Protein AF-0000000066665655 (afdb_homodimer)

InterPro domains:
  IPR000182 GNAT domain [PF13302] (13-150)
  IPR000182 GNAT domain [PS51186] (19-176)
  IPR016181 Acyl-CoA N-acyltransferase [SSF55729] (5-174)
  IPR051908 Ribosomal-protein N-acetyltransferase [PTHR43441] (11-177)

Foldseek 3Di:
DPFDWDDPPQKTWGQDDPVQLVVVLVQQCPVVNLVKDAADPVGDSVSSVCCNVVPQVVLVVDVKHKIFIARDHPHHGFKIKIWADPDLAETEIDMDGRPVPPPPCRVLVVVLRVVVQCCDCVHSVHFKYKYKIFPPPLSVVVSVQQQFKDWDDKDQLNDDHPRGGTIMTMTMDGSPTDGGHDDPDDPVSVPVPPPDPPPD/DPFDWDDPPQKTWGQDDPVQLVVVLVQQCPVVNLVKDAADPVGDSVSSVCCNVPPQVVLVVDVKHKTFIARDHPHHGQKIKIWADPDLAETEIDMDGRPVPPPPCRVLVVVLRVVVQCCDCVHSVHFKYKYKIFPPPLSVVVSVQQQFKDWDDKDQLNDDHPRGGTIMTMTMDGSPTDGGHDDPDDPVSVPVPPPDPPPD

Solvent-accessible surface area (backbone atoms only — not comparable to full-atom values): 21789 Å² total; per-residue (Å²): 98,82,89,68,69,46,69,82,87,63,43,27,32,34,68,68,50,82,89,38,30,65,44,49,22,57,47,47,51,38,65,74,46,49,72,65,42,94,58,66,79,84,42,41,60,65,53,33,49,47,41,43,62,67,43,40,50,54,17,33,68,46,75,24,42,46,29,25,31,17,76,38,91,86,45,65,56,45,29,39,40,34,35,43,59,75,53,89,41,29,27,37,45,52,70,54,66,29,75,91,61,54,96,69,56,52,63,40,53,49,51,46,52,51,49,53,48,36,39,32,76,92,60,58,38,25,50,32,39,34,37,68,42,45,69,84,50,54,72,63,52,51,35,41,28,49,41,20,27,42,69,25,36,48,36,78,53,63,40,75,53,96,88,38,66,34,39,24,38,35,28,35,31,46,62,84,49,65,63,48,64,53,84,83,54,65,67,78,72,63,59,69,69,55,72,75,79,71,83,121,97,82,88,68,69,48,70,83,85,64,43,25,32,34,70,68,50,83,89,39,30,66,45,50,23,58,46,47,52,39,65,76,48,47,71,65,42,94,58,66,79,83,44,39,60,67,53,34,48,46,41,43,61,66,42,39,52,54,17,32,67,47,75,24,42,45,28,26,30,17,76,38,92,86,44,67,55,46,28,38,38,34,35,42,58,75,52,90,41,29,28,36,47,51,70,53,66,29,76,90,61,55,95,69,55,52,64,39,53,48,51,46,52,49,50,53,48,37,37,31,76,91,62,59,39,24,50,32,39,33,38,67,42,45,68,84,51,54,72,62,52,51,34,42,28,50,41,20,27,42,70,25,35,49,37,80,52,64,39,76,54,94,90,38,66,34,40,25,38,36,29,35,30,44,64,84,49,67,62,48,64,53,83,83,54,65,66,79,73,62,57,70,71,56,72,74,80,71,85,123

Organism: Nocardia brasiliensis (strain ATCC 700358 / HUJEG-1) (NCBI:txid1133849)

Secondary structure (DSSP, 8-state):
-----EE-SS-EEE---GGGHHHHHHHHTSHHHHHHS---SS--HHHHHHIIIIIIHHHHHTT--EEEEESSTTPPEEEEEEEEEEETTEEEEEEEE-GGG-SSSHHHHHHHHHHHHHH-TTTT--SEEEEEEETT-HHHHHHHHHTTPEEEEEEEEEEEETTEEEEEEEEEEETTS-SS----S-THHHHTTS------/-----EE-SS-EEE---GGGHHHHHHHHTSHHHHHHS---SS--HHHHHHIIIIIIHHHHHTT--EEEEESSTTPPEEEEEEEEEEETTEEEEEEEE-GGG-SSSHHHHHHHHHHHHHH-TTTT--SEEEEEEETT-HHHHHHHHHTTPEEEEEEEEEEEETTEEEEEEEEEEETTS-SS----S-THHHHTTS------

Sequence (400 aa):
MDAQALTNGTVWLSIPTSEDIDAITECCQHPSIGEWVTIPVPYTRDNAKTFIEDIVGPGWAGKSPTWAVRERADGPVVGMIGLGERDESSAEIGYWLAPRARSRGLMTQSVALVCDYGFRPDRLALQRISWRAFVGNYPSAAVVRRTGFRYEGLSRLGSLQRGRRRDHWLAARLNTDPSGPVADWPAEFHRTLEPSPGTHMDAQALTNGTVWLSIPTSEDIDAITECCQHPSIGEWVTIPVPYTRDNAKTFIEDIVGPGWAGKSPTWAVRERADGPVVGMIGLGERDESSAEIGYWLAPRARSRGLMTQSVALVCDYGFRPDRLALQRISWRAFVGNYPSAAVVRRTGFRYEGLSRLGSLQRGRRRDHWLAARLNTDPSGPVADWPAEFHRTLEPSPGTH

Structure (mmCIF, N/CA/C/O backbone):
data_AF-0000000066665655-model_v1
#
loop_
_entity.id
_entity.type
_entity.pdbx_description
1 polymer 'Putative acetyltransferase'
#
loop_
_atom_site.group_PDB
_atom_site.id
_atom_site.type_symbol
_atom_site.label_atom_id
_atom_site.label_alt_id
_atom_site.label_comp_id
_atom_site.label_asym_id
_atom_site.label_entity_id
_atom_site.label_seq_id
_atom_site.pdbx_PDB_ins_code
_atom_site.Cartn_x
_atom_site.Cartn_y
_atom_site.Cartn_z
_atom_site.occupancy
_atom_site.B_iso_or_equiv
_atom_site.auth_seq_id
_atom_site.auth_comp_id
_atom_site.auth_asym_id
_atom_site.auth_atom_id
_atom_site.pdbx_PDB_model_num
ATOM 1 N N . MET A 1 1 ? 12.477 -5.379 -21.578 1 56.75 1 MET A N 1
ATOM 2 C CA . MET A 1 1 ? 13.172 -6.5 -20.953 1 56.75 1 MET A CA 1
ATOM 3 C C . MET A 1 1 ? 12.875 -7.801 -21.688 1 56.75 1 MET A C 1
ATOM 5 O O . MET A 1 1 ? 11.773 -7.984 -22.219 1 56.75 1 MET A O 1
ATOM 9 N N . ASP A 1 2 ? 13.875 -8.617 -22.031 1 65.69 2 ASP A N 1
ATOM 10 C CA . ASP A 1 2 ? 13.672 -9.844 -22.797 1 65.69 2 ASP A CA 1
ATOM 11 C C . ASP A 1 2 ? 12.852 -10.859 -22 1 65.69 2 ASP A C 1
ATOM 13 O O . ASP A 1 2 ? 13.125 -11.094 -20.812 1 65.69 2 ASP A O 1
ATOM 17 N N . ALA A 1 3 ? 11.711 -11.156 -22.531 1 74.5 3 ALA A N 1
ATOM 18 C CA . ALA A 1 3 ? 10.883 -12.227 -21.984 1 74.5 3 ALA A CA 1
ATOM 19 C C . ALA A 1 3 ? 11.711 -13.469 -21.688 1 74.5 3 ALA A C 1
ATOM 21 O O . ALA A 1 3 ? 12.492 -13.914 -22.531 1 74.5 3 ALA A O 1
ATOM 22 N N . GLN A 1 4 ? 11.836 -13.766 -20.406 1 86.44 4 GLN A N 1
ATOM 23 C CA . GLN A 1 4 ? 12.68 -14.883 -20 1 86.44 4 GLN A CA 1
ATOM 24 C C . GLN A 1 4 ? 11.859 -15.984 -19.328 1 86.44 4 GLN A C 1
ATOM 26 O O . GLN A 1 4 ? 11.039 -15.703 -18.453 1 86.44 4 GLN A O 1
ATOM 31 N N . ALA A 1 5 ? 12.016 -17.188 -19.906 1 94.5 5 ALA A N 1
ATOM 32 C CA . ALA A 1 5 ? 11.484 -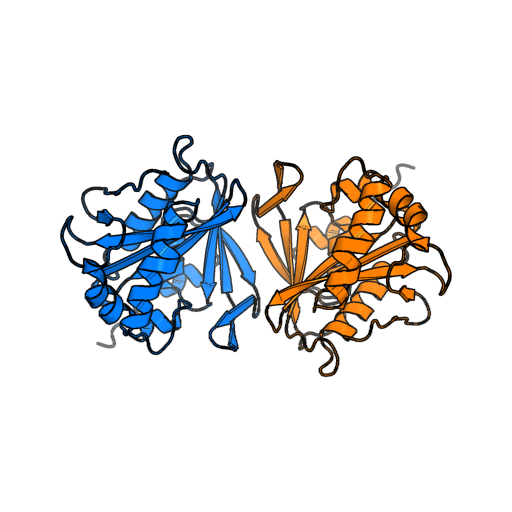18.359 -19.219 1 94.5 5 ALA A CA 1
ATOM 33 C C . ALA A 1 5 ? 12.383 -18.766 -18.062 1 94.5 5 ALA A C 1
ATOM 35 O O . ALA A 1 5 ? 13.594 -18.531 -18.094 1 94.5 5 ALA A O 1
ATOM 36 N N . LEU A 1 6 ? 11.75 -19.266 -17.031 1 97.81 6 LEU A N 1
ATOM 37 C CA . LEU A 1 6 ? 12.477 -19.734 -15.852 1 97.81 6 LEU A CA 1
ATOM 38 C C . LEU A 1 6 ? 12.141 -21.188 -15.555 1 97.81 6 LEU A C 1
ATOM 40 O O . LEU A 1 6 ? 11.008 -21.625 -15.789 1 97.81 6 LEU A O 1
ATOM 44 N N . THR A 1 7 ? 13.156 -21.953 -15.062 1 98.31 7 THR A N 1
ATOM 45 C CA . THR A 1 7 ? 12.883 -23.312 -14.633 1 98.31 7 THR A CA 1
ATOM 46 C C . THR A 1 7 ? 13.945 -23.797 -13.641 1 98.31 7 THR A C 1
ATOM 48 O O . THR A 1 7 ? 15.07 -23.297 -13.648 1 98.31 7 THR A O 1
ATOM 51 N N . ASN A 1 8 ? 13.5 -24.625 -12.75 1 97.94 8 ASN A N 1
ATOM 52 C CA . ASN A 1 8 ? 14.453 -25.328 -11.906 1 97.94 8 ASN A CA 1
ATOM 53 C C . ASN A 1 8 ? 14.422 -26.844 -12.164 1 97.94 8 ASN A C 1
ATOM 55 O O . ASN A 1 8 ? 14.883 -27.625 -11.344 1 97.94 8 ASN A O 1
ATOM 59 N N . GLY A 1 9 ? 13.789 -27.25 -13.234 1 97.12 9 GLY A N 1
ATOM 60 C CA . GLY A 1 9 ? 13.695 -28.656 -13.609 1 97.12 9 GLY A CA 1
ATOM 61 C C . GLY A 1 9 ? 12.43 -29.328 -13.109 1 97.12 9 GLY A C 1
ATOM 62 O O . GLY A 1 9 ? 12.086 -30.422 -13.555 1 97.12 9 GLY A O 1
ATOM 63 N N . THR A 1 10 ? 11.758 -28.719 -12.164 1 96.94 10 THR A N 1
ATOM 64 C CA . THR A 1 10 ? 10.523 -29.266 -11.609 1 96.94 10 THR A CA 1
ATOM 65 C C . THR A 1 10 ? 9.32 -28.422 -12.031 1 96.94 10 THR A C 1
ATOM 67 O O . THR A 1 10 ? 8.25 -28.969 -12.328 1 96.94 10 THR A O 1
ATOM 70 N N . VAL A 1 11 ? 9.508 -27.156 -12.148 1 98.44 11 VAL A N 1
ATOM 71 C CA . VAL A 1 11 ? 8.477 -26.219 -12.578 1 98.44 11 VAL A CA 1
ATOM 72 C C . VAL A 1 11 ? 8.992 -25.359 -13.727 1 98.44 11 VAL A C 1
ATOM 74 O O . VAL A 1 11 ? 10.18 -25.031 -13.781 1 98.44 11 VAL A O 1
ATOM 77 N N . TRP A 1 12 ? 8.125 -25.078 -14.641 1 98.5 12 TRP A N 1
ATOM 78 C CA . TRP A 1 12 ? 8.438 -24.234 -15.797 1 98.5 12 TRP A CA 1
ATOM 79 C C . TRP A 1 12 ? 7.582 -22.969 -15.789 1 98.5 12 TRP A C 1
ATOM 81 O O . TRP A 1 12 ? 6.355 -23.047 -15.695 1 98.5 12 TRP A O 1
ATOM 91 N N . LEU A 1 13 ? 8.258 -21.828 -15.836 1 98.62 13 LEU A N 1
ATOM 92 C CA . LEU A 1 13 ? 7.609 -20.531 -15.93 1 98.62 13 LEU A CA 1
ATOM 93 C C . LEU A 1 13 ? 7.859 -19.906 -17.297 1 98.62 13 LEU A C 1
ATOM 95 O O . LEU A 1 13 ? 9.008 -19.625 -17.656 1 98.62 13 LEU A O 1
ATOM 99 N N . SER A 1 14 ? 6.793 -19.734 -18.047 1 97.75 14 SER A N 1
ATOM 100 C CA . SER A 1 14 ? 6.926 -19.156 -19.375 1 97.75 14 SER A CA 1
ATOM 101 C C . SER A 1 14 ? 5.914 -18.047 -19.609 1 97.75 14 SER A C 1
ATOM 103 O O . SER A 1 14 ? 4.918 -17.938 -18.891 1 97.75 14 SER A O 1
ATOM 105 N N . ILE A 1 15 ? 6.141 -17.203 -20.547 1 96.62 15 ILE A N 1
ATOM 106 C CA . ILE A 1 15 ? 5.211 -16.141 -20.875 1 96.62 15 ILE A CA 1
ATOM 107 C C . ILE A 1 15 ? 3.914 -16.719 -21.422 1 96.62 15 ILE A C 1
ATOM 109 O O . ILE A 1 15 ? 3.932 -17.516 -22.359 1 96.62 15 ILE A O 1
ATOM 113 N N . PRO A 1 16 ? 2.801 -16.312 -20.766 1 97.38 16 PRO A N 1
ATOM 114 C CA . PRO A 1 16 ? 1.533 -16.766 -21.344 1 97.38 16 PRO A CA 1
ATOM 115 C C . PRO A 1 16 ? 1.31 -16.25 -22.766 1 97.38 16 PRO A C 1
ATOM 117 O O . PRO A 1 16 ? 1.66 -15.117 -23.078 1 97.38 16 PRO A O 1
ATOM 120 N N . THR A 1 17 ? 0.72 -17.109 -23.594 1 95.94 17 THR A N 1
ATOM 121 C CA . THR A 1 17 ? 0.432 -16.75 -24.969 1 95.94 17 THR A CA 1
ATOM 122 C C . THR A 1 17 ? -1.028 -17.031 -25.312 1 95.94 17 THR A C 1
ATOM 124 O O . THR A 1 17 ? -1.774 -17.562 -24.484 1 95.94 17 THR A O 1
ATOM 127 N N . SER A 1 18 ? -1.407 -16.656 -26.594 1 97.12 18 SER A N 1
ATOM 128 C CA . SER A 1 18 ? -2.771 -16.891 -27.047 1 97.12 18 SER A CA 1
ATOM 129 C C . SER A 1 18 ? -3.096 -18.391 -27.031 1 97.12 18 SER A C 1
ATOM 131 O O . SER A 1 18 ? -4.258 -18.781 -26.906 1 97.12 18 SER A O 1
ATOM 133 N N . GLU A 1 19 ? -2.098 -19.219 -27.109 1 97.5 19 GLU A N 1
ATOM 134 C CA . GLU A 1 19 ? -2.299 -20.672 -27.078 1 97.5 19 GLU A CA 1
ATOM 135 C C . GLU A 1 19 ? -2.746 -21.141 -25.703 1 97.5 19 GLU A C 1
ATOM 137 O O . GLU A 1 19 ? -3.184 -22.281 -25.531 1 97.5 19 GLU A O 1
ATOM 142 N N . ASP A 1 20 ? -2.629 -20.266 -24.703 1 98.31 20 ASP A N 1
ATOM 143 C CA . ASP A 1 20 ? -2.914 -20.641 -23.328 1 98.31 20 ASP A CA 1
ATOM 144 C C . ASP A 1 20 ? -4.316 -20.188 -22.922 1 98.31 20 ASP A C 1
ATOM 146 O O . ASP A 1 20 ? -4.758 -20.469 -21.797 1 98.31 20 ASP A O 1
ATOM 150 N N . ILE A 1 21 ? -5.043 -19.547 -23.797 1 98.56 21 ILE A N 1
ATOM 151 C CA . ILE A 1 21 ? -6.285 -18.859 -23.453 1 98.56 21 ILE A CA 1
ATOM 152 C C . ILE A 1 21 ? -7.281 -19.844 -22.875 1 98.56 21 ILE A C 1
ATOM 154 O O . ILE A 1 21 ? -7.895 -19.578 -21.828 1 98.56 21 ILE A O 1
ATOM 158 N N . ASP A 1 22 ? -7.414 -21.016 -23.484 1 98.62 22 ASP A N 1
ATOM 159 C CA . ASP A 1 22 ? -8.398 -21.984 -23.016 1 98.62 22 ASP A CA 1
ATOM 160 C C . ASP A 1 22 ? -8.031 -22.531 -21.641 1 98.62 22 ASP A C 1
ATOM 162 O O . ASP A 1 22 ? -8.898 -22.656 -20.766 1 98.62 22 ASP A O 1
ATOM 166 N N . ALA A 1 23 ? -6.797 -22.891 -21.453 1 98.62 23 ALA A N 1
ATOM 167 C CA . ALA A 1 23 ? -6.34 -23.406 -20.156 1 98.62 23 ALA A CA 1
ATOM 168 C C . ALA A 1 23 ? -6.496 -22.359 -19.062 1 98.62 23 ALA A C 1
ATOM 170 O O . ALA A 1 23 ? -6.934 -22.688 -17.953 1 98.62 23 ALA A O 1
ATOM 171 N N . ILE A 1 24 ? -6.16 -21.109 -19.328 1 98.81 24 ILE A N 1
ATOM 172 C CA . ILE A 1 24 ? -6.309 -20.016 -18.375 1 98.81 24 ILE A CA 1
ATOM 173 C C . ILE A 1 24 ? -7.781 -19.859 -18 1 98.81 24 ILE A C 1
ATOM 175 O O . ILE A 1 24 ? -8.125 -19.75 -16.828 1 98.81 24 ILE A O 1
ATOM 179 N N . THR A 1 25 ? -8.648 -19.828 -19.031 1 98.75 25 THR A N 1
ATOM 180 C CA . THR A 1 25 ? -10.078 -19.672 -18.812 1 98.75 25 THR A CA 1
ATOM 181 C C . THR A 1 25 ? -10.609 -20.781 -17.906 1 98.75 25 THR A C 1
ATOM 183 O O . THR A 1 25 ? -11.328 -20.5 -16.938 1 98.75 25 THR A O 1
ATOM 186 N N . GLU A 1 26 ? -10.219 -21.969 -18.203 1 98.44 26 GLU A N 1
ATOM 187 C CA . GLU A 1 26 ? -10.672 -23.125 -17.422 1 98.44 26 GLU A CA 1
ATOM 188 C C . GLU A 1 26 ? -10.227 -23 -15.969 1 98.44 26 GLU A C 1
ATOM 190 O O . GLU A 1 26 ? -11.023 -23.188 -15.055 1 98.44 26 GLU A O 1
ATOM 195 N N . CYS A 1 27 ? -9 -22.734 -15.75 1 98.5 27 CYS A N 1
ATOM 196 C CA . CYS A 1 27 ? -8.469 -22.594 -14.398 1 98.5 27 CYS A CA 1
ATOM 197 C C . CYS A 1 27 ? -9.211 -21.516 -13.625 1 98.5 27 CYS A C 1
ATOM 199 O O . CYS A 1 27 ? -9.664 -21.734 -12.508 1 98.5 27 CYS A O 1
ATOM 201 N N . CYS A 1 28 ? -9.398 -20.312 -14.234 1 98.56 28 CYS A N 1
ATOM 202 C CA . CYS A 1 28 ? -9.898 -19.125 -13.555 1 98.56 28 CYS A CA 1
ATOM 203 C C . CYS A 1 28 ? -11.398 -19.234 -13.32 1 98.56 28 CYS A C 1
ATOM 205 O O . CYS A 1 28 ? -11.969 -18.438 -12.562 1 98.56 28 CYS A O 1
ATOM 207 N N . GLN A 1 29 ? -11.961 -20.188 -13.898 1 98.31 29 GLN A N 1
ATOM 208 C CA . GLN A 1 29 ? -13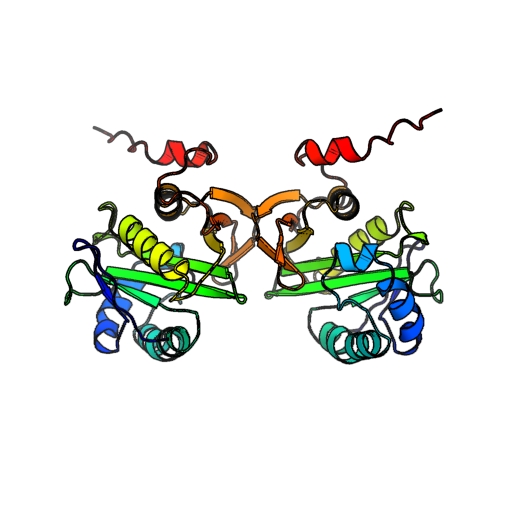.383 -20.406 -13.656 1 98.31 29 GLN A CA 1
ATOM 209 C C . GLN A 1 29 ? -13.602 -21.188 -12.359 1 98.31 29 GLN A C 1
ATOM 211 O O . GLN A 1 29 ? -14.727 -21.266 -11.859 1 98.31 29 GLN A O 1
ATOM 216 N N . HIS A 1 30 ? -12.57 -21.828 -11.898 1 97.56 30 HIS A N 1
ATOM 217 C CA . HIS A 1 30 ? -12.719 -22.516 -10.617 1 97.56 30 HIS A CA 1
ATOM 218 C C . HIS A 1 30 ? -12.984 -21.516 -9.492 1 97.56 30 HIS A C 1
ATOM 220 O O . HIS A 1 30 ? -12.242 -20.547 -9.336 1 97.56 30 HIS A O 1
ATOM 226 N N . PRO A 1 31 ? -13.906 -21.672 -8.617 1 96.62 31 PRO A N 1
ATOM 227 C CA . PRO A 1 31 ? -14.336 -20.688 -7.629 1 96.62 31 PRO A CA 1
ATOM 228 C C . PRO A 1 31 ? -13.242 -20.344 -6.617 1 96.62 31 PRO A C 1
ATOM 230 O O . PRO A 1 31 ? -13.195 -19.219 -6.109 1 96.62 31 PRO A O 1
ATOM 233 N N . SER A 1 32 ? -12.391 -21.266 -6.336 1 95.94 32 SER A N 1
ATOM 234 C CA . SER A 1 32 ? -11.359 -21.016 -5.332 1 95.94 32 SER A CA 1
ATOM 235 C C . SER A 1 32 ? -10.359 -19.969 -5.812 1 95.94 32 SER A C 1
ATOM 237 O O . SER A 1 32 ? -9.664 -19.344 -5.008 1 95.94 32 SER A O 1
ATOM 239 N N . ILE A 1 33 ? -10.234 -19.797 -7.098 1 97.38 33 ILE A N 1
ATOM 240 C CA . ILE A 1 33 ? -9.32 -18.781 -7.609 1 97.38 33 ILE A CA 1
ATOM 241 C C . ILE A 1 33 ? -9.945 -17.391 -7.461 1 97.38 33 ILE A C 1
ATOM 243 O O . ILE A 1 33 ? -9.336 -16.484 -6.891 1 97.38 33 ILE A O 1
ATOM 247 N N . GLY A 1 34 ? -11.18 -17.25 -7.895 1 96.62 34 GLY A N 1
ATOM 248 C CA . GLY A 1 34 ? -11.883 -15.977 -7.781 1 96.62 34 GLY A CA 1
ATOM 249 C C . GLY A 1 34 ? -12.102 -15.539 -6.344 1 96.62 34 GLY A C 1
ATOM 250 O O . GLY A 1 34 ? -12.312 -14.359 -6.074 1 96.62 34 GLY A O 1
ATOM 251 N N . GLU A 1 35 ? -12.039 -16.484 -5.43 1 96.25 35 GLU A N 1
ATOM 252 C CA . GLU A 1 35 ? -12.203 -16.172 -4.012 1 96.25 35 GLU A CA 1
ATOM 253 C C . GLU A 1 35 ? -11.016 -15.375 -3.477 1 96.25 35 GLU A C 1
ATOM 255 O O . GLU A 1 35 ? -11.195 -14.453 -2.682 1 96.25 35 GLU A O 1
ATOM 260 N N . TRP A 1 36 ? -9.852 -15.641 -3.975 1 96.44 36 TRP A N 1
ATOM 261 C CA . TRP A 1 36 ? -8.664 -15.148 -3.273 1 96.44 36 TRP A CA 1
ATOM 262 C C . TRP A 1 36 ? -7.891 -14.164 -4.141 1 96.44 36 TRP A C 1
ATOM 264 O O . TRP A 1 36 ? -7.031 -13.43 -3.641 1 96.44 36 TRP A O 1
ATOM 274 N N . VAL A 1 37 ? -8.125 -14.141 -5.402 1 95.5 37 VAL A N 1
ATOM 275 C CA . VAL A 1 37 ? -7.422 -13.203 -6.266 1 95.5 37 VAL A CA 1
ATOM 276 C C . VAL A 1 37 ? -8.422 -12.312 -6.992 1 95.5 37 VAL A C 1
ATOM 278 O O . VAL A 1 37 ? -9.594 -12.672 -7.137 1 95.5 37 VAL A O 1
ATOM 281 N N . THR A 1 38 ? -7.984 -11.164 -7.426 1 93.81 38 THR A N 1
ATOM 282 C CA . THR A 1 38 ? -8.867 -10.164 -8.016 1 93.81 38 THR A CA 1
ATOM 283 C C . THR A 1 38 ? -8.969 -10.352 -9.523 1 93.81 38 THR A C 1
ATOM 285 O O . THR A 1 38 ? -8.344 -9.617 -10.289 1 93.81 38 THR A O 1
ATOM 288 N N . ILE A 1 39 ? -9.695 -11.273 -9.969 1 96.88 39 ILE A N 1
ATOM 289 C CA . ILE A 1 39 ? -10.031 -11.523 -11.367 1 96.88 39 ILE A CA 1
ATOM 290 C C . ILE A 1 39 ? -11.523 -11.32 -11.578 1 96.88 39 ILE A C 1
ATOM 292 O O . ILE A 1 39 ? -12.305 -11.352 -10.625 1 96.88 39 ILE A O 1
ATOM 296 N N . PRO A 1 40 ? -11.875 -11.125 -12.883 1 96.81 40 PRO A N 1
ATOM 297 C CA . PRO A 1 40 ? -13.32 -11.07 -13.133 1 96.81 40 PRO A CA 1
ATOM 298 C C . PRO A 1 40 ? -14.031 -12.359 -12.766 1 96.81 40 PRO A C 1
ATOM 300 O O . PRO A 1 40 ? -13.477 -13.453 -12.938 1 96.81 40 PRO A O 1
ATOM 303 N N . VAL A 1 41 ? -15.156 -12.273 -12.211 1 97.06 41 VAL A N 1
ATOM 304 C CA . VAL A 1 41 ? -16.031 -13.398 -11.891 1 97.06 41 VAL A CA 1
ATOM 305 C C . VAL A 1 41 ? -17.453 -13.102 -12.367 1 97.06 41 VAL A C 1
ATOM 307 O O . VAL A 1 41 ? -18.078 -12.125 -11.93 1 97.06 41 VAL A O 1
ATOM 310 N N . PRO A 1 42 ? -18.031 -13.914 -13.258 1 97.12 42 PRO A N 1
ATOM 311 C CA . PRO A 1 42 ? -17.422 -15.102 -13.867 1 97.12 42 PRO A CA 1
ATOM 312 C C . PRO A 1 42 ? -16.297 -14.758 -14.828 1 97.12 42 PRO A C 1
ATOM 314 O O . PRO A 1 42 ? -16.281 -13.664 -15.406 1 97.12 42 PRO A O 1
ATOM 317 N N . TYR A 1 43 ? -15.398 -15.672 -14.945 1 98.5 43 TYR A N 1
ATOM 318 C CA . TYR A 1 43 ? -14.266 -15.477 -15.844 1 98.5 43 TYR A CA 1
ATOM 319 C C . TYR A 1 43 ? -14.555 -16.078 -17.219 1 98.5 43 TYR A C 1
ATOM 321 O O . TYR A 1 43 ? -14.891 -17.25 -17.328 1 98.5 43 TYR A O 1
ATOM 329 N N . THR A 1 44 ? -14.344 -15.258 -18.234 1 98.62 44 THR A N 1
ATOM 330 C CA . THR A 1 44 ? -14.688 -15.68 -19.594 1 98.62 44 THR A CA 1
ATOM 331 C C . THR A 1 44 ? -13.43 -15.812 -20.453 1 98.62 44 THR A C 1
ATOM 333 O O . THR A 1 44 ? -12.352 -15.375 -20.047 1 98.62 44 THR A O 1
ATOM 336 N N . ARG A 1 45 ? -13.625 -16.422 -21.547 1 98.5 45 ARG A N 1
ATOM 337 C CA . ARG A 1 45 ? -12.539 -16.531 -22.516 1 98.5 45 ARG A CA 1
ATOM 338 C C . ARG A 1 45 ? -12.055 -15.148 -22.953 1 98.5 45 ARG A C 1
ATOM 340 O O . ARG A 1 45 ? -10.859 -14.938 -23.172 1 98.5 45 ARG A O 1
ATOM 347 N N . ASP A 1 46 ? -12.961 -14.188 -23.109 1 98.56 46 ASP A N 1
ATOM 348 C CA . ASP A 1 46 ? -12.602 -12.82 -23.469 1 98.56 46 ASP A CA 1
ATOM 349 C C . ASP A 1 46 ? -11.734 -12.172 -22.391 1 98.56 46 ASP A C 1
ATOM 351 O O . ASP A 1 46 ? -10.852 -11.375 -22.703 1 98.56 46 ASP A O 1
ATOM 355 N N . ASN A 1 47 ? -12.016 -12.492 -21.156 1 98.69 47 ASN A N 1
ATOM 356 C CA . ASN A 1 47 ? -11.164 -12.016 -20.078 1 98.69 47 ASN A CA 1
ATOM 357 C C . ASN A 1 47 ? -9.727 -12.508 -20.234 1 98.69 47 ASN A C 1
ATOM 359 O O . ASN A 1 47 ? -8.781 -11.734 -20.062 1 98.69 47 ASN A O 1
ATOM 363 N N . ALA A 1 48 ? -9.594 -13.75 -20.578 1 98.75 48 ALA A N 1
ATOM 364 C CA . ALA A 1 48 ? -8.273 -14.336 -20.766 1 98.75 48 ALA A CA 1
ATOM 365 C C . ALA A 1 48 ? -7.547 -13.664 -21.938 1 98.75 48 ALA A C 1
ATOM 367 O O . ALA A 1 48 ? -6.352 -13.375 -21.844 1 98.75 48 ALA A O 1
ATOM 368 N N . LYS A 1 49 ? -8.273 -13.461 -22.984 1 98.5 49 LYS A N 1
ATOM 369 C CA . LYS A 1 49 ? -7.695 -12.781 -24.141 1 98.5 49 LYS A CA 1
ATOM 370 C C . LYS A 1 49 ? -7.203 -11.383 -23.766 1 98.5 49 LYS A C 1
ATOM 372 O O . LYS A 1 49 ? -6.074 -11.008 -24.094 1 98.5 49 LYS A O 1
ATOM 377 N N . THR A 1 50 ? -8.047 -10.648 -23.125 1 98.31 50 THR A N 1
ATOM 378 C CA . THR A 1 50 ? -7.707 -9.305 -22.703 1 98.31 50 THR A CA 1
ATOM 379 C C . THR A 1 50 ? -6.516 -9.32 -21.75 1 98.31 50 THR A C 1
ATOM 381 O O . THR A 1 50 ? -5.645 -8.453 -21.812 1 98.31 50 THR A O 1
ATOM 384 N N . PHE A 1 51 ? -6.578 -10.289 -20.875 1 98.31 51 PHE A N 1
ATOM 385 C CA . PHE A 1 51 ? -5.48 -10.461 -19.938 1 98.31 51 PHE A CA 1
ATOM 386 C C . PHE A 1 51 ? -4.152 -10.617 -20.672 1 98.31 51 PHE A C 1
ATOM 388 O O . PHE A 1 51 ? -3.186 -9.914 -20.359 1 98.31 51 PHE A O 1
ATOM 395 N N . ILE A 1 52 ? -4.059 -11.43 -21.641 1 97.62 52 ILE A N 1
ATOM 396 C CA . ILE A 1 52 ? -2.838 -11.703 -22.391 1 97.62 52 ILE A CA 1
ATOM 397 C C . ILE A 1 52 ? -2.422 -10.461 -23.172 1 97.62 52 ILE A C 1
ATOM 399 O O . ILE A 1 52 ? -1.262 -10.047 -23.125 1 97.62 52 ILE A O 1
ATOM 403 N N . GLU A 1 53 ? -3.334 -9.828 -23.75 1 96.44 53 GLU A N 1
ATOM 404 C CA . GLU A 1 53 ? -3.041 -8.727 -24.656 1 96.44 53 GLU A CA 1
ATOM 405 C C . GLU A 1 53 ? -2.76 -7.438 -23.891 1 96.44 53 GLU A C 1
ATOM 407 O O . GLU A 1 53 ? -1.843 -6.691 -24.234 1 96.44 53 GLU A O 1
ATOM 412 N N . ASP A 1 54 ? -3.523 -7.258 -22.906 1 96.88 54 ASP A N 1
ATOM 413 C CA . ASP A 1 54 ? -3.51 -5.938 -22.281 1 96.88 54 ASP A CA 1
ATOM 414 C C . ASP A 1 54 ?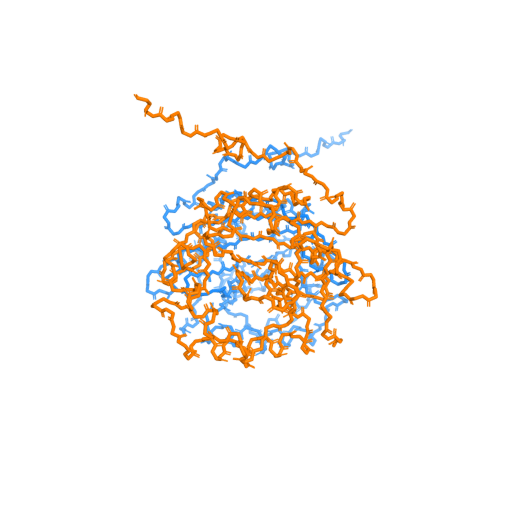 -2.684 -5.949 -21 1 96.88 54 ASP A C 1
ATOM 416 O O . ASP A 1 54 ? -2.297 -4.891 -20.5 1 96.88 54 ASP A O 1
ATOM 420 N N . ILE A 1 55 ? -2.477 -7.105 -20.438 1 96.5 55 ILE A N 1
ATOM 421 C CA . ILE A 1 55 ? -1.767 -7.148 -19.156 1 96.5 55 ILE A CA 1
ATOM 422 C C . ILE A 1 55 ? -0.403 -7.809 -19.359 1 96.5 55 ILE A C 1
ATOM 424 O O . ILE A 1 55 ? 0.631 -7.211 -19.047 1 96.5 55 ILE A O 1
ATOM 428 N N . VAL A 1 56 ? -0.358 -8.984 -19.891 1 97.06 56 VAL A N 1
ATOM 429 C CA . VAL A 1 56 ? 0.879 -9.75 -20 1 97.06 56 VAL A CA 1
ATOM 430 C C . VAL A 1 56 ? 1.846 -9.031 -20.953 1 97.06 56 VAL A C 1
ATOM 432 O O . VAL A 1 56 ? 2.99 -8.758 -20.578 1 97.06 56 VAL A O 1
ATOM 435 N N . GLY A 1 57 ? 1.433 -8.727 -22.156 1 93.25 57 GLY A N 1
ATOM 436 C CA . GLY A 1 57 ? 2.277 -8.07 -23.141 1 93.25 57 GLY A CA 1
ATOM 437 C C . GLY A 1 57 ? 2.912 -6.789 -22.625 1 93.25 57 GLY A C 1
ATOM 438 O O . GLY A 1 57 ? 4.133 -6.715 -22.469 1 93.25 57 GLY A O 1
ATOM 439 N N . PRO A 1 58 ? 2.053 -5.84 -22.312 1 94.19 58 PRO A N 1
ATOM 440 C CA . PRO A 1 58 ? 2.582 -4.57 -21.797 1 94.19 58 PRO A CA 1
ATOM 441 C C . PRO A 1 58 ? 3.381 -4.742 -20.516 1 94.19 58 PRO A C 1
ATOM 443 O O . PRO A 1 58 ? 4.32 -3.984 -20.266 1 94.19 58 PRO A O 1
ATOM 446 N N . GLY A 1 59 ? 2.99 -5.668 -19.688 1 95.44 59 GLY A N 1
ATOM 447 C CA . GLY A 1 59 ? 3.719 -5.91 -18.453 1 95.44 59 GLY A CA 1
ATOM 448 C C . GLY A 1 59 ? 5.172 -6.277 -18.688 1 95.44 59 GLY A C 1
ATOM 449 O O . GLY A 1 59 ? 6.062 -5.746 -18.016 1 95.44 59 GLY A O 1
ATOM 450 N N . TRP A 1 60 ? 5.418 -7.137 -19.562 1 93.5 60 TRP A N 1
ATOM 451 C CA . TRP A 1 60 ? 6.773 -7.566 -19.875 1 93.5 60 TRP A CA 1
ATOM 452 C C . TRP A 1 60 ? 7.562 -6.441 -20.547 1 93.5 60 TRP A C 1
ATOM 454 O O . TRP A 1 60 ? 8.773 -6.328 -20.344 1 93.5 60 TRP A O 1
ATOM 464 N N . ALA A 1 61 ? 6.902 -5.672 -21.344 1 89.75 61 ALA A N 1
ATOM 465 C CA . ALA A 1 61 ? 7.555 -4.512 -21.938 1 89.75 61 ALA A CA 1
ATOM 466 C C . ALA A 1 61 ? 7.934 -3.48 -20.875 1 89.75 61 ALA A C 1
ATOM 468 O O . ALA A 1 61 ? 8.859 -2.693 -21.078 1 89.75 61 ALA A O 1
ATOM 469 N N . GLY A 1 62 ? 7.215 -3.584 -19.891 1 90.75 62 GLY A N 1
ATOM 470 C CA . GLY A 1 62 ? 7.508 -2.746 -18.734 1 90.75 62 GLY A CA 1
ATOM 471 C C . GLY A 1 62 ? 8.188 -3.496 -17.609 1 90.75 62 GLY A C 1
ATOM 472 O O . GLY A 1 62 ? 8.992 -4.402 -17.844 1 90.75 62 GLY A O 1
ATOM 473 N N . LYS A 1 63 ? 8.125 -3.301 -16.422 1 92.06 63 LYS A N 1
ATOM 474 C CA . LYS A 1 63 ? 8.75 -3.934 -15.273 1 92.06 63 LYS A CA 1
ATOM 475 C C . LYS A 1 63 ? 7.723 -4.688 -14.438 1 92.06 63 LYS A C 1
ATOM 477 O O . LYS A 1 63 ? 7.781 -4.676 -13.203 1 92.06 63 LYS A O 1
ATOM 482 N N . SER A 1 64 ? 6.77 -5.207 -15.164 1 97.62 64 SER A N 1
ATOM 483 C CA . SER A 1 64 ? 5.734 -5.984 -14.492 1 97.62 64 SER A CA 1
ATOM 484 C C . SER A 1 64 ? 5.5 -7.316 -15.195 1 97.62 64 SER A C 1
ATOM 486 O O . SER A 1 64 ? 4.422 -7.555 -15.742 1 97.62 64 SER A O 1
ATOM 488 N N . PRO A 1 65 ? 6.426 -8.258 -15.109 1 97.69 65 PRO A N 1
ATOM 489 C CA . PRO A 1 65 ? 6.32 -9.531 -15.82 1 97.69 65 PRO A CA 1
ATOM 490 C C . PRO A 1 65 ? 5.293 -10.477 -15.195 1 97.69 65 PRO A C 1
ATOM 492 O O . PRO A 1 65 ? 5.102 -10.461 -13.977 1 97.69 65 PRO A O 1
ATOM 495 N N . THR A 1 66 ? 4.699 -11.266 -16.047 1 98.31 66 THR A N 1
ATOM 496 C CA . THR A 1 66 ? 3.795 -12.344 -15.656 1 98.31 66 THR A CA 1
ATOM 497 C C . THR A 1 66 ? 4.203 -13.656 -16.328 1 98.31 66 THR A C 1
ATOM 499 O O . THR A 1 66 ? 4.504 -13.68 -17.516 1 98.31 66 THR A O 1
ATOM 502 N N . TRP A 1 67 ? 4.227 -14.734 -15.555 1 98.5 67 TRP A N 1
ATOM 503 C CA . TRP A 1 67 ? 4.551 -16.062 -16.078 1 98.5 67 TRP A CA 1
ATOM 504 C C . TRP A 1 67 ? 3.387 -17.016 -15.891 1 98.5 67 TRP A C 1
ATOM 506 O O . TRP A 1 67 ? 2.705 -16.984 -14.867 1 98.5 67 TRP A O 1
ATOM 516 N N . ALA A 1 68 ? 3.217 -17.891 -16.844 1 98.62 68 ALA A N 1
ATOM 517 C CA . ALA A 1 68 ? 2.43 -19.109 -16.641 1 98.62 68 ALA A CA 1
ATOM 518 C C . ALA A 1 68 ? 3.23 -20.172 -15.891 1 98.62 68 ALA A C 1
ATOM 520 O O . ALA A 1 68 ? 4.422 -20.344 -16.141 1 98.62 68 ALA A O 1
ATOM 521 N N . VAL A 1 69 ? 2.572 -20.844 -15.008 1 98.81 69 VAL A N 1
ATOM 522 C CA . VAL A 1 69 ? 3.164 -21.969 -14.281 1 98.81 69 VAL A CA 1
ATOM 523 C C . VAL A 1 69 ? 2.799 -23.281 -14.969 1 98.81 69 VAL A C 1
ATOM 525 O O . VAL A 1 69 ? 1.626 -23.531 -15.258 1 98.81 69 VAL A O 1
ATOM 528 N N . ARG A 1 70 ? 3.816 -24.078 -15.242 1 98.62 70 ARG A N 1
ATOM 529 C CA . ARG A 1 70 ? 3.625 -25.344 -15.93 1 98.62 70 ARG A CA 1
ATOM 530 C C . ARG A 1 70 ? 4.398 -26.469 -15.234 1 98.62 70 ARG A C 1
ATOM 532 O O . ARG A 1 70 ? 5.488 -26.234 -14.711 1 98.62 70 ARG A O 1
ATOM 539 N N . GLU A 1 71 ? 3.863 -27.688 -15.336 1 98 71 GLU A N 1
ATOM 540 C CA . GLU A 1 71 ? 4.496 -28.844 -14.727 1 98 71 GLU A CA 1
ATOM 541 C C . GLU A 1 71 ? 5.527 -29.469 -15.664 1 98 71 GLU A C 1
ATOM 543 O O . GLU A 1 71 ? 6.309 -30.328 -15.258 1 98 71 GLU A O 1
ATOM 548 N N . ARG A 1 72 ? 5.461 -29.109 -16.953 1 96.5 72 ARG A N 1
ATOM 549 C CA . ARG A 1 72 ? 6.43 -29.469 -17.969 1 96.5 72 ARG A CA 1
ATOM 550 C C . ARG A 1 72 ? 6.594 -28.359 -19 1 96.5 72 ARG A C 1
ATOM 552 O O . ARG A 1 72 ? 5.715 -27.5 -19.141 1 96.5 72 ARG A O 1
ATOM 559 N N . ALA A 1 73 ? 7.672 -28.266 -19.734 1 94.25 73 ALA A N 1
ATOM 560 C CA . ALA A 1 73 ? 8.055 -27.172 -20.625 1 94.25 73 ALA A CA 1
ATOM 561 C C . ALA A 1 73 ? 6.918 -26.828 -21.594 1 94.25 73 ALA A C 1
ATOM 563 O O . ALA A 1 73 ? 6.609 -25.656 -21.812 1 94.25 73 ALA A O 1
ATOM 564 N N . ASP A 1 74 ? 6.242 -27.844 -22.109 1 91.5 74 ASP A N 1
ATOM 565 C CA . ASP A 1 74 ? 5.176 -27.594 -23.078 1 91.5 74 ASP A CA 1
ATOM 566 C C . ASP A 1 74 ? 3.826 -28.047 -22.531 1 91.5 74 ASP A C 1
ATOM 568 O O . ASP A 1 74 ? 2.918 -28.375 -23.312 1 91.5 74 ASP A O 1
ATOM 572 N N . GLY A 1 75 ? 3.822 -28.047 -21.25 1 96.62 75 GLY A N 1
ATOM 573 C CA . GLY A 1 75 ? 2.574 -28.484 -20.641 1 96.62 75 GLY A CA 1
ATOM 574 C C . GLY A 1 75 ? 1.554 -27.359 -20.516 1 96.62 75 GLY A C 1
ATOM 575 O O . GLY A 1 75 ? 1.871 -26.203 -20.75 1 96.62 75 GLY A O 1
ATOM 576 N N . PRO A 1 76 ? 0.361 -27.75 -20.219 1 97.62 76 PRO A N 1
ATOM 577 C CA . PRO A 1 76 ? -0.681 -26.734 -20.031 1 97.62 76 PRO A CA 1
ATOM 578 C C . PRO A 1 76 ? -0.419 -25.844 -18.828 1 97.62 76 PRO A C 1
ATOM 580 O O . PRO A 1 76 ? 0.27 -26.25 -17.891 1 97.62 76 PRO A O 1
ATOM 583 N N . VAL A 1 77 ? -1 -24.625 -18.906 1 98.5 77 VAL A N 1
ATOM 584 C CA . VAL A 1 77 ? -0.97 -23.719 -17.766 1 98.5 77 VAL A CA 1
ATOM 585 C C . VAL A 1 77 ? -1.726 -24.328 -16.594 1 98.5 77 VAL A C 1
ATOM 587 O O . VAL A 1 77 ? -2.848 -24.812 -16.75 1 98.5 77 VAL A O 1
ATOM 590 N N . VAL A 1 78 ? -1.12 -24.312 -15.43 1 98.69 78 VAL A N 1
ATOM 591 C CA . VAL A 1 78 ? -1.805 -24.781 -14.227 1 98.69 78 VAL A CA 1
ATOM 592 C C . VAL A 1 78 ? -1.828 -23.672 -13.18 1 98.69 78 VAL A C 1
ATOM 594 O O . VAL A 1 78 ? -2.383 -23.844 -12.094 1 98.69 78 VAL A O 1
ATOM 597 N N . GLY A 1 79 ? -1.253 -22.516 -13.469 1 98.69 79 GLY A N 1
ATOM 598 C CA . GLY A 1 79 ? -1.193 -21.375 -12.57 1 98.69 79 GLY A CA 1
ATOM 599 C C . GLY A 1 79 ? -0.595 -20.141 -13.211 1 98.69 79 GLY A C 1
ATOM 600 O O . GLY A 1 79 ? -0.237 -20.156 -14.391 1 98.69 79 GLY A O 1
ATOM 601 N N . MET A 1 80 ? -0.538 -19.109 -12.484 1 98.81 80 MET A N 1
ATOM 602 C CA . MET A 1 80 ? 0.001 -17.812 -12.898 1 98.81 80 MET A CA 1
ATOM 603 C C . MET A 1 80 ? 0.768 -17.156 -11.758 1 98.81 80 MET A C 1
ATOM 605 O O . MET A 1 80 ? 0.394 -17.297 -10.586 1 98.81 80 MET A O 1
ATOM 609 N N . ILE A 1 81 ? 1.847 -16.484 -12.133 1 98.81 81 ILE A N 1
ATOM 610 C CA . ILE A 1 81 ? 2.604 -15.719 -11.156 1 98.81 81 ILE A CA 1
ATOM 611 C C . ILE A 1 81 ? 3.174 -14.461 -11.82 1 98.81 81 ILE A C 1
ATOM 613 O O . ILE A 1 81 ? 3.602 -14.508 -12.977 1 98.81 81 ILE A O 1
ATOM 617 N N . GLY A 1 82 ? 3.178 -13.367 -11.094 1 98.31 82 GLY A N 1
ATOM 618 C CA . GLY A 1 82 ? 3.709 -12.141 -11.672 1 98.31 82 GLY A CA 1
ATOM 619 C C . GLY A 1 82 ? 4.203 -11.156 -10.633 1 98.31 82 GLY A C 1
ATOM 620 O O . GLY A 1 82 ? 3.998 -11.352 -9.438 1 98.31 82 GLY A O 1
ATOM 621 N N . LEU A 1 83 ? 4.961 -10.211 -11.07 1 98.62 83 LEU A N 1
ATOM 622 C CA . LEU A 1 83 ? 5.414 -9.047 -10.32 1 98.62 83 LEU A CA 1
ATOM 623 C C . LEU A 1 83 ? 4.789 -7.77 -10.867 1 98.62 83 LEU A C 1
ATOM 625 O O . LEU A 1 83 ? 4.914 -7.477 -12.062 1 98.62 83 LEU A O 1
ATOM 629 N N . GLY A 1 84 ? 4.07 -7.059 -10.039 1 98.38 84 GLY A N 1
ATOM 630 C CA . GLY A 1 84 ? 3.57 -5.742 -10.391 1 98.38 84 GLY A CA 1
ATOM 631 C C . GLY A 1 84 ? 4.441 -4.613 -9.883 1 98.38 84 GLY A C 1
ATOM 632 O O . GLY A 1 84 ? 4.605 -4.449 -8.672 1 98.38 84 GLY A O 1
ATOM 633 N N . GLU A 1 85 ? 4.902 -3.85 -10.75 1 98.12 85 GLU A N 1
ATOM 634 C CA . GLU A 1 85 ? 5.793 -2.756 -10.375 1 98.12 85 GLU A CA 1
ATOM 635 C C . GLU A 1 85 ? 5.105 -1.782 -9.422 1 98.12 85 GLU A C 1
ATOM 637 O O . GLU A 1 85 ? 3.973 -1.364 -9.664 1 98.12 85 GLU A O 1
ATOM 642 N N . ARG A 1 86 ? 5.781 -1.453 -8.273 1 97.06 86 ARG A N 1
ATOM 643 C CA . ARG A 1 86 ? 5.32 -0.423 -7.352 1 97.06 86 ARG A CA 1
ATOM 644 C C . ARG A 1 86 ? 6.125 0.863 -7.52 1 97.06 86 ARG A C 1
ATOM 646 O O . ARG A 1 86 ? 5.586 1.961 -7.363 1 97.06 86 ARG A O 1
ATOM 653 N N . ASP A 1 87 ? 7.395 0.718 -7.742 1 96.38 87 ASP A N 1
ATOM 654 C CA . ASP A 1 87 ? 8.312 1.802 -8.086 1 96.38 87 ASP A CA 1
ATOM 655 C C . ASP A 1 87 ? 9.609 1.257 -8.68 1 96.38 87 ASP A C 1
ATOM 657 O O . ASP A 1 87 ? 9.688 0.079 -9.031 1 96.38 87 ASP A O 1
ATOM 661 N N . GLU A 1 88 ? 10.602 2.076 -8.75 1 94.81 88 GLU A N 1
ATOM 662 C CA . GLU A 1 88 ? 11.812 1.726 -9.492 1 94.81 88 GLU A CA 1
ATOM 663 C C . GLU A 1 88 ? 12.547 0.561 -8.836 1 94.81 88 GLU A C 1
ATOM 665 O O . GLU A 1 88 ? 13.359 -0.105 -9.469 1 94.81 88 GLU A O 1
ATOM 670 N N . SER A 1 89 ? 12.242 0.307 -7.531 1 97.69 89 SER A N 1
ATOM 671 C CA . SER A 1 89 ? 13.039 -0.695 -6.832 1 97.69 89 SER A CA 1
ATOM 672 C C . SER A 1 89 ? 12.156 -1.672 -6.066 1 97.69 89 SER A C 1
ATOM 674 O O . SER A 1 89 ? 12.625 -2.361 -5.156 1 97.69 89 SER A O 1
ATOM 676 N N . SER A 1 90 ? 10.867 -1.673 -6.387 1 98.62 90 SER A N 1
ATOM 677 C CA . SER A 1 90 ? 10 -2.58 -5.645 1 98.62 90 SER A CA 1
ATOM 678 C C . SER A 1 90 ? 8.852 -3.078 -6.52 1 98.62 90 SER A C 1
ATOM 680 O O . SER A 1 90 ? 8.453 -2.41 -7.477 1 98.62 90 SER A O 1
ATOM 682 N N . ALA A 1 91 ? 8.328 -4.246 -6.203 1 98.75 91 ALA A N 1
ATOM 683 C CA . ALA A 1 91 ? 7.176 -4.855 -6.859 1 98.75 91 ALA A CA 1
ATOM 684 C C . ALA A 1 91 ? 6.336 -5.652 -5.863 1 98.75 91 ALA A C 1
ATOM 686 O O . ALA A 1 91 ? 6.773 -5.902 -4.738 1 98.75 91 ALA A O 1
ATOM 687 N N . GLU A 1 92 ? 5.172 -5.918 -6.234 1 98.81 92 GLU A N 1
ATOM 688 C CA . GLU A 1 92 ? 4.277 -6.812 -5.508 1 98.81 92 GLU A CA 1
ATOM 689 C C . GLU A 1 92 ? 4.066 -8.117 -6.27 1 98.81 92 GLU A C 1
ATOM 691 O O . GLU A 1 92 ? 3.83 -8.109 -7.477 1 98.81 92 GLU A O 1
ATOM 696 N N . ILE A 1 93 ? 4.215 -9.203 -5.535 1 98.88 93 ILE A N 1
ATOM 697 C CA . ILE A 1 93 ? 4.066 -10.508 -6.168 1 98.88 93 ILE A CA 1
ATOM 698 C C . ILE A 1 93 ? 2.637 -11.008 -5.98 1 98.88 93 ILE A C 1
ATOM 700 O O . ILE A 1 93 ? 2.029 -10.797 -4.93 1 98.88 93 ILE A O 1
ATOM 704 N N . GLY A 1 94 ? 2.072 -11.617 -6.922 1 98.62 94 GLY A N 1
ATOM 705 C CA . GLY A 1 94 ? 0.781 -12.281 -6.887 1 98.62 94 GLY A CA 1
ATOM 706 C C . GLY A 1 94 ? 0.749 -13.562 -7.695 1 98.62 94 GLY A C 1
ATOM 707 O O . GLY A 1 94 ? 1.521 -13.727 -8.641 1 98.62 94 GLY A O 1
ATOM 708 N N . TYR A 1 95 ? -0.16 -14.469 -7.305 1 98.81 95 TYR A N 1
ATOM 709 C CA . TYR A 1 95 ? -0.176 -15.75 -7.996 1 98.81 95 TYR A CA 1
ATOM 710 C C . TYR A 1 95 ? -1.442 -16.531 -7.672 1 98.81 95 TYR A C 1
ATOM 712 O O . TYR A 1 95 ? -2.117 -16.25 -6.68 1 98.81 95 TYR A O 1
ATOM 720 N N . TRP A 1 96 ? -1.735 -17.453 -8.477 1 98.56 96 TRP A N 1
ATOM 721 C CA . TRP A 1 96 ? -2.754 -18.469 -8.234 1 98.56 96 TRP A CA 1
ATOM 722 C C . TRP A 1 96 ? -2.361 -19.797 -8.867 1 98.56 96 TRP A C 1
ATOM 724 O O . TRP A 1 96 ? -1.554 -19.844 -9.797 1 98.56 96 TRP A O 1
ATOM 734 N N . LEU A 1 97 ? -2.818 -20.828 -8.344 1 98.5 97 LEU A N 1
ATOM 735 C CA . LEU A 1 97 ? -2.607 -22.188 -8.812 1 98.5 97 LEU A CA 1
ATOM 736 C C . LEU A 1 97 ? -3.926 -22.953 -8.875 1 98.5 97 LEU A C 1
ATOM 738 O O . LEU A 1 97 ? -4.746 -22.859 -7.957 1 98.5 97 LEU A O 1
ATOM 742 N N . ALA A 1 98 ? -4.078 -23.672 -9.969 1 98 98 ALA A N 1
ATOM 743 C CA . ALA A 1 98 ? -5.25 -24.531 -10.078 1 98 98 ALA A CA 1
ATOM 744 C C . ALA A 1 98 ? -5.262 -25.578 -8.969 1 98 98 ALA A C 1
ATOM 746 O O . ALA A 1 98 ? -4.219 -26.125 -8.609 1 98 98 ALA A O 1
ATOM 747 N N . PRO A 1 99 ? -6.461 -25.922 -8.492 1 96.69 99 PRO A N 1
ATOM 748 C CA . PRO A 1 99 ? -6.562 -26.844 -7.359 1 96.69 99 PRO A CA 1
ATOM 749 C C . PRO A 1 99 ? -5.844 -28.156 -7.613 1 96.69 99 PRO A C 1
ATOM 751 O O . PRO A 1 99 ? -5.16 -28.672 -6.727 1 96.69 99 PRO A O 1
ATOM 754 N N . ARG A 1 100 ? -5.938 -28.672 -8.789 1 95.12 100 ARG A N 1
ATOM 755 C CA . ARG A 1 100 ? -5.371 -29.984 -9.102 1 95.12 100 ARG A CA 1
ATOM 756 C C . ARG A 1 100 ? -3.855 -29.969 -8.953 1 95.12 100 ARG A C 1
ATOM 758 O O . ARG A 1 100 ? -3.2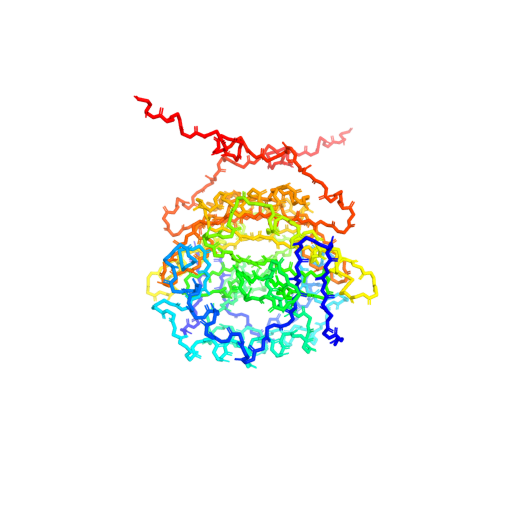3 -31.031 -8.844 1 95.12 100 ARG A O 1
ATOM 765 N N . ALA A 1 101 ? -3.26 -28.812 -9.023 1 97.19 101 ALA A N 1
ATOM 766 C CA . ALA A 1 101 ? -1.805 -28.703 -9.023 1 97.19 101 ALA A CA 1
ATOM 767 C C . ALA A 1 101 ? -1.292 -28.281 -7.648 1 97.19 101 ALA A C 1
ATOM 769 O O . ALA A 1 101 ? -0.091 -28.062 -7.465 1 97.19 101 ALA A O 1
ATOM 770 N N . ARG A 1 102 ? -2.148 -28.156 -6.641 1 95.94 102 ARG A N 1
ATOM 771 C CA . ARG A 1 102 ? -1.787 -27.625 -5.336 1 95.94 102 ARG A CA 1
ATOM 772 C C . ARG A 1 102 ? -1.183 -28.703 -4.445 1 95.94 102 ARG A C 1
ATOM 774 O O . ARG A 1 102 ? -1.262 -29.891 -4.762 1 95.94 102 ARG A O 1
ATOM 781 N N . SER A 1 103 ? -0.498 -28.234 -3.404 1 93.69 103 SER A N 1
ATOM 782 C CA . SER A 1 103 ? 0.056 -29.062 -2.336 1 93.69 103 SER A CA 1
ATOM 783 C C . SER A 1 103 ? 1.171 -29.953 -2.857 1 93.69 103 SER A C 1
ATOM 785 O O . SER A 1 103 ? 1.33 -31.094 -2.393 1 93.69 103 SER A O 1
ATOM 787 N N . ARG A 1 104 ? 1.877 -29.516 -3.887 1 94.31 104 ARG A N 1
ATOM 788 C CA . ARG A 1 104 ? 3.004 -30.25 -4.457 1 94.31 104 ARG A CA 1
ATOM 789 C C . ARG A 1 104 ? 4.266 -29.391 -4.465 1 94.31 104 ARG A C 1
ATOM 791 O O . ARG A 1 104 ? 5.27 -29.766 -5.074 1 94.31 104 ARG A O 1
ATOM 798 N N . GLY A 1 105 ? 4.145 -28.234 -3.938 1 96.75 105 GLY A N 1
ATOM 799 C CA . GLY A 1 105 ? 5.301 -27.359 -3.812 1 96.75 105 GLY A CA 1
ATOM 800 C C . GLY A 1 105 ? 5.566 -26.547 -5.059 1 96.75 105 GLY A C 1
ATOM 801 O O . GLY A 1 105 ? 6.559 -25.812 -5.129 1 96.75 105 GLY A O 1
ATOM 802 N N . LEU A 1 106 ? 4.711 -26.625 -6.062 1 98.25 106 LEU A N 1
ATOM 803 C CA . LEU A 1 106 ? 4.922 -25.969 -7.348 1 98.25 106 LEU A CA 1
ATOM 804 C C . LEU A 1 106 ? 4.992 -24.453 -7.184 1 98.25 106 LEU A C 1
ATOM 806 O O . LEU A 1 106 ? 5.895 -23.812 -7.723 1 98.25 106 LEU A O 1
ATOM 810 N N . MET A 1 107 ? 4.109 -23.906 -6.449 1 98.69 107 MET A N 1
ATOM 811 C CA . MET A 1 107 ? 4.082 -22.453 -6.332 1 98.69 107 MET A CA 1
ATOM 812 C C . MET A 1 107 ? 5.23 -21.953 -5.457 1 98.69 107 MET A C 1
ATOM 814 O O . MET A 1 107 ? 5.793 -20.891 -5.711 1 98.69 107 MET A O 1
ATOM 818 N N . THR A 1 108 ? 5.57 -22.703 -4.406 1 98.56 108 THR A N 1
ATOM 819 C CA . THR A 1 108 ? 6.746 -22.359 -3.617 1 98.56 108 THR A CA 1
ATOM 820 C C . THR A 1 108 ? 7.98 -22.234 -4.508 1 98.56 108 THR A C 1
ATOM 822 O O . THR A 1 108 ? 8.727 -21.266 -4.422 1 98.56 108 THR A O 1
ATOM 825 N N . GLN A 1 109 ? 8.164 -23.219 -5.363 1 98.69 109 GLN A N 1
ATOM 826 C CA . GLN A 1 109 ? 9.289 -23.219 -6.289 1 98.69 109 GLN A CA 1
ATOM 827 C C . GLN A 1 109 ? 9.18 -22.078 -7.285 1 98.69 109 GLN A C 1
ATOM 829 O O . GLN A 1 109 ? 10.18 -21.438 -7.629 1 98.69 109 GLN A O 1
ATOM 834 N N . SER A 1 110 ? 7.973 -21.766 -7.758 1 98.81 110 SER A N 1
ATOM 835 C CA . SER A 1 110 ? 7.738 -20.656 -8.695 1 98.81 110 SER A CA 1
ATOM 836 C C . SER A 1 110 ? 8.086 -19.312 -8.062 1 98.81 110 SER A C 1
ATOM 838 O O . SER A 1 110 ? 8.773 -18.5 -8.68 1 98.81 110 SER A O 1
ATOM 840 N N . VAL A 1 111 ? 7.637 -19.094 -6.832 1 98.88 111 VAL A N 1
ATOM 841 C CA . VAL A 1 111 ? 7.914 -17.859 -6.117 1 98.88 111 VAL A CA 1
ATOM 842 C C . VAL A 1 111 ? 9.414 -17.703 -5.918 1 98.88 111 VAL A C 1
ATOM 844 O O . VAL A 1 111 ? 9.961 -16.609 -6.078 1 98.88 111 VAL A O 1
ATOM 847 N N . ALA A 1 112 ? 10.102 -18.766 -5.57 1 98.69 112 ALA A N 1
ATOM 848 C CA . ALA A 1 112 ? 11.547 -18.703 -5.402 1 98.69 112 ALA A CA 1
ATOM 849 C C . ALA A 1 112 ? 12.234 -18.266 -6.691 1 98.69 112 ALA A C 1
ATOM 851 O O . ALA A 1 112 ? 13.102 -17.391 -6.668 1 98.69 112 ALA A O 1
ATOM 852 N N . LEU A 1 113 ? 11.836 -18.859 -7.809 1 98.44 113 LEU A N 1
ATOM 853 C CA . LEU A 1 113 ? 12.406 -18.5 -9.109 1 98.44 113 LEU A CA 1
ATOM 854 C C . LEU A 1 113 ? 12.141 -17.047 -9.438 1 98.44 113 LEU A C 1
ATOM 856 O O . LEU A 1 113 ? 13.039 -16.328 -9.906 1 98.44 113 LEU A O 1
ATOM 860 N N . VAL A 1 114 ? 10.961 -16.578 -9.203 1 98.56 114 VAL A N 1
ATOM 861 C CA . VAL A 1 114 ? 10.555 -15.219 -9.562 1 98.56 114 VAL A CA 1
ATOM 862 C C . VAL A 1 114 ? 11.258 -14.211 -8.664 1 98.56 114 VAL A C 1
ATOM 864 O O . VAL A 1 114 ? 11.68 -13.148 -9.125 1 98.56 114 VAL A O 1
ATOM 867 N N . CYS A 1 115 ? 11.367 -14.539 -7.375 1 98.62 115 CYS A N 1
ATOM 868 C CA . CYS A 1 115 ? 12.109 -13.664 -6.477 1 98.62 115 CYS A CA 1
ATOM 869 C C . CYS A 1 115 ? 13.57 -13.547 -6.906 1 98.62 115 CYS A C 1
ATOM 871 O O . CYS A 1 115 ? 14.133 -12.453 -6.918 1 98.62 115 CYS A O 1
ATOM 873 N N . ASP A 1 116 ? 14.141 -14.695 -7.219 1 97.69 116 ASP A N 1
ATOM 874 C CA . ASP A 1 116 ? 15.516 -14.68 -7.703 1 97.69 116 ASP A CA 1
ATOM 875 C C . ASP A 1 116 ? 15.656 -13.789 -8.938 1 97.69 116 ASP A C 1
ATOM 877 O O . ASP A 1 116 ? 16.562 -12.953 -9.008 1 97.69 116 ASP A O 1
ATOM 881 N N . TYR A 1 117 ? 14.789 -13.938 -9.875 1 97.38 117 TYR A N 1
ATOM 882 C CA . TYR A 1 117 ? 14.766 -13.102 -11.07 1 97.38 117 TYR A CA 1
ATOM 883 C C . TYR A 1 117 ? 14.602 -11.633 -10.703 1 97.38 117 TYR A C 1
ATOM 885 O O . TYR A 1 117 ? 15.32 -10.781 -11.227 1 97.38 117 TYR A O 1
ATOM 893 N N . GLY A 1 118 ? 13.68 -11.305 -9.844 1 97.81 118 GLY A N 1
ATOM 894 C CA . GLY A 1 118 ? 13.352 -9.938 -9.461 1 97.81 118 GLY A CA 1
ATOM 895 C C . GLY A 1 118 ? 14.508 -9.227 -8.781 1 97.81 118 GLY A C 1
ATOM 896 O O . GLY A 1 118 ? 14.734 -8.039 -9.023 1 97.81 118 GLY A O 1
ATOM 897 N N . PHE A 1 119 ? 15.258 -9.93 -7.949 1 98.31 119 PHE A N 1
ATOM 898 C CA . PHE A 1 119 ? 16.297 -9.312 -7.133 1 98.31 119 PHE A CA 1
ATOM 899 C C . PHE A 1 119 ? 17.609 -9.242 -7.898 1 98.31 119 PHE A C 1
ATOM 901 O O . PHE A 1 119 ? 18.516 -8.492 -7.52 1 98.31 119 PHE A O 1
ATOM 908 N N . ARG A 1 120 ? 17.781 -9.961 -8.914 1 96.56 120 ARG A N 1
ATOM 909 C CA . ARG A 1 120 ? 19.047 -9.992 -9.648 1 96.56 120 ARG A CA 1
ATOM 910 C C . ARG A 1 120 ? 19.375 -8.625 -10.242 1 96.56 120 ARG A C 1
ATOM 912 O O . ARG A 1 120 ? 18.531 -8.016 -10.906 1 96.56 120 ARG A O 1
ATOM 919 N N . PRO A 1 121 ? 20.641 -8.211 -10.117 1 95.75 121 PRO A N 1
ATOM 920 C CA . PRO A 1 121 ? 21.031 -6.887 -10.586 1 95.75 121 PRO A CA 1
ATOM 921 C C . PRO A 1 121 ? 20.922 -6.742 -12.102 1 95.75 121 PRO A C 1
ATOM 923 O O . PRO A 1 121 ? 20.703 -5.637 -12.602 1 95.75 121 PRO A O 1
ATOM 926 N N . ASP A 1 122 ? 21.062 -7.781 -12.836 1 94.38 122 ASP A N 1
ATOM 927 C CA . ASP A 1 122 ? 21.047 -7.715 -14.297 1 94.38 122 ASP A CA 1
ATOM 928 C C . ASP A 1 122 ? 19.656 -8 -14.852 1 94.38 122 ASP A C 1
ATOM 930 O O . ASP A 1 122 ? 19.5 -8.18 -16.062 1 94.38 122 ASP A O 1
ATOM 934 N N . ARG A 1 123 ? 18.719 -8.109 -13.961 1 93.94 123 ARG A N 1
ATOM 935 C CA . ARG A 1 123 ? 17.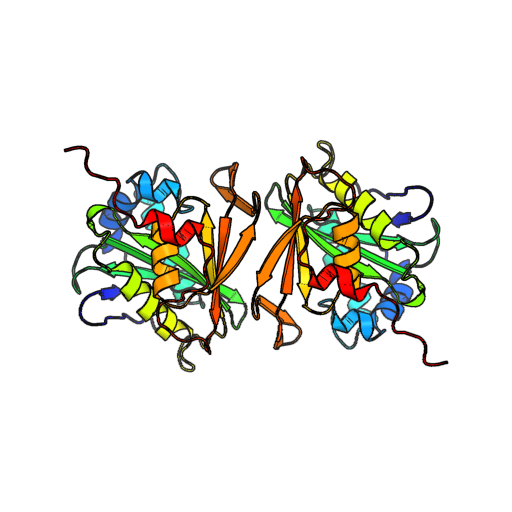312 -8.273 -14.352 1 93.94 123 ARG A CA 1
ATOM 936 C C . ARG A 1 123 ? 16.469 -7.098 -13.875 1 93.94 123 ARG A C 1
ATOM 938 O O . ARG A 1 123 ? 16.656 -5.969 -14.328 1 93.94 123 ARG A O 1
ATOM 945 N N . LEU A 1 124 ? 15.609 -7.316 -12.828 1 96.19 124 LEU A N 1
ATOM 946 C CA . LEU A 1 124 ? 14.789 -6.199 -12.383 1 96.19 124 LEU A CA 1
ATOM 947 C C . LEU A 1 124 ? 15.508 -5.383 -11.312 1 96.19 124 LEU A C 1
ATOM 949 O O . LEU A 1 124 ? 15.117 -4.25 -11.023 1 96.19 124 LEU A O 1
ATOM 953 N N . ALA A 1 125 ? 16.453 -5.98 -10.648 1 97.19 125 ALA A N 1
ATOM 954 C CA . ALA A 1 125 ? 17.281 -5.305 -9.648 1 97.19 125 ALA A CA 1
ATOM 955 C C . ALA A 1 125 ? 16.406 -4.707 -8.539 1 97.19 125 ALA A C 1
ATOM 957 O O . ALA A 1 125 ? 16.641 -3.576 -8.109 1 97.19 125 ALA A O 1
ATOM 958 N N . LEU A 1 126 ? 15.398 -5.387 -8.156 1 98.25 126 LEU A N 1
ATOM 959 C CA . LEU A 1 126 ? 14.516 -4.938 -7.082 1 98.25 126 LEU A CA 1
ATOM 960 C C . LEU A 1 126 ? 15.219 -5.023 -5.73 1 98.25 126 LEU A C 1
ATOM 962 O O . LEU A 1 126 ? 16.094 -5.879 -5.527 1 98.25 126 LEU A O 1
ATOM 966 N N . GLN A 1 127 ? 14.805 -4.141 -4.793 1 98.75 127 GLN A N 1
ATOM 967 C CA . GLN A 1 127 ? 15.258 -4.188 -3.406 1 98.75 127 GLN A CA 1
ATOM 968 C C . GLN A 1 127 ? 14.195 -4.812 -2.506 1 98.75 127 GLN A C 1
ATOM 970 O O . GLN A 1 127 ? 14.5 -5.258 -1.397 1 98.75 127 GLN A O 1
ATOM 975 N N . ARG A 1 128 ? 13.023 -4.801 -2.986 1 98.81 128 ARG A N 1
ATOM 976 C CA . ARG A 1 128 ? 11.898 -5.238 -2.168 1 98.81 128 ARG A CA 1
ATOM 977 C C . ARG A 1 128 ? 10.797 -5.855 -3.031 1 98.81 128 ARG A C 1
ATOM 979 O O . ARG A 1 128 ? 10.445 -5.309 -4.078 1 98.81 128 ARG A O 1
ATOM 986 N N . ILE A 1 129 ? 10.32 -7.008 -2.672 1 98.94 129 ILE A N 1
ATOM 987 C CA . ILE A 1 129 ? 9.117 -7.621 -3.221 1 98.94 129 ILE A CA 1
ATOM 988 C C . ILE A 1 129 ? 8.086 -7.816 -2.109 1 98.94 129 ILE A C 1
ATOM 990 O O . ILE A 1 129 ? 8.352 -8.492 -1.114 1 98.94 129 ILE A O 1
ATOM 994 N N . SER A 1 130 ? 6.969 -7.156 -2.279 1 98.94 130 SER A N 1
ATOM 995 C CA . SER A 1 130 ? 5.902 -7.262 -1.289 1 98.94 130 SER A CA 1
ATOM 996 C C . SER A 1 130 ? 4.848 -8.273 -1.716 1 98.94 130 SER A C 1
ATOM 998 O O . SER A 1 130 ? 4.824 -8.703 -2.871 1 98.94 130 SER A O 1
ATOM 1000 N N . TRP A 1 131 ? 4.086 -8.672 -0.754 1 98.81 131 TRP A N 1
ATOM 1001 C CA . TRP A 1 131 ? 2.979 -9.609 -0.908 1 98.81 131 TRP A CA 1
ATOM 1002 C C . TRP A 1 131 ? 1.787 -9.188 -0.053 1 98.81 131 TRP A C 1
ATOM 1004 O O . TRP A 1 131 ? 1.959 -8.703 1.067 1 98.81 131 TRP A O 1
ATOM 1014 N N . ARG A 1 132 ? 0.607 -9.406 -0.613 1 98.62 132 ARG A N 1
ATOM 1015 C CA . ARG A 1 132 ? -0.627 -9.273 0.153 1 98.62 132 ARG A CA 1
ATOM 1016 C C . ARG A 1 132 ? -1.606 -10.391 -0.185 1 98.62 132 ARG A C 1
ATOM 1018 O O . ARG A 1 132 ? -1.608 -10.898 -1.306 1 98.62 132 ARG A O 1
ATOM 1025 N N . ALA A 1 133 ? -2.379 -10.734 0.751 1 98.5 133 ALA A N 1
ATOM 1026 C CA . ALA A 1 133 ? -3.447 -11.711 0.542 1 98.5 133 ALA A CA 1
ATOM 1027 C C . ALA A 1 133 ? -4.633 -11.43 1.46 1 98.5 133 ALA A C 1
ATOM 1029 O O . ALA A 1 133 ? -4.453 -10.984 2.598 1 98.5 133 ALA A O 1
ATOM 1030 N N . PHE A 1 134 ? -5.793 -11.711 0.938 1 98.38 134 PHE A N 1
ATOM 1031 C CA . PHE A 1 134 ? -6.969 -11.625 1.793 1 98.38 134 PHE A CA 1
ATOM 1032 C C . PHE A 1 134 ? -6.844 -12.578 2.979 1 98.38 134 PHE A C 1
ATOM 1034 O O . PHE A 1 134 ? -6.375 -13.703 2.83 1 98.38 134 PHE A O 1
ATOM 1041 N N . VAL A 1 135 ? -7.25 -12.086 4.102 1 98.44 135 VAL A N 1
ATOM 1042 C CA . VAL A 1 135 ? -7.219 -12.906 5.309 1 98.44 135 VAL A CA 1
ATOM 1043 C C . VAL A 1 135 ? -8.008 -14.195 5.078 1 98.44 135 VAL A C 1
ATOM 1045 O O . VAL A 1 135 ? -9.125 -14.164 4.562 1 98.44 135 VAL A O 1
ATOM 1048 N N . GLY A 1 136 ? -7.441 -15.297 5.469 1 97.38 136 GLY A N 1
ATOM 1049 C CA . GLY A 1 136 ? -8.031 -16.609 5.23 1 97.38 136 GLY A CA 1
ATOM 1050 C C . GLY A 1 136 ? -7.32 -17.391 4.148 1 97.38 136 GLY A C 1
ATOM 1051 O O . GLY A 1 136 ? -7.477 -18.609 4.059 1 97.38 136 GLY A O 1
ATOM 1052 N N . ASN A 1 137 ? -6.613 -16.734 3.236 1 97.31 137 ASN A N 1
ATOM 1053 C CA . ASN A 1 137 ? -5.859 -17.422 2.189 1 97.31 137 ASN A CA 1
ATOM 1054 C C . ASN A 1 137 ? -4.57 -18.016 2.73 1 97.31 137 ASN A C 1
ATOM 1056 O O . ASN A 1 137 ? -3.475 -17.641 2.316 1 97.31 137 ASN A O 1
ATOM 1060 N N . TYR A 1 138 ? -4.676 -18.953 3.586 1 96.75 138 TYR A N 1
ATOM 1061 C CA . TYR A 1 138 ? -3.562 -19.547 4.309 1 96.75 138 TYR A CA 1
ATOM 1062 C C . TYR A 1 138 ? -2.615 -20.266 3.354 1 96.75 138 TYR A C 1
ATOM 1064 O O . TYR A 1 138 ? -1.397 -20.25 3.543 1 96.75 138 TYR A O 1
ATOM 1072 N N . PRO A 1 139 ? -3.164 -20.906 2.256 1 96.38 139 PRO A N 1
ATOM 1073 C CA . PRO A 1 139 ? -2.236 -21.531 1.307 1 96.38 139 PRO A CA 1
ATOM 1074 C C . PRO A 1 139 ? -1.276 -20.531 0.677 1 96.38 139 PRO A C 1
ATOM 1076 O O . PRO A 1 139 ? -0.087 -20.812 0.521 1 96.38 139 PRO A O 1
ATOM 1079 N N . SER A 1 140 ? -1.77 -19.359 0.34 1 97.81 140 SER A N 1
ATOM 1080 C CA . SER A 1 140 ? -0.894 -18.328 -0.206 1 97.81 140 SER A CA 1
ATOM 1081 C C . SER A 1 140 ? 0.142 -17.891 0.821 1 97.81 140 SER A C 1
ATOM 1083 O O . SER A 1 140 ? 1.318 -17.719 0.491 1 97.81 140 SER A O 1
ATOM 1085 N N . ALA A 1 141 ? -0.281 -17.688 2.033 1 98 141 ALA A N 1
ATOM 1086 C CA . ALA A 1 141 ? 0.616 -17.297 3.117 1 98 141 ALA A CA 1
ATOM 1087 C C . ALA A 1 141 ? 1.708 -18.344 3.33 1 98 141 ALA A C 1
ATOM 1089 O O . ALA A 1 141 ? 2.867 -18 3.574 1 98 141 ALA A O 1
ATOM 1090 N N . ALA A 1 142 ? 1.328 -19.578 3.234 1 97.12 142 ALA A N 1
ATOM 1091 C CA . ALA A 1 142 ? 2.297 -20.656 3.42 1 97.12 142 ALA A CA 1
ATOM 1092 C C . ALA A 1 142 ? 3.4 -20.594 2.367 1 97.12 142 ALA A C 1
ATOM 1094 O O . ALA A 1 142 ? 4.574 -20.812 2.674 1 97.12 142 ALA A O 1
ATOM 1095 N N . VAL A 1 143 ? 3.057 -20.281 1.196 1 98.06 143 VAL A N 1
ATOM 1096 C CA . VAL A 1 143 ? 4.004 -20.219 0.089 1 98.06 143 VAL A CA 1
ATOM 1097 C C . VAL A 1 143 ? 5.051 -19.141 0.373 1 98.06 143 VAL A C 1
ATOM 1099 O O . VAL A 1 143 ? 6.254 -19.406 0.298 1 98.06 143 VAL A O 1
ATOM 1102 N N . VAL A 1 144 ? 4.625 -17.922 0.721 1 98.25 144 VAL A N 1
ATOM 1103 C CA . VAL A 1 144 ? 5.586 -16.844 0.859 1 98.25 144 VAL A CA 1
ATOM 1104 C C . VAL A 1 144 ? 6.391 -17.016 2.145 1 98.25 144 VAL A C 1
ATOM 1106 O O . VAL A 1 144 ? 7.566 -16.656 2.205 1 98.25 144 VAL A O 1
ATOM 1109 N N . ARG A 1 145 ? 5.727 -17.562 3.156 1 97.69 145 ARG A N 1
ATOM 1110 C CA . ARG A 1 145 ? 6.477 -17.891 4.367 1 97.69 145 ARG A CA 1
ATOM 1111 C C . ARG A 1 145 ? 7.629 -18.844 4.059 1 97.69 145 ARG A C 1
ATOM 1113 O O . ARG A 1 145 ? 8.727 -18.672 4.586 1 97.69 145 ARG A O 1
ATOM 1120 N N . ARG A 1 146 ? 7.449 -19.797 3.205 1 97.44 146 ARG A N 1
ATOM 1121 C CA . ARG A 1 146 ? 8.445 -20.797 2.848 1 97.44 146 ARG A CA 1
ATOM 1122 C C . ARG A 1 146 ? 9.523 -20.203 1.955 1 97.44 146 ARG A C 1
ATOM 1124 O O . ARG A 1 146 ? 10.578 -20.812 1.752 1 97.44 146 ARG A O 1
ATOM 1131 N N . THR A 1 147 ? 9.281 -19.062 1.413 1 98.12 147 THR A N 1
ATOM 1132 C CA . THR A 1 147 ? 10.211 -18.5 0.438 1 98.12 147 THR A CA 1
ATOM 1133 C C . THR A 1 147 ? 10.828 -17.203 0.963 1 98.12 147 THR A C 1
ATOM 1135 O O . THR A 1 147 ? 11.281 -16.375 0.182 1 98.12 147 THR A O 1
ATOM 1138 N N . GLY A 1 148 ? 10.75 -16.938 2.221 1 98.19 148 GLY A N 1
ATOM 1139 C CA . GLY A 1 148 ? 11.602 -15.93 2.846 1 98.19 148 GLY A CA 1
ATOM 1140 C C . GLY A 1 148 ? 10.875 -14.617 3.1 1 98.19 148 GLY A C 1
ATOM 1141 O O . GLY A 1 148 ? 11.484 -13.648 3.549 1 98.19 148 GLY A O 1
ATOM 1142 N N . PHE A 1 149 ? 9.578 -14.555 2.85 1 98.81 149 PHE A N 1
ATOM 1143 C CA . PHE A 1 149 ? 8.836 -13.336 3.135 1 98.81 149 PHE A CA 1
ATOM 1144 C C . PHE A 1 149 ? 8.57 -13.195 4.629 1 98.81 149 PHE A C 1
ATOM 1146 O O . PHE A 1 149 ? 8.148 -14.156 5.277 1 98.81 149 PHE A O 1
ATOM 1153 N N . ARG A 1 150 ? 8.805 -12.031 5.125 1 98.69 150 ARG A N 1
ATOM 1154 C CA . ARG A 1 150 ? 8.531 -11.742 6.527 1 98.69 150 ARG A CA 1
ATOM 1155 C C . ARG A 1 150 ? 7.195 -11.016 6.688 1 98.69 150 ARG A C 1
ATOM 1157 O O . ARG A 1 150 ? 6.859 -10.141 5.891 1 98.69 150 ARG A O 1
ATOM 1164 N N . TYR A 1 151 ? 6.453 -11.406 7.672 1 98.62 151 TYR A N 1
ATOM 1165 C CA . TYR A 1 151 ? 5.152 -10.82 7.957 1 98.62 151 TYR A CA 1
ATOM 1166 C C . TYR A 1 151 ? 5.289 -9.352 8.328 1 98.62 151 TYR A C 1
ATOM 1168 O O . TYR A 1 151 ? 6.152 -8.984 9.133 1 98.62 151 TYR A O 1
ATOM 1176 N N . GLU A 1 152 ? 4.418 -8.508 7.758 1 98.75 152 GLU A N 1
ATOM 1177 C CA . GLU A 1 152 ? 4.559 -7.078 8.016 1 98.75 152 GLU A CA 1
ATOM 1178 C C . GLU A 1 152 ? 3.295 -6.508 8.656 1 98.75 152 GLU A C 1
ATOM 1180 O O . GLU A 1 152 ? 3.277 -5.348 9.078 1 98.75 152 GLU A O 1
ATOM 1185 N N . GLY A 1 153 ? 2.219 -7.309 8.648 1 98.56 153 GLY A N 1
ATOM 1186 C CA . GLY A 1 153 ? 1.075 -6.832 9.406 1 98.56 153 GLY A CA 1
ATOM 1187 C C . GLY A 1 153 ? -0.254 -7.145 8.75 1 98.56 153 GLY A C 1
ATOM 1188 O O . GLY A 1 153 ? -0.309 -7.906 7.781 1 98.56 153 GLY A O 1
ATOM 1189 N N . LEU A 1 154 ? -1.314 -6.664 9.328 1 98.62 154 LEU A N 1
ATOM 1190 C CA . LEU A 1 154 ? -2.707 -6.832 8.93 1 98.62 154 LEU A CA 1
ATOM 1191 C C . LEU A 1 154 ? -3.346 -5.484 8.609 1 98.62 154 LEU A C 1
ATOM 1193 O O . LEU A 1 154 ? -3.332 -4.574 9.438 1 98.62 154 LEU A O 1
ATOM 1197 N N . SER A 1 155 ? -3.793 -5.336 7.457 1 98.81 155 SER A N 1
ATOM 1198 C CA . SER A 1 155 ? -4.578 -4.168 7.074 1 98.81 155 SER A CA 1
ATOM 1199 C C . SER A 1 155 ? -6.074 -4.438 7.207 1 98.81 155 SER A C 1
ATOM 1201 O O . SER A 1 155 ? -6.633 -5.242 6.461 1 98.81 155 SER A O 1
ATOM 1203 N N . ARG A 1 156 ? -6.684 -3.752 8.109 1 98.69 156 ARG A N 1
ATOM 1204 C CA . ARG A 1 156 ? -8.125 -3.912 8.289 1 98.69 156 ARG A CA 1
ATOM 1205 C C . ARG A 1 156 ? -8.898 -3.295 7.129 1 98.69 156 ARG A C 1
ATOM 1207 O O . ARG A 1 156 ? -8.703 -2.121 6.805 1 98.69 156 ARG A O 1
ATOM 1214 N N . LEU A 1 157 ? -9.719 -4.145 6.449 1 98.75 157 LEU A N 1
ATOM 1215 C CA . LEU A 1 157 ? -10.508 -3.734 5.293 1 98.75 157 LEU A CA 1
ATOM 1216 C C . LEU A 1 157 ? -9.633 -3.023 4.266 1 98.75 157 LEU A C 1
ATOM 1218 O O . LEU A 1 157 ? -10.062 -2.055 3.639 1 98.75 157 LEU A O 1
ATOM 1222 N N . GLY A 1 158 ? -8.484 -3.502 4.047 1 98.25 158 GLY A N 1
ATOM 1223 C CA . GLY A 1 158 ? -7.453 -2.795 3.305 1 98.25 158 GLY A CA 1
ATOM 1224 C C . GLY A 1 158 ? -7.574 -2.967 1.802 1 98.25 158 GLY A C 1
ATOM 1225 O O . GLY A 1 158 ? -6.91 -2.264 1.036 1 98.25 158 GLY A O 1
ATOM 1226 N N . SER A 1 159 ? -8.398 -3.826 1.344 1 96.62 159 SER A N 1
ATOM 1227 C CA . SER A 1 159 ? -8.516 -4.09 -0.087 1 96.62 159 SER A CA 1
ATOM 1228 C C . SER A 1 159 ? -9.977 -4.23 -0.507 1 96.62 159 SER A C 1
ATOM 1230 O O . SER A 1 159 ? -10.828 -4.602 0.304 1 96.62 159 SER A O 1
ATOM 1232 N N . LEU A 1 160 ? -10.133 -3.918 -1.762 1 94.75 160 LEU A N 1
ATOM 1233 C CA . LEU A 1 160 ? -11.461 -4.051 -2.354 1 94.75 160 LEU A CA 1
ATOM 1234 C C . LEU A 1 160 ? -11.523 -5.262 -3.273 1 94.75 160 LEU A C 1
ATOM 1236 O O . LEU A 1 160 ? -10.656 -5.453 -4.121 1 94.75 160 LEU A O 1
ATOM 1240 N N . GLN A 1 161 ? -12.445 -6.18 -3.064 1 95.12 161 GLN A N 1
ATOM 1241 C CA . GLN A 1 161 ? -12.773 -7.254 -3.998 1 95.12 161 GLN A CA 1
ATOM 1242 C C . GLN A 1 161 ? -14.242 -7.199 -4.406 1 95.12 161 GLN A C 1
ATOM 1244 O O . GLN A 1 161 ? -15.125 -7.5 -3.598 1 95.12 161 GLN A O 1
ATOM 1249 N N . ARG A 1 162 ? -14.438 -6.844 -5.645 1 93.31 162 ARG A N 1
ATOM 1250 C CA . ARG A 1 162 ? -15.789 -6.789 -6.211 1 93.31 162 ARG A CA 1
ATOM 1251 C C . ARG A 1 162 ? -16.719 -5.984 -5.312 1 93.31 162 ARG A C 1
ATOM 1253 O O . ARG A 1 162 ? -17.812 -6.445 -4.977 1 93.31 162 ARG A O 1
ATOM 1260 N N . GLY A 1 163 ? -16.328 -4.891 -4.875 1 92.88 163 GLY A N 1
ATOM 1261 C CA . GLY A 1 163 ? -17.141 -3.912 -4.168 1 92.88 163 GLY A CA 1
ATOM 1262 C C . GLY A 1 163 ? -17.125 -4.102 -2.664 1 92.88 163 GLY A C 1
ATOM 1263 O O . GLY A 1 163 ? -17.703 -3.299 -1.927 1 92.88 163 GLY A O 1
ATOM 1264 N N . ARG A 1 164 ? -16.484 -5.09 -2.244 1 94.62 164 ARG A N 1
ATOM 1265 C CA . ARG A 1 164 ? -16.422 -5.375 -0.812 1 94.62 164 ARG A CA 1
ATOM 1266 C C . ARG A 1 164 ? -14.992 -5.281 -0.293 1 94.62 164 ARG A C 1
ATOM 1268 O O . ARG A 1 164 ? -14.078 -5.867 -0.874 1 94.62 164 ARG A O 1
ATOM 1275 N N . ARG A 1 165 ? -14.914 -4.547 0.814 1 97.5 165 ARG A N 1
ATOM 1276 C CA . ARG A 1 165 ? -13.594 -4.461 1.422 1 97.5 165 ARG A CA 1
ATOM 1277 C C . ARG A 1 165 ? -13.312 -5.672 2.305 1 97.5 165 ARG A C 1
ATOM 1279 O O . ARG A 1 165 ? -14.211 -6.172 2.982 1 97.5 165 ARG A O 1
ATOM 1286 N N . ARG A 1 166 ? -12.078 -6.094 2.26 1 98.06 166 ARG A N 1
ATOM 1287 C CA . ARG A 1 166 ? -11.617 -7.238 3.043 1 98.06 166 ARG A CA 1
ATOM 1288 C C . ARG A 1 166 ? -10.289 -6.934 3.723 1 98.06 166 ARG A C 1
ATOM 1290 O O . ARG A 1 166 ? -9.492 -6.137 3.217 1 98.06 166 ARG A O 1
ATOM 1297 N N . ASP A 1 167 ? -10.18 -7.594 4.875 1 98.69 167 ASP A N 1
ATOM 1298 C CA . ASP A 1 167 ? -8.867 -7.559 5.504 1 98.69 167 ASP A CA 1
ATOM 1299 C C . ASP A 1 167 ? -7.82 -8.242 4.625 1 98.69 167 ASP A C 1
ATOM 1301 O O . ASP A 1 167 ? -8.133 -9.203 3.91 1 98.69 167 ASP A O 1
ATOM 1305 N N . HIS A 1 168 ? -6.602 -7.723 4.691 1 98.56 168 HIS A N 1
ATOM 1306 C CA . HIS A 1 168 ? -5.539 -8.477 4.031 1 98.56 168 HIS A CA 1
ATOM 1307 C C . HIS A 1 168 ? -4.273 -8.492 4.875 1 98.56 168 HIS A C 1
ATOM 1309 O O . HIS A 1 168 ? -4.07 -7.617 5.723 1 98.56 168 HIS A O 1
ATOM 1315 N N . TRP A 1 169 ? -3.465 -9.516 4.734 1 98.75 169 TRP A N 1
ATOM 1316 C CA . TRP A 1 169 ? -2.129 -9.633 5.305 1 98.75 169 TRP A CA 1
ATOM 1317 C C . TRP A 1 169 ? -1.087 -8.992 4.391 1 98.75 169 TRP A C 1
ATOM 1319 O O . TRP A 1 169 ? -1.27 -8.938 3.174 1 98.75 169 TRP A O 1
ATOM 1329 N N . LEU A 1 170 ? -0.056 -8.539 5.02 1 98.81 170 LEU A N 1
ATOM 1330 C CA . LEU A 1 170 ? 1.099 -8 4.309 1 98.81 170 LEU A CA 1
ATOM 1331 C C . LEU A 1 170 ? 2.367 -8.758 4.676 1 98.81 170 LEU A C 1
ATOM 1333 O O . LEU A 1 170 ? 2.576 -9.102 5.844 1 98.81 170 LEU A O 1
ATOM 1337 N N . ALA A 1 171 ? 3.201 -8.961 3.73 1 98.81 171 ALA A N 1
ATOM 1338 C CA . ALA A 1 171 ? 4.551 -9.484 3.908 1 98.81 171 ALA A CA 1
ATOM 1339 C C . ALA A 1 171 ? 5.484 -8.984 2.811 1 98.81 171 ALA A C 1
ATOM 1341 O O . ALA A 1 171 ? 5.031 -8.453 1.795 1 98.81 171 ALA A O 1
ATOM 1342 N N . ALA A 1 172 ? 6.77 -9.125 3.049 1 98.88 172 ALA A N 1
ATOM 1343 C CA . ALA A 1 172 ? 7.727 -8.727 2.021 1 98.88 172 ALA A CA 1
ATOM 1344 C C . ALA A 1 172 ? 9.047 -9.469 2.184 1 98.88 172 ALA A C 1
ATOM 1346 O O . ALA A 1 172 ? 9.344 -9.992 3.26 1 98.88 172 ALA A O 1
ATOM 1347 N N . ARG A 1 173 ? 9.719 -9.555 1.175 1 98.88 173 ARG A N 1
ATOM 1348 C CA . ARG A 1 173 ? 11.086 -10.055 1.117 1 98.88 173 ARG A CA 1
ATOM 1349 C C . ARG A 1 173 ? 12.023 -9.016 0.505 1 98.88 173 ARG A C 1
ATOM 1351 O O . ARG A 1 173 ? 11.703 -8.422 -0.524 1 98.88 173 ARG A O 1
ATOM 1358 N N . LEU A 1 174 ? 13.117 -8.742 1.203 1 98.75 174 LEU A N 1
ATOM 1359 C CA . LEU A 1 174 ? 14.148 -7.844 0.699 1 98.75 174 LEU A CA 1
ATOM 1360 C C . LEU A 1 174 ? 15.234 -8.625 -0.031 1 98.75 174 LEU A C 1
ATOM 1362 O O . LEU A 1 174 ? 15.414 -9.82 0.21 1 98.75 174 LEU A O 1
ATOM 1366 N N . ASN A 1 175 ? 15.938 -7.938 -0.899 1 98.25 175 ASN A N 1
ATOM 1367 C CA . ASN A 1 175 ? 17.016 -8.594 -1.648 1 98.25 175 ASN A CA 1
ATOM 1368 C C . ASN A 1 175 ? 18.141 -9.039 -0.732 1 98.25 175 ASN A C 1
ATOM 1370 O O . ASN A 1 175 ? 18.984 -9.859 -1.122 1 98.25 175 ASN A O 1
ATOM 1374 N N . THR A 1 176 ? 18.156 -8.602 0.525 1 97.88 176 THR A N 1
ATOM 1375 C CA . THR A 1 176 ? 19.188 -8.961 1.491 1 97.88 176 THR A CA 1
ATOM 1376 C C . THR A 1 176 ? 18.703 -10.07 2.416 1 97.88 176 THR A C 1
ATOM 1378 O O . THR A 1 176 ? 19.469 -10.602 3.221 1 97.88 176 THR A O 1
ATOM 1381 N N . ASP A 1 177 ? 17.438 -10.406 2.324 1 97.44 177 ASP A N 1
ATOM 1382 C CA . ASP A 1 177 ? 16.859 -11.445 3.18 1 97.44 177 ASP A CA 1
ATOM 1383 C C . ASP A 1 177 ? 17.312 -12.836 2.734 1 97.44 177 ASP A C 1
ATOM 1385 O O . ASP A 1 177 ? 17.531 -13.07 1.544 1 97.44 177 ASP A O 1
ATOM 1389 N N . PRO A 1 178 ? 17.344 -13.758 3.678 1 94 178 PRO A N 1
ATOM 1390 C CA . PRO A 1 178 ? 17.531 -15.148 3.256 1 94 178 PRO A CA 1
ATOM 1391 C C . PRO A 1 178 ? 16.344 -15.695 2.467 1 94 178 PRO A C 1
ATOM 1393 O O . PRO A 1 178 ? 15.203 -15.258 2.678 1 94 178 PRO A O 1
ATOM 1396 N N . SER A 1 179 ? 16.484 -16.656 1.479 1 91.44 179 SER A N 1
ATOM 1397 C CA . SER A 1 179 ? 15.445 -17.156 0.583 1 91.44 179 SER A CA 1
ATOM 1398 C C . SER A 1 179 ? 14.648 -18.281 1.234 1 91.44 179 SER A C 1
ATOM 1400 O O . SER A 1 179 ? 13.547 -18.609 0.784 1 91.44 179 SER A O 1
ATOM 1402 N N . GLY A 1 180 ? 15 -18.781 2.4 1 92.44 180 GLY A N 1
ATOM 1403 C CA . GLY A 1 180 ? 14.367 -19.938 3 1 92.44 180 GLY A CA 1
ATOM 1404 C C . GLY A 1 180 ? 13.258 -19.578 3.973 1 92.44 180 GLY A C 1
ATOM 1405 O O . GLY A 1 180 ? 12.906 -18.406 4.109 1 92.44 180 GLY A O 1
ATOM 1406 N N . PRO A 1 181 ? 12.594 -20.562 4.473 1 94.69 181 PRO A N 1
ATOM 1407 C CA . PRO A 1 181 ? 11.438 -20.375 5.355 1 94.69 181 PRO A CA 1
ATOM 1408 C C . PRO A 1 181 ? 11.742 -19.453 6.535 1 94.69 181 PRO A C 1
ATOM 1410 O O . PRO A 1 181 ? 12.852 -19.484 7.074 1 94.69 181 PRO A O 1
ATOM 1413 N N . VAL A 1 182 ? 10.805 -18.688 6.801 1 95.88 182 VAL A N 1
ATOM 1414 C CA . VAL A 1 182 ? 10.914 -17.797 7.953 1 95.88 182 VAL A CA 1
ATOM 1415 C C . VAL A 1 182 ? 10.086 -18.344 9.109 1 95.88 182 VAL A C 1
ATOM 1417 O O . VAL A 1 182 ? 9.023 -18.938 8.898 1 95.88 182 VAL A O 1
ATOM 1420 N N . ALA A 1 183 ? 10.453 -18.094 10.352 1 91.25 183 ALA A N 1
ATOM 1421 C CA . ALA A 1 183 ? 9.82 -18.703 11.523 1 91.25 183 ALA A CA 1
ATOM 1422 C C . ALA A 1 183 ? 9.133 -17.656 12.383 1 91.25 183 ALA A C 1
ATOM 1424 O O . ALA A 1 183 ? 8.484 -17.984 13.375 1 91.25 183 ALA A O 1
ATOM 1425 N N . ASP A 1 184 ? 9.148 -16.422 12.008 1 91.69 184 ASP A N 1
ATOM 1426 C CA . ASP A 1 184 ? 8.719 -15.383 12.93 1 91.69 184 ASP A CA 1
ATOM 1427 C C . ASP A 1 184 ? 7.344 -14.836 12.539 1 91.69 184 ASP A C 1
ATOM 1429 O O . ASP A 1 184 ? 6.992 -13.711 12.898 1 91.69 184 ASP A O 1
ATOM 1433 N N . TRP A 1 185 ? 6.602 -15.664 11.859 1 96.69 185 TRP A N 1
ATOM 1434 C CA . TRP A 1 185 ? 5.223 -15.273 11.578 1 96.69 185 TRP A CA 1
ATOM 1435 C C . TRP A 1 185 ? 4.34 -15.469 12.805 1 96.69 185 TRP A C 1
ATOM 1437 O O . TRP A 1 185 ? 4.648 -16.281 13.68 1 96.69 185 TRP A O 1
ATOM 1447 N N . PRO A 1 186 ? 3.258 -14.742 12.922 1 95.56 186 PRO A N 1
ATOM 1448 C CA . PRO A 1 186 ? 2.326 -14.961 14.023 1 95.56 186 PRO A CA 1
ATOM 1449 C C . PRO A 1 186 ? 1.841 -16.406 14.117 1 95.56 186 PRO A C 1
ATOM 1451 O O . PRO A 1 186 ? 1.787 -17.109 13.102 1 95.56 186 PRO A O 1
ATOM 1454 N N . ALA A 1 187 ? 1.409 -16.875 15.219 1 93.25 187 ALA A N 1
ATOM 1455 C CA . ALA A 1 187 ? 1.079 -18.25 15.539 1 93.25 187 ALA A CA 1
ATOM 1456 C C . ALA A 1 187 ? -0.078 -18.75 14.68 1 93.25 187 ALA A C 1
ATOM 1458 O O . ALA A 1 187 ? -0.146 -19.938 14.344 1 93.25 187 ALA A O 1
ATOM 1459 N N . GLU A 1 188 ? -0.901 -17.875 14.305 1 91.38 188 GLU A N 1
ATOM 1460 C CA . GLU A 1 188 ? -2.086 -18.266 13.547 1 91.38 188 GLU A CA 1
ATOM 1461 C C . GLU A 1 188 ? -1.703 -18.891 12.211 1 91.38 188 GLU A C 1
ATOM 1463 O O . GLU A 1 188 ? -2.502 -19.609 11.602 1 91.38 188 GLU A O 1
ATOM 1468 N N . PHE A 1 189 ? -0.486 -18.672 11.797 1 93.06 189 PHE A N 1
ATOM 1469 C CA . PHE A 1 189 ? -0.054 -19.203 10.508 1 93.06 189 PHE A CA 1
ATOM 1470 C C . PHE A 1 189 ? 0.581 -20.578 10.68 1 93.06 189 PHE A C 1
ATOM 1472 O O . PHE A 1 189 ? 0.888 -21.25 9.688 1 93.06 189 PHE A O 1
ATOM 1479 N N . HIS A 1 190 ? 0.879 -20.938 11.898 1 84.31 190 HIS A N 1
ATOM 1480 C CA . HIS A 1 190 ? 1.451 -22.25 12.156 1 84.31 190 HIS A CA 1
ATOM 1481 C C . HIS A 1 190 ? 0.369 -23.328 12.195 1 84.31 190 HIS A C 1
ATOM 1483 O O . HIS A 1 190 ? 0.641 -24.5 11.922 1 84.31 190 HIS A O 1
ATOM 1489 N N . ARG A 1 191 ? -0.845 -23.031 12.875 1 63.56 191 ARG A N 1
ATOM 1490 C CA . ARG A 1 191 ? -1.906 -23.969 13.188 1 63.56 191 ARG A CA 1
ATOM 1491 C C . ARG A 1 191 ? -2.523 -24.547 11.922 1 63.56 191 ARG A C 1
ATOM 1493 O O . ARG A 1 191 ? -3.049 -25.672 11.93 1 63.56 191 ARG A O 1
ATOM 1500 N N . THR A 1 192 ? -2.594 -23.797 10.977 1 55.5 192 THR A N 1
ATOM 1501 C CA . THR A 1 192 ? -3.48 -24.219 9.898 1 55.5 192 THR A CA 1
ATOM 1502 C C . THR A 1 192 ? -2.896 -25.422 9.156 1 55.5 192 THR A C 1
ATOM 1504 O O . THR A 1 192 ? -3.613 -26.125 8.445 1 55.5 192 THR A O 1
ATOM 1507 N N . LEU A 1 193 ? -1.594 -25.656 9.359 1 50.94 193 LEU A N 1
ATOM 1508 C CA . LEU A 1 193 ? -1.062 -26.797 8.633 1 50.94 193 LEU A CA 1
ATOM 1509 C C . LEU A 1 193 ? -1.427 -28.109 9.336 1 50.94 193 LEU A C 1
ATOM 1511 O O . LEU A 1 193 ? -1.049 -29.188 8.883 1 50.94 193 LEU A O 1
ATOM 1515 N N . GLU A 1 194 ? -1.876 -27.953 10.539 1 48.41 194 GLU A N 1
ATOM 1516 C CA . GLU A 1 194 ? -2.209 -29.266 11.078 1 48.41 194 GLU A CA 1
ATOM 1517 C C . GLU A 1 194 ? -3.387 -29.891 10.336 1 48.41 194 GLU A C 1
ATOM 1519 O O . GLU A 1 194 ? -4.414 -29.234 10.133 1 48.41 194 GLU A O 1
ATOM 1524 N N . PRO A 1 195 ? -3.193 -30.984 9.688 1 46.59 195 PRO A N 1
ATOM 1525 C CA . PRO A 1 195 ? -4.246 -31.75 9.016 1 46.59 195 PRO A CA 1
ATOM 1526 C C . PRO A 1 195 ? -5.52 -31.875 9.852 1 46.59 195 PRO A C 1
ATOM 1528 O O . PRO A 1 195 ? -5.453 -31.875 11.078 1 46.59 195 PRO A O 1
ATOM 1531 N N . SER A 1 196 ? -6.664 -31.344 9.508 1 40.97 196 SER A N 1
ATOM 1532 C CA . SER A 1 196 ? -7.898 -31.734 10.172 1 40.97 196 SER A CA 1
ATOM 1533 C C . SER A 1 196 ? -7.871 -33.219 10.562 1 40.97 196 SER A C 1
ATOM 1535 O O . SER A 1 196 ? -7.492 -34.062 9.758 1 40.97 196 SER A O 1
ATOM 1537 N N . PRO A 1 197 ? -7.918 -33.562 11.906 1 41.91 197 PRO A N 1
ATOM 1538 C CA . PRO A 1 197 ? -8.008 -35 12.195 1 41.91 197 PRO A CA 1
ATOM 1539 C C . PRO A 1 197 ? -9.055 -35.719 11.344 1 41.91 197 PRO A C 1
ATOM 1541 O O . PRO A 1 197 ? -10.156 -35.188 11.148 1 41.91 197 PRO A O 1
ATOM 1544 N N . GLY A 1 198 ? -8.75 -36.406 10.328 1 33.31 198 GLY A N 1
ATOM 1545 C CA . GLY A 1 198 ? -9.633 -37.344 9.633 1 33.31 198 GLY A CA 1
ATOM 1546 C C . GLY A 1 198 ? -10.586 -38.062 10.562 1 33.31 198 GLY A C 1
ATOM 1547 O O . GLY A 1 198 ? -10.172 -38.562 11.617 1 33.31 198 GLY A O 1
ATOM 1548 N N . THR A 1 199 ? -11.852 -37.531 10.711 1 33.66 199 THR A N 1
ATOM 1549 C CA . THR A 1 199 ? -12.844 -38.469 11.258 1 33.66 199 THR A CA 1
ATOM 1550 C C . THR A 1 199 ? -12.617 -39.875 10.734 1 33.66 199 THR A C 1
ATOM 1552 O O . THR A 1 199 ? -12.727 -40.125 9.539 1 33.66 199 THR A O 1
ATOM 1555 N N . HIS A 1 200 ? -11.773 -40.625 11.336 1 28.33 200 HIS A N 1
ATOM 1556 C CA . HIS A 1 200 ? -11.969 -42.062 11.211 1 28.33 200 HIS A CA 1
ATOM 1557 C C . HIS A 1 200 ? -13.391 -42.438 11.602 1 28.33 200 HIS A C 1
ATOM 1559 O O . HIS A 1 200 ? -13.945 -41.906 12.562 1 28.33 200 HIS A O 1
ATOM 1565 N N . MET B 1 1 ? -16.531 18.094 -6.082 1 56.44 1 MET B N 1
ATOM 1566 C CA . MET B 1 1 ? -16.891 18.266 -4.68 1 56.44 1 MET B CA 1
ATOM 1567 C C . MET B 1 1 ? -16.656 19.703 -4.223 1 56.44 1 MET B C 1
ATOM 1569 O O . MET B 1 1 ? -15.719 20.359 -4.684 1 56.44 1 MET B O 1
ATOM 1573 N N . ASP B 1 2 ? -17.609 20.344 -3.557 1 65.38 2 ASP B N 1
ATOM 1574 C CA . ASP B 1 2 ? -17.469 21.75 -3.146 1 65.38 2 ASP B CA 1
ATOM 1575 C C . ASP B 1 2 ? -16.344 21.906 -2.115 1 65.38 2 ASP B C 1
ATOM 1577 O O . ASP B 1 2 ? -16.281 21.156 -1.142 1 65.38 2 ASP B O 1
ATOM 1581 N N . ALA B 1 3 ? -15.352 22.609 -2.512 1 74.31 3 ALA B N 1
ATOM 1582 C CA . ALA B 1 3 ? -14.281 23 -1.592 1 74.31 3 ALA B CA 1
ATOM 1583 C C . ALA B 1 3 ? -14.852 23.516 -0.272 1 74.31 3 ALA B C 1
ATOM 1585 O O . ALA B 1 3 ? -15.758 24.359 -0.263 1 74.31 3 ALA B O 1
ATOM 1586 N N . G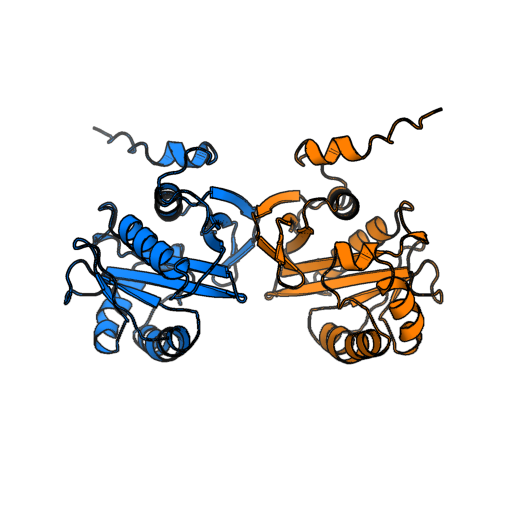LN B 1 4 ? -14.633 22.75 0.756 1 86.69 4 GLN B N 1
ATOM 1587 C CA . GLN B 1 4 ? -15.211 23.078 2.053 1 86.69 4 GLN B CA 1
ATOM 1588 C C . GLN B 1 4 ? -14.125 23.375 3.084 1 86.69 4 GLN B C 1
ATOM 1590 O O . GLN B 1 4 ? -13.156 22.625 3.207 1 86.69 4 GLN B O 1
ATOM 1595 N N . ALA B 1 5 ? -14.25 24.562 3.666 1 94.38 5 ALA B N 1
ATOM 1596 C CA . ALA B 1 5 ? -13.438 24.859 4.84 1 94.38 5 ALA B CA 1
ATOM 1597 C C . ALA B 1 5 ? -13.961 24.141 6.074 1 94.38 5 ALA B C 1
ATOM 1599 O O . ALA B 1 5 ? -15.164 23.875 6.18 1 94.38 5 ALA B O 1
ATOM 1600 N N . LEU B 1 6 ? -13.047 23.766 6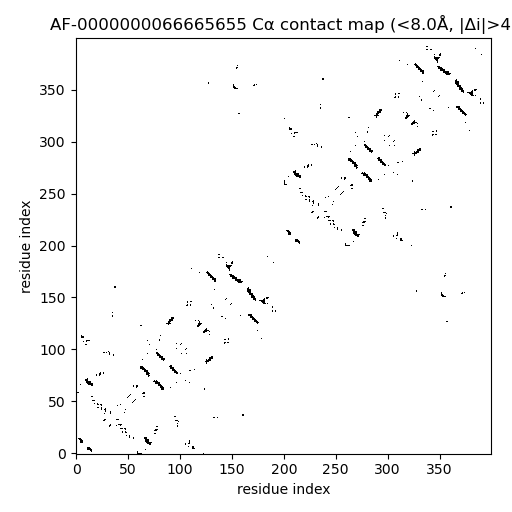.922 1 97.81 6 LEU B N 1
ATOM 1601 C CA . LEU B 1 6 ? -13.398 23.109 8.172 1 97.81 6 LEU B CA 1
ATOM 1602 C C . LEU B 1 6 ? -12.828 23.859 9.367 1 97.81 6 LEU B C 1
ATOM 1604 O O . LEU B 1 6 ? -11.75 24.453 9.281 1 97.81 6 LEU B O 1
ATOM 1608 N N . THR B 1 7 ? -13.602 23.875 10.5 1 98.31 7 THR B N 1
ATOM 1609 C CA . THR B 1 7 ? -13.078 24.469 11.727 1 98.31 7 THR B CA 1
ATOM 1610 C C . THR B 1 7 ? -13.797 23.906 12.945 1 98.31 7 THR B C 1
ATOM 1612 O O . THR B 1 7 ? -14.945 23.453 12.852 1 98.31 7 THR B O 1
ATOM 1615 N N . ASN B 1 8 ? -13.055 23.812 14 1 97.94 8 ASN B N 1
ATOM 1616 C CA . ASN B 1 8 ? -13.68 23.516 15.289 1 97.94 8 ASN B CA 1
ATOM 1617 C C . ASN B 1 8 ? -13.539 24.688 16.25 1 97.94 8 ASN B C 1
ATOM 1619 O O . ASN B 1 8 ? -13.688 24.531 17.469 1 97.94 8 ASN B O 1
ATOM 1623 N N . GLY B 1 9 ? -13.141 25.844 15.75 1 97.06 9 GLY B N 1
ATOM 1624 C CA . GLY B 1 9 ? -12.984 27.047 16.547 1 97.06 9 GLY B CA 1
ATOM 1625 C C . GLY B 1 9 ? -11.57 27.234 17.062 1 97.06 9 GLY B C 1
ATOM 1626 O O . GLY B 1 9 ? -11.219 28.328 17.531 1 97.06 9 GLY B O 1
ATOM 1627 N N . THR B 1 10 ? -10.75 26.234 17.016 1 96.94 10 THR B N 1
ATOM 1628 C CA . THR B 1 10 ? -9.367 26.312 17.453 1 96.94 10 THR B CA 1
ATOM 1629 C C . THR B 1 10 ? -8.414 26.234 16.266 1 96.94 10 THR B C 1
ATOM 1631 O O . THR B 1 10 ? -7.395 26.922 16.234 1 96.94 10 THR B O 1
ATOM 1634 N N . VAL B 1 11 ? -8.766 25.453 15.289 1 98.44 11 VAL B N 1
ATOM 1635 C CA . VAL B 1 11 ? -7.984 25.297 14.062 1 98.44 11 VAL B CA 1
ATOM 1636 C C . VAL B 1 11 ? -8.875 25.547 12.852 1 98.44 11 VAL B C 1
ATOM 1638 O O . VAL B 1 11 ? -10.062 25.234 12.867 1 98.44 11 VAL B O 1
ATOM 1641 N N . TRP B 1 12 ? -8.297 26.156 11.852 1 98.44 12 TRP B N 1
ATOM 1642 C CA . TRP B 1 12 ? -8.984 26.438 10.594 1 98.44 12 TRP B CA 1
ATOM 1643 C C . TRP B 1 12 ? -8.312 25.719 9.43 1 98.44 12 TRP B C 1
ATOM 1645 O O . TRP B 1 12 ? -7.098 25.828 9.234 1 98.44 12 TRP B O 1
ATOM 1655 N N . LEU B 1 13 ? -9.102 24.938 8.727 1 98.62 13 LEU B N 1
ATOM 1656 C CA . LEU B 1 13 ? -8.656 24.234 7.52 1 98.62 13 LEU B CA 1
ATOM 1657 C C . LEU B 1 13 ? -9.312 24.828 6.277 1 98.62 13 LEU B C 1
ATOM 1659 O O . LEU B 1 13 ? -10.531 24.781 6.133 1 98.62 13 LEU B O 1
ATOM 1663 N N . SER B 1 14 ? -8.492 25.422 5.438 1 97.75 14 SER B N 1
ATOM 1664 C CA . SER B 1 14 ? -9.016 26.031 4.227 1 97.75 14 SER B CA 1
ATOM 1665 C C . SER B 1 14 ? -8.234 25.594 2.992 1 97.75 14 SER B C 1
ATOM 1667 O O . SER B 1 14 ? -7.113 25.094 3.107 1 97.75 14 SER B O 1
ATOM 1669 N N . ILE B 1 15 ? -8.781 25.75 1.852 1 96.69 15 ILE B N 1
ATOM 1670 C CA . ILE B 1 15 ? -8.102 25.391 0.608 1 96.69 15 ILE B CA 1
ATOM 1671 C C . ILE B 1 15 ? -6.918 26.344 0.39 1 96.69 15 ILE B C 1
ATOM 1673 O O . ILE B 1 15 ? -7.078 27.562 0.405 1 96.69 15 ILE B O 1
ATOM 1677 N N . PRO B 1 16 ? -5.73 25.719 0.21 1 97.38 16 PRO B N 1
ATOM 1678 C CA . PRO B 1 16 ? -4.598 26.594 -0.111 1 97.38 16 PRO B CA 1
ATOM 1679 C C . PRO B 1 16 ? -4.793 27.344 -1.42 1 97.38 16 PRO B C 1
ATOM 1681 O O . PRO B 1 16 ? -5.34 26.797 -2.381 1 97.38 16 PRO B O 1
ATOM 1684 N N . THR B 1 17 ? -4.336 28.594 -1.427 1 95.88 17 THR B N 1
ATOM 1685 C CA . THR B 1 17 ? -4.441 29.422 -2.621 1 95.88 17 THR B CA 1
ATOM 1686 C C . THR B 1 17 ? -3.09 30.031 -2.979 1 95.88 17 THR B C 1
ATOM 1688 O O . THR B 1 17 ? -2.105 29.844 -2.262 1 95.88 17 THR B O 1
ATOM 1691 N N . SER B 1 18 ? -3.086 30.781 -4.145 1 97.12 18 SER B N 1
ATOM 1692 C CA . SER B 1 18 ? -1.858 31.438 -4.574 1 97.12 18 SER B CA 1
ATOM 1693 C C . SER B 1 18 ? -1.369 32.438 -3.527 1 97.12 18 SER B C 1
ATOM 1695 O O . SER B 1 18 ? -0.175 32.719 -3.453 1 97.12 18 SER B O 1
ATOM 1697 N N . GLU B 1 19 ? -2.242 32.906 -2.697 1 97.5 19 GLU B N 1
ATOM 1698 C CA . GLU B 1 19 ? -1.872 33.875 -1.645 1 97.5 19 GLU B CA 1
ATOM 1699 C C . GLU B 1 19 ? -1.048 33.188 -0.558 1 97.5 19 GLU B C 1
ATOM 1701 O O . GLU B 1 19 ? -0.449 33.844 0.288 1 97.5 19 GLU B O 1
ATOM 1706 N N . ASP B 1 20 ? -1.02 31.859 -0.579 1 98.31 20 ASP B N 1
ATOM 1707 C CA . ASP B 1 20 ? -0.359 31.094 0.475 1 98.31 20 ASP B CA 1
ATOM 1708 C C . ASP B 1 20 ? 1.041 30.656 0.045 1 98.31 20 ASP B C 1
ATOM 1710 O O . ASP B 1 20 ? 1.774 30.047 0.824 1 98.31 20 ASP B O 1
ATOM 1714 N N . ILE B 1 21 ? 1.44 30.984 -1.171 1 98.56 21 ILE B N 1
ATOM 1715 C CA . ILE B 1 21 ? 2.637 30.422 -1.794 1 98.56 21 ILE B CA 1
ATOM 1716 C C . ILE B 1 21 ? 3.859 30.734 -0.933 1 98.56 21 ILE B C 1
ATOM 1718 O O . ILE B 1 21 ? 4.676 29.859 -0.657 1 98.56 21 ILE B O 1
ATOM 1722 N N . ASP B 1 22 ? 3.973 31.984 -0.464 1 98.56 22 ASP B N 1
ATOM 1723 C CA . ASP B 1 22 ? 5.152 32.375 0.301 1 98.56 22 ASP B CA 1
ATOM 1724 C C . ASP B 1 22 ? 5.203 31.641 1.643 1 98.56 22 ASP B C 1
ATOM 1726 O O . ASP B 1 22 ? 6.266 31.172 2.061 1 98.56 22 ASP B O 1
ATOM 1730 N N . ALA B 1 23 ? 4.098 31.578 2.336 1 98.62 23 ALA B N 1
ATOM 1731 C CA . ALA B 1 23 ? 4.039 30.906 3.625 1 98.62 23 ALA B CA 1
ATOM 1732 C C . ALA B 1 23 ? 4.344 29.422 3.475 1 98.62 23 ALA B C 1
ATOM 1734 O O . ALA B 1 23 ? 5.078 28.844 4.285 1 98.62 23 ALA B O 1
ATOM 1735 N N . ILE B 1 24 ? 3.805 28.766 2.449 1 98.81 24 ILE B N 1
ATOM 1736 C CA . ILE B 1 24 ? 4.062 27.344 2.188 1 98.81 24 ILE B CA 1
ATOM 1737 C C . ILE B 1 24 ? 5.551 27.141 1.921 1 98.81 24 ILE B C 1
ATOM 1739 O O . ILE B 1 24 ? 6.16 26.219 2.471 1 98.81 24 ILE B O 1
ATOM 1743 N N . THR B 1 25 ? 6.129 28 1.061 1 98.75 25 THR B N 1
ATOM 1744 C CA . THR B 1 25 ? 7.543 27.906 0.718 1 98.75 25 THR B CA 1
ATOM 1745 C C . THR B 1 25 ? 8.414 28 1.971 1 98.75 25 THR B C 1
ATOM 1747 O O . THR B 1 25 ? 9.305 27.172 2.172 1 98.75 25 THR B O 1
ATOM 1750 N N . GLU B 1 26 ? 8.086 28.953 2.783 1 98.44 26 GLU B N 1
ATOM 1751 C CA . GLU B 1 26 ? 8.852 29.156 4.012 1 98.44 26 GLU B CA 1
ATOM 1752 C C . GLU B 1 26 ? 8.766 27.938 4.922 1 98.44 26 GLU B C 1
ATOM 1754 O O . GLU B 1 26 ? 9.789 27.453 5.422 1 98.44 26 GLU B O 1
ATOM 1759 N N . CYS B 1 27 ? 7.613 27.453 5.148 1 98.44 27 CYS B N 1
ATOM 1760 C CA . CYS B 1 27 ? 7.426 26.281 6.008 1 98.44 27 CYS B CA 1
ATOM 1761 C C . CYS B 1 27 ? 8.203 25.078 5.473 1 98.44 27 CYS B C 1
ATOM 1763 O O . CYS B 1 27 ? 8.945 24.438 6.215 1 98.44 27 CYS B O 1
ATOM 1765 N N . CYS B 1 28 ? 8.094 24.781 4.16 1 98.56 28 CYS B N 1
ATOM 1766 C CA . CYS B 1 28 ? 8.609 23.562 3.561 1 98.56 28 CYS B CA 1
ATOM 1767 C C . CYS B 1 28 ? 10.125 23.625 3.41 1 98.56 28 CYS B C 1
ATOM 1769 O O . CYS B 1 28 ? 10.766 22.609 3.143 1 98.56 28 CYS B O 1
ATOM 1771 N N . GLN B 1 29 ? 10.633 24.75 3.635 1 98.25 29 GLN B N 1
ATOM 1772 C CA . GLN B 1 29 ? 12.086 24.875 3.594 1 98.25 29 GLN B CA 1
ATOM 1773 C C . GLN B 1 29 ? 12.711 24.422 4.91 1 98.25 29 GLN B C 1
ATOM 1775 O O . GLN B 1 29 ? 13.93 24.219 4.988 1 98.25 29 GLN B O 1
ATOM 1780 N N . HIS B 1 30 ? 11.906 24.375 5.926 1 97.44 30 HIS B N 1
ATOM 1781 C CA . HIS B 1 30 ? 12.453 23.875 7.184 1 97.44 30 HIS B CA 1
ATOM 1782 C C . HIS B 1 30 ? 12.859 22.406 7.062 1 97.44 30 HIS B C 1
ATOM 1784 O O . HIS B 1 30 ? 12.078 21.578 6.605 1 97.44 30 HIS B O 1
ATOM 1790 N N . PRO B 1 31 ? 13.984 21.969 7.484 1 96.56 31 PRO B N 1
ATOM 1791 C CA . PRO B 1 31 ? 14.523 20.625 7.238 1 96.56 31 PRO B CA 1
ATOM 1792 C C . PRO B 1 31 ? 13.688 19.531 7.879 1 96.56 31 PRO B C 1
ATOM 1794 O O . PRO B 1 31 ? 13.641 18.406 7.363 1 96.56 31 PRO B O 1
ATOM 1797 N N . SER B 1 32 ? 13.055 19.812 8.945 1 95.81 32 SER B N 1
ATOM 1798 C CA . SER B 1 32 ? 12.281 18.781 9.633 1 95.81 32 SER B CA 1
ATOM 1799 C C . SER B 1 32 ? 11.078 18.344 8.805 1 95.81 32 SER B C 1
ATOM 1801 O O . SER B 1 32 ? 10.531 17.266 9.016 1 95.81 32 SER B O 1
ATOM 1803 N N . ILE B 1 33 ? 10.609 19.172 7.918 1 97.25 33 ILE B N 1
ATOM 1804 C CA . ILE B 1 33 ? 9.484 18.797 7.07 1 97.25 33 ILE B CA 1
ATOM 1805 C C . ILE B 1 33 ? 9.961 17.859 5.961 1 97.25 33 ILE B C 1
ATOM 1807 O O . ILE B 1 33 ? 9.414 16.766 5.785 1 97.25 33 ILE B O 1
ATOM 1811 N N . GLY B 1 34 ? 11.023 18.234 5.281 1 96.44 34 GLY B N 1
ATOM 1812 C CA . GLY B 1 34 ? 11.578 17.406 4.219 1 96.44 34 GLY B CA 1
ATOM 1813 C C . GLY B 1 34 ? 12.094 16.062 4.711 1 96.44 34 GLY B C 1
ATOM 1814 O O . GLY B 1 34 ? 12.219 15.117 3.93 1 96.44 34 GLY B O 1
ATOM 1815 N N . GLU B 1 35 ? 12.375 15.984 5.984 1 96.19 35 GLU B N 1
ATOM 1816 C CA . GLU B 1 35 ? 12.852 14.742 6.578 1 96.19 35 GLU B CA 1
ATOM 1817 C C . GLU B 1 35 ? 11.758 13.68 6.598 1 96.19 35 GLU B C 1
ATOM 1819 O O . GLU B 1 35 ? 12.016 12.5 6.34 1 96.19 35 GLU B O 1
ATOM 1824 N N . TRP B 1 36 ? 10.539 14.086 6.777 1 96.31 36 TRP B N 1
ATOM 1825 C CA . TRP B 1 36 ? 9.523 13.094 7.129 1 96.31 36 TRP B CA 1
ATOM 1826 C C . TRP B 1 36 ? 8.445 13.016 6.055 1 96.31 36 TRP B C 1
ATOM 1828 O O . TRP B 1 36 ? 7.66 12.07 6.02 1 96.31 36 TRP B O 1
ATOM 1838 N N . VAL B 1 37 ? 8.359 13.984 5.215 1 95.31 37 VAL B N 1
ATOM 1839 C CA . VAL B 1 37 ? 7.352 13.945 4.16 1 95.31 37 VAL B CA 1
ATOM 1840 C C . VAL B 1 37 ? 8.031 14.031 2.795 1 95.31 37 VAL B C 1
ATOM 1842 O O . VAL B 1 37 ? 9.172 14.492 2.691 1 95.31 37 VAL B O 1
ATOM 1845 N N . THR B 1 38 ? 7.355 13.578 1.776 1 93.62 38 THR B N 1
ATOM 1846 C CA . THR B 1 38 ? 7.941 13.461 0.445 1 93.62 38 THR B CA 1
ATOM 1847 C C . THR B 1 38 ? 7.695 14.734 -0.364 1 93.62 38 THR B C 1
ATOM 1849 O O . THR B 1 38 ? 6.852 14.75 -1.261 1 93.62 38 THR B O 1
ATOM 1852 N N . ILE B 1 39 ? 8.359 15.766 -0.089 1 96.81 39 ILE B N 1
ATOM 1853 C CA . ILE B 1 39 ? 8.367 17.016 -0.836 1 96.81 39 ILE B CA 1
ATOM 1854 C C . ILE B 1 39 ? 9.734 17.219 -1.494 1 96.81 39 ILE B C 1
ATOM 1856 O O . ILE B 1 39 ? 10.727 16.609 -1.08 1 96.81 39 ILE B O 1
ATOM 1860 N N . PRO B 1 40 ? 9.734 18.109 -2.523 1 96.75 40 PRO B N 1
ATOM 1861 C CA . PRO B 1 40 ? 11.055 18.422 -3.082 1 96.75 40 PRO B CA 1
ATOM 1862 C C . PRO B 1 40 ? 11.984 19.062 -2.061 1 96.75 40 PRO B C 1
ATOM 1864 O O . PRO B 1 40 ? 11.539 19.844 -1.21 1 96.75 40 PRO B O 1
ATOM 1867 N N . VAL B 1 41 ? 13.188 18.719 -2.078 1 97 41 VAL B N 1
ATOM 1868 C CA . VAL B 1 41 ? 14.242 19.312 -1.261 1 97 41 VAL B CA 1
ATOM 1869 C C . VAL B 1 41 ? 15.453 19.641 -2.135 1 97 41 VAL B C 1
ATOM 1871 O O . VAL B 1 41 ? 16.031 18.75 -2.756 1 97 41 VAL B O 1
ATOM 1874 N N . PRO B 1 42 ? 15.891 20.891 -2.201 1 97.06 42 PRO B N 1
ATOM 1875 C CA . PRO B 1 42 ? 15.297 22.062 -1.529 1 97.06 42 PRO B CA 1
ATOM 1876 C C . PRO B 1 42 ? 13.922 22.422 -2.09 1 97.06 42 PRO B C 1
ATOM 1878 O O . PRO B 1 42 ? 13.633 22.156 -3.258 1 97.06 42 PRO B O 1
ATOM 1881 N N . TYR B 1 43 ? 13.156 23.016 -1.261 1 98.5 43 TYR B N 1
ATOM 1882 C CA . TYR B 1 43 ? 11.812 23.438 -1.665 1 98.5 43 TYR B CA 1
ATOM 1883 C C . TYR B 1 43 ? 11.82 24.891 -2.129 1 98.5 43 TYR B C 1
ATOM 1885 O O . TYR B 1 43 ? 12.25 25.781 -1.394 1 98.5 43 TYR B O 1
ATOM 1893 N N . THR B 1 44 ? 11.273 25.094 -3.322 1 98.56 44 THR B N 1
ATOM 1894 C CA . THR B 1 44 ? 11.312 26.422 -3.918 1 98.56 44 THR B CA 1
ATOM 1895 C C . THR B 1 44 ? 9.906 27.016 -4.023 1 98.56 44 THR B C 1
ATOM 1897 O O . THR B 1 44 ? 8.914 26.297 -3.84 1 98.56 44 THR B O 1
ATOM 1900 N N . ARG B 1 45 ? 9.891 28.266 -4.293 1 98.5 45 ARG B N 1
ATOM 1901 C CA . ARG B 1 45 ? 8.609 28.922 -4.535 1 98.5 45 ARG B CA 1
ATOM 1902 C C . ARG B 1 45 ? 7.883 28.297 -5.719 1 98.5 45 ARG B C 1
ATOM 1904 O O . ARG B 1 45 ? 6.656 28.188 -5.711 1 98.5 45 ARG B O 1
ATOM 1911 N N . ASP B 1 46 ? 8.594 27.906 -6.758 1 98.56 46 ASP B N 1
ATOM 1912 C CA . ASP B 1 46 ? 8.008 27.234 -7.918 1 98.56 46 ASP B CA 1
ATOM 1913 C C . ASP B 1 46 ? 7.367 25.906 -7.527 1 98.56 46 ASP B C 1
ATOM 1915 O O . ASP B 1 46 ? 6.348 25.516 -8.094 1 98.56 46 ASP B O 1
ATOM 1919 N N . ASN B 1 47 ? 7.984 25.219 -6.609 1 98.69 47 ASN B N 1
ATOM 1920 C CA . ASN B 1 47 ? 7.375 24 -6.094 1 98.69 47 ASN B CA 1
ATOM 1921 C C . ASN B 1 47 ? 6.008 24.281 -5.469 1 98.69 47 ASN B C 1
ATOM 1923 O O . ASN B 1 47 ? 5.051 23.547 -5.703 1 98.69 47 ASN B O 1
ATOM 1927 N N . ALA B 1 48 ? 5.949 25.328 -4.688 1 98.75 48 ALA B N 1
ATOM 1928 C CA . ALA B 1 48 ? 4.691 25.703 -4.043 1 98.75 48 ALA B CA 1
ATOM 1929 C C . ALA B 1 48 ? 3.629 26.062 -5.074 1 98.75 48 ALA B C 1
ATOM 1931 O O . ALA B 1 48 ? 2.469 25.656 -4.941 1 98.75 48 ALA B O 1
ATOM 1932 N N . LYS B 1 49 ? 4.035 26.812 -6.055 1 98.5 49 LYS B N 1
ATOM 1933 C CA . LYS B 1 49 ? 3.113 27.172 -7.129 1 98.5 49 LYS B CA 1
ATOM 1934 C C . LYS B 1 49 ? 2.57 25.922 -7.824 1 98.5 49 LYS B C 1
ATOM 1936 O O . LYS B 1 49 ? 1.361 25.797 -8.031 1 98.5 49 LYS B O 1
ATOM 1941 N N . THR B 1 50 ? 3.453 25.062 -8.203 1 98.31 50 THR B N 1
ATOM 1942 C CA . THR B 1 50 ? 3.078 23.828 -8.867 1 98.31 50 THR B CA 1
ATOM 1943 C C . THR B 1 50 ? 2.174 22.984 -7.977 1 98.31 50 THR B C 1
ATOM 1945 O O . THR B 1 50 ? 1.219 22.359 -8.453 1 98.31 50 THR B O 1
ATOM 1948 N N . PHE B 1 51 ? 2.564 22.969 -6.734 1 98.31 51 PHE B N 1
ATOM 1949 C CA . PHE B 1 51 ? 1.764 22.234 -5.758 1 98.31 51 PHE B CA 1
ATOM 1950 C C . PHE B 1 51 ? 0.324 22.734 -5.762 1 98.31 51 PHE B C 1
ATOM 1952 O O . PHE B 1 51 ? -0.614 21.938 -5.859 1 98.31 51 PHE B O 1
ATOM 1959 N N . ILE B 1 52 ? 0.092 23.984 -5.715 1 97.69 52 ILE B N 1
ATOM 1960 C CA . ILE B 1 52 ? -1.238 24.578 -5.66 1 97.69 52 ILE B CA 1
ATOM 1961 C C . ILE B 1 52 ? -1.977 24.312 -6.969 1 97.69 52 ILE B C 1
ATOM 1963 O O . ILE B 1 52 ? -3.129 23.875 -6.961 1 97.69 52 ILE B O 1
ATOM 1967 N N . GLU B 1 53 ? -1.316 24.453 -8.023 1 96.5 53 GLU B N 1
ATOM 1968 C CA . GLU B 1 53 ? -1.952 24.391 -9.336 1 96.5 53 GLU B CA 1
ATOM 1969 C C . GLU B 1 53 ? -2.184 22.938 -9.766 1 96.5 53 GLU B C 1
ATOM 1971 O O . GLU B 1 53 ? -3.234 22.609 -10.312 1 96.5 53 GLU B O 1
ATOM 1976 N N . ASP B 1 54 ? -1.234 22.172 -9.492 1 96.94 54 ASP B N 1
ATOM 1977 C CA . ASP B 1 54 ? -1.248 20.844 -10.094 1 96.94 54 ASP B CA 1
ATOM 1978 C C . ASP B 1 54 ? -1.727 19.781 -9.094 1 96.94 54 ASP B C 1
ATOM 1980 O O . ASP B 1 54 ? -2.096 18.672 -9.484 1 96.94 54 ASP B O 1
ATOM 1984 N N . ILE B 1 55 ? -1.648 20.094 -7.836 1 96.56 55 ILE B N 1
ATOM 1985 C CA . ILE B 1 55 ? -2.01 19.078 -6.848 1 96.56 55 ILE B CA 1
ATOM 1986 C C . ILE B 1 55 ? -3.289 19.5 -6.125 1 96.56 55 ILE B C 1
ATOM 1988 O O . ILE B 1 55 ? -4.281 18.766 -6.129 1 96.56 55 ILE B O 1
ATOM 1992 N N . VAL B 1 56 ? -3.32 20.656 -5.555 1 97.12 56 VAL B N 1
ATOM 1993 C CA . VAL B 1 56 ? -4.449 21.109 -4.742 1 97.12 56 VAL B CA 1
ATOM 1994 C C . VAL B 1 56 ? -5.695 21.234 -5.613 1 97.12 56 VAL B C 1
ATOM 1996 O O . VAL B 1 56 ? -6.738 20.641 -5.309 1 97.12 56 VAL B O 1
ATOM 1999 N N . GLY B 1 57 ? -5.641 22 -6.68 1 93.5 57 GLY B N 1
ATOM 2000 C CA . GLY B 1 57 ? -6.773 22.219 -7.562 1 93.5 57 GLY B CA 1
ATOM 2001 C C . GLY B 1 57 ? -7.406 20.922 -8.055 1 93.5 57 GLY B C 1
ATOM 2002 O O . GLY B 1 57 ? -8.547 20.625 -7.711 1 93.5 57 GLY B O 1
ATOM 2003 N N . PRO B 1 58 ? -6.609 20.172 -8.797 1 94.44 58 PRO B N 1
ATOM 2004 C CA . PRO B 1 58 ? -7.141 18.906 -9.312 1 94.44 58 PRO B CA 1
ATOM 2005 C C . PRO B 1 58 ? -7.57 17.953 -8.195 1 94.44 58 PRO B C 1
ATOM 2007 O O . PRO B 1 58 ? -8.5 17.172 -8.383 1 94.44 58 PRO B O 1
ATOM 2010 N N . GLY B 1 59 ? -6.887 17.984 -7.09 1 95.62 59 GLY B N 1
ATOM 2011 C CA . GLY B 1 59 ? -7.258 17.125 -5.977 1 95.62 59 GLY B CA 1
ATOM 2012 C C . GLY B 1 59 ? -8.672 17.375 -5.48 1 95.62 59 GLY B C 1
ATOM 2013 O O . GLY B 1 59 ? -9.422 16.422 -5.246 1 95.62 59 GLY B O 1
ATOM 2014 N N . TRP B 1 60 ? -9.016 18.562 -5.312 1 93.75 60 TRP B N 1
ATOM 2015 C CA . TRP B 1 60 ? -10.352 18.938 -4.848 1 93.75 60 TRP B CA 1
ATOM 2016 C C . TRP B 1 60 ? -11.406 18.625 -5.902 1 93.75 60 TRP B C 1
ATOM 2018 O O . TRP B 1 60 ? -12.539 18.281 -5.574 1 93.75 60 TRP B O 1
ATOM 2028 N N . ALA B 1 61 ? -11.055 18.781 -7.133 1 90.06 61 ALA B N 1
ATOM 2029 C CA . ALA B 1 61 ? -11.969 18.406 -8.211 1 90.06 61 ALA B CA 1
ATOM 2030 C C . ALA B 1 61 ? -12.195 16.906 -8.242 1 90.06 61 ALA B C 1
ATOM 2032 O O . ALA B 1 61 ? -13.227 16.438 -8.727 1 90.06 61 ALA B O 1
ATOM 2033 N N . GLY B 1 62 ? -11.258 16.297 -7.734 1 91.19 62 GLY B N 1
ATOM 2034 C CA . GLY B 1 62 ? -11.352 14.852 -7.582 1 91.19 62 GLY B CA 1
ATOM 2035 C C . GLY B 1 62 ? -11.648 14.414 -6.16 1 91.19 62 GLY B C 1
ATOM 2036 O O . GLY B 1 62 ? -12.391 15.094 -5.441 1 91.19 62 GLY B O 1
ATOM 2037 N N . LYS B 1 63 ? -11.281 13.398 -5.629 1 92.38 63 LYS B N 1
ATOM 2038 C CA . LYS B 1 63 ? -11.523 12.867 -4.289 1 92.38 63 LYS B CA 1
ATOM 2039 C C . LYS B 1 63 ? -10.242 12.852 -3.461 1 92.38 63 LYS B C 1
ATOM 2041 O O . LYS B 1 63 ? -10 11.922 -2.695 1 92.38 63 LYS B O 1
ATOM 2046 N N . SER B 1 64 ? -9.445 13.828 -3.758 1 97.69 64 SER B N 1
ATOM 2047 C CA . SER B 1 64 ? -8.188 13.953 -3.021 1 97.69 64 SER B CA 1
ATOM 2048 C C . SER B 1 64 ? -7.984 15.367 -2.506 1 97.69 64 SER B C 1
ATOM 2050 O O . SER B 1 64 ? -7.051 16.062 -2.926 1 97.69 64 SER B O 1
ATOM 2052 N N . PRO B 1 65 ? -8.734 15.82 -1.509 1 97.75 65 PRO B N 1
ATOM 2053 C CA . PRO B 1 65 ? -8.664 17.188 -1.011 1 97.75 65 PRO B CA 1
ATOM 2054 C C . PRO B 1 65 ? -7.41 17.453 -0.172 1 97.75 65 PRO B C 1
ATOM 2056 O O . PRO B 1 65 ? -6.926 16.547 0.512 1 97.75 65 PRO B O 1
ATOM 2059 N N . THR B 1 66 ? -6.961 18.656 -0.239 1 98.38 66 THR B N 1
ATOM 2060 C CA . THR B 1 66 ? -5.871 19.172 0.586 1 98.38 66 THR B CA 1
ATOM 2061 C C . THR B 1 66 ? -6.277 20.469 1.266 1 98.38 66 THR B C 1
ATOM 2063 O O . THR B 1 66 ? -6.855 21.359 0.629 1 98.38 66 THR B O 1
ATOM 2066 N N . TRP B 1 67 ? -5.996 20.594 2.549 1 98.5 67 TRP B N 1
ATOM 2067 C CA . TRP B 1 67 ? -6.281 21.812 3.305 1 98.5 67 TRP B CA 1
ATOM 2068 C C . TRP B 1 67 ? -5 22.438 3.857 1 98.5 67 TRP B C 1
ATOM 2070 O O . TRP B 1 67 ? -4.094 21.719 4.285 1 98.5 67 TRP B O 1
ATOM 2080 N N . ALA B 1 68 ? -4.977 23.719 3.895 1 98.62 68 ALA B N 1
ATOM 2081 C CA . ALA B 1 68 ? -4.027 24.453 4.727 1 98.62 68 ALA B CA 1
ATOM 2082 C C . ALA B 1 68 ? -4.484 24.469 6.184 1 98.62 68 ALA B C 1
ATOM 2084 O O . ALA B 1 68 ? -5.672 24.641 6.469 1 98.62 68 ALA B O 1
ATOM 2085 N N . VAL B 1 69 ? -3.547 24.328 7.07 1 98.81 69 VAL B N 1
ATOM 2086 C CA . VAL B 1 69 ? -3.805 24.438 8.5 1 98.81 69 VAL B CA 1
ATOM 2087 C C . VAL B 1 69 ? -3.469 25.859 8.977 1 98.81 69 VAL B C 1
ATOM 2089 O O . VAL B 1 69 ? -2.383 26.375 8.695 1 98.81 69 VAL B O 1
ATOM 2092 N N . ARG B 1 70 ? -4.422 26.453 9.664 1 98.62 70 ARG B N 1
ATOM 2093 C CA . ARG B 1 70 ? -4.262 27.812 10.148 1 98.62 70 ARG B CA 1
ATOM 2094 C C . ARG B 1 70 ? -4.699 27.938 11.609 1 98.62 70 ARG B C 1
ATOM 2096 O O . ARG B 1 70 ? -5.641 27.266 12.031 1 98.62 70 ARG B O 1
ATOM 2103 N N . GLU B 1 71 ? -4.07 28.859 12.328 1 98 71 GLU B N 1
ATOM 2104 C CA . GLU B 1 71 ? -4.391 29.078 13.742 1 98 71 GLU B CA 1
ATOM 2105 C C . GLU B 1 71 ? -5.535 30.078 13.898 1 98 71 GLU B C 1
ATOM 2107 O O . GLU B 1 71 ? -6.078 30.234 14.992 1 98 71 GLU B O 1
ATOM 2112 N N . ARG B 1 72 ? -5.848 30.812 12.828 1 96.44 72 ARG B N 1
ATOM 2113 C CA . ARG B 1 72 ? -7 31.703 12.727 1 96.44 72 ARG B CA 1
ATOM 2114 C C . ARG B 1 72 ? -7.543 31.734 11.297 1 96.44 72 ARG B C 1
ATOM 2116 O O . ARG B 1 72 ? -6.836 31.391 10.352 1 96.44 72 ARG B O 1
ATOM 2123 N N . ALA B 1 73 ? -8.773 32.094 11.039 1 94.06 73 ALA B N 1
ATOM 2124 C CA . ALA B 1 73 ? -9.492 32.031 9.773 1 94.06 73 ALA B CA 1
ATOM 2125 C C . ALA B 1 73 ? -8.688 32.656 8.641 1 94.06 73 ALA B C 1
ATOM 2127 O O . ALA B 1 73 ? -8.594 32.094 7.551 1 94.06 73 ALA B O 1
ATOM 2128 N N . ASP B 1 74 ? -8.039 33.781 8.898 1 91.19 74 ASP B N 1
ATOM 2129 C CA . ASP B 1 74 ? -7.281 34.469 7.855 1 91.19 74 ASP B CA 1
ATOM 2130 C C . ASP B 1 74 ? -5.793 34.5 8.195 1 91.19 74 ASP B C 1
ATOM 2132 O O . ASP B 1 74 ? -5.078 35.406 7.746 1 91.19 74 ASP B O 1
ATOM 2136 N N . GLY B 1 75 ? -5.465 33.531 8.977 1 96.56 75 GLY B N 1
ATOM 2137 C CA . GLY B 1 75 ? -4.066 33.5 9.367 1 96.56 75 GLY B CA 1
ATOM 2138 C C . GLY B 1 75 ? -3.176 32.812 8.359 1 96.56 75 GLY B C 1
ATOM 2139 O O . GLY B 1 75 ? -3.67 32.188 7.41 1 96.56 75 GLY B O 1
ATOM 2140 N N . PRO B 1 76 ? -1.922 32.969 8.531 1 97.62 76 PRO B N 1
ATOM 2141 C CA . PRO B 1 76 ? -0.985 32.281 7.625 1 97.62 76 PRO B CA 1
ATOM 2142 C C . PRO B 1 76 ? -1.041 30.781 7.75 1 97.62 76 PRO B C 1
ATOM 2144 O O . PRO B 1 76 ? -1.428 30.25 8.797 1 97.62 76 PRO B O 1
ATOM 2147 N N . VAL B 1 77 ? -0.629 30.125 6.645 1 98.56 77 VAL B N 1
ATOM 2148 C CA . VAL B 1 77 ? -0.485 28.672 6.648 1 98.56 77 VAL B CA 1
ATOM 2149 C C . VAL B 1 77 ? 0.604 28.266 7.637 1 98.56 77 VAL B C 1
ATOM 2151 O O . VAL B 1 77 ? 1.702 28.828 7.629 1 98.56 77 VAL B O 1
ATOM 2154 N N . VAL B 1 78 ? 0.305 27.312 8.5 1 98.69 78 VAL B N 1
ATOM 2155 C CA . VAL B 1 78 ? 1.314 26.797 9.414 1 98.69 78 VAL B CA 1
ATOM 2156 C C . VAL B 1 78 ? 1.47 25.297 9.211 1 98.69 78 VAL B C 1
ATOM 2158 O O . VAL B 1 78 ? 2.291 24.656 9.875 1 98.69 78 VAL B O 1
ATOM 2161 N N . GLY B 1 79 ? 0.712 24.703 8.312 1 98.69 79 GLY B N 1
ATOM 2162 C CA . GLY B 1 79 ? 0.747 23.281 8.008 1 98.69 79 GLY B CA 1
ATOM 2163 C C . GLY B 1 79 ? -0.135 22.891 6.836 1 98.69 79 GLY B C 1
ATOM 2164 O O . GLY B 1 79 ? -0.771 23.75 6.223 1 98.69 79 GLY B O 1
ATOM 2165 N N . MET B 1 80 ? -0.127 21.672 6.512 1 98.81 80 MET B N 1
ATOM 2166 C CA . MET B 1 80 ? -0.901 21.078 5.422 1 98.81 80 MET B CA 1
ATOM 2167 C C . MET B 1 80 ? -1.43 19.703 5.812 1 98.81 80 MET B C 1
ATOM 2169 O O . MET B 1 80 ? -0.763 18.953 6.535 1 98.81 80 MET B O 1
ATOM 2173 N N . ILE B 1 81 ? -2.643 19.438 5.352 1 98.81 81 ILE B N 1
ATOM 2174 C CA . ILE B 1 81 ? -3.217 18.109 5.551 1 98.81 81 ILE B CA 1
ATOM 2175 C C . ILE B 1 81 ? -4.074 17.734 4.348 1 98.81 81 ILE B C 1
ATOM 2177 O O . ILE B 1 81 ? -4.77 18.578 3.781 1 98.81 81 ILE B O 1
ATOM 2181 N N . GLY B 1 82 ? -4.016 16.469 3.961 1 98.31 82 GLY B N 1
ATOM 2182 C CA . GLY B 1 82 ? -4.805 16.062 2.816 1 98.31 82 GLY B CA 1
ATOM 2183 C C . GLY B 1 82 ? -5.141 14.578 2.834 1 98.31 82 GLY B C 1
ATOM 2184 O O . GLY B 1 82 ? -4.625 13.828 3.666 1 98.31 82 GLY B O 1
ATOM 2185 N N . LEU B 1 83 ? -6.098 14.203 2.047 1 98.62 83 LEU B N 1
ATOM 2186 C CA . LEU B 1 83 ? -6.484 12.828 1.743 1 98.62 83 LEU B CA 1
ATOM 2187 C C . LEU B 1 83 ? -6.168 12.484 0.292 1 98.62 83 LEU B C 1
ATOM 2189 O O . LEU B 1 83 ? -6.605 13.188 -0.626 1 98.62 83 LEU B O 1
ATOM 2193 N N . GLY B 1 84 ? -5.359 11.469 0.09 1 98.38 84 GLY B N 1
ATOM 2194 C CA . GLY B 1 84 ? -5.125 10.938 -1.244 1 98.38 84 GLY B CA 1
ATOM 2195 C C . GLY B 1 84 ? -5.969 9.719 -1.561 1 98.38 84 GLY B C 1
ATOM 2196 O O . GLY B 1 84 ? -5.848 8.68 -0.902 1 98.38 84 GLY B O 1
ATOM 2197 N N . GLU B 1 85 ? -6.719 9.836 -2.549 1 98.19 85 GLU B N 1
ATOM 2198 C CA . GLU B 1 85 ? -7.613 8.75 -2.924 1 98.19 85 GLU B CA 1
ATOM 2199 C C . GLU B 1 85 ? -6.832 7.477 -3.248 1 98.19 85 GLU B C 1
ATOM 2201 O O . GLU B 1 85 ? -5.855 7.516 -4.004 1 98.19 85 GLU B O 1
ATOM 2206 N N . ARG B 1 86 ? -7.242 6.32 -2.623 1 97.19 86 ARG B N 1
ATOM 2207 C CA . ARG B 1 86 ? -6.688 5.012 -2.947 1 97.19 86 ARG B CA 1
ATOM 2208 C C . ARG B 1 86 ? -7.652 4.211 -3.816 1 97.19 86 ARG B C 1
ATOM 2210 O O . ARG B 1 86 ? -7.223 3.441 -4.68 1 97.19 86 ARG B O 1
ATOM 2217 N N . ASP B 1 87 ? -8.906 4.328 -3.537 1 96.44 87 ASP B N 1
ATOM 2218 C CA . ASP B 1 87 ? -10 3.775 -4.328 1 96.44 87 ASP B CA 1
ATOM 2219 C C . ASP B 1 87 ? -11.328 4.426 -3.955 1 96.44 87 ASP B C 1
ATOM 2221 O O . ASP B 1 87 ? -11.352 5.445 -3.26 1 96.44 87 ASP B O 1
ATOM 2225 N N . GLU B 1 88 ? -12.406 3.842 -4.375 1 94.88 88 GLU B N 1
ATOM 2226 C CA . GLU B 1 88 ? -13.703 4.492 -4.262 1 94.88 88 GLU B CA 1
ATOM 2227 C C . GLU B 1 88 ? -14.109 4.668 -2.799 1 94.88 88 GLU B C 1
ATOM 2229 O O . GLU B 1 88 ? -14.969 5.496 -2.482 1 94.88 88 GLU B O 1
ATOM 2234 N N . SER B 1 89 ? -13.477 3.883 -1.894 1 97.69 89 SER B N 1
ATOM 2235 C CA . SER B 1 89 ? -13.953 3.914 -0.514 1 97.69 89 SER B CA 1
ATOM 2236 C C . SER B 1 89 ? -12.797 4.07 0.467 1 97.69 89 SER B C 1
ATOM 2238 O O . SER B 1 89 ? -12.938 3.775 1.655 1 97.69 89 SER B O 1
ATOM 2240 N N . SER B 1 90 ? -11.633 4.457 -0.043 1 98.62 90 SER B N 1
ATOM 2241 C CA . SER B 1 90 ? -10.5 4.586 0.874 1 98.62 90 SER B CA 1
ATOM 2242 C C . SER B 1 90 ? -9.555 5.695 0.434 1 98.62 90 SER B C 1
ATOM 2244 O O . SER B 1 90 ? -9.492 6.031 -0.75 1 98.62 90 SER B O 1
ATOM 2246 N N . ALA B 1 91 ? -8.836 6.281 1.376 1 98.75 91 ALA B N 1
ATOM 2247 C CA . ALA B 1 91 ? -7.82 7.301 1.146 1 98.75 91 ALA B CA 1
ATOM 2248 C C . ALA B 1 91 ? -6.672 7.164 2.141 1 98.75 91 ALA B C 1
ATOM 2250 O O . ALA B 1 91 ? -6.777 6.422 3.121 1 98.75 91 ALA B O 1
ATOM 2251 N N . GLU B 1 92 ? -5.613 7.75 1.825 1 98.88 92 GLU B N 1
ATOM 2252 C CA . GLU B 1 92 ? -4.465 7.883 2.717 1 98.88 92 GLU B CA 1
ATOM 2253 C C . GLU B 1 92 ? -4.293 9.328 3.186 1 98.88 92 GLU B C 1
ATOM 2255 O O . GLU B 1 92 ? -4.375 10.258 2.381 1 98.88 92 GLU B O 1
ATOM 2260 N N . ILE B 1 93 ? -4.133 9.461 4.477 1 98.88 93 ILE B N 1
ATOM 2261 C CA . ILE B 1 93 ? -3.994 10.797 5.039 1 98.88 93 ILE B CA 1
ATOM 2262 C C . ILE B 1 93 ? -2.516 11.148 5.18 1 98.88 93 ILE B C 1
ATOM 2264 O O . ILE B 1 93 ? -1.694 10.289 5.508 1 98.88 93 ILE B O 1
ATOM 2268 N N . GLY B 1 94 ? -2.141 12.32 4.926 1 98.62 94 GLY B N 1
ATOM 2269 C CA . GLY B 1 94 ? -0.811 12.875 5.129 1 98.62 94 GLY B CA 1
ATOM 2270 C C . GLY B 1 94 ? -0.832 14.32 5.59 1 98.62 94 GLY B C 1
ATOM 2271 O O . GLY B 1 94 ? -1.791 15.047 5.324 1 98.62 94 GLY B O 1
ATOM 2272 N N . TYR B 1 95 ? 0.246 14.719 6.281 1 98.81 95 TYR B N 1
ATOM 2273 C CA . TYR B 1 95 ? 0.239 16.078 6.82 1 98.81 95 TYR B CA 1
ATOM 2274 C C . TYR B 1 95 ? 1.63 16.484 7.293 1 98.81 95 TYR B C 1
ATOM 2276 O O . TYR B 1 95 ? 2.49 15.625 7.516 1 98.81 95 TYR B O 1
ATOM 2284 N N . TRP B 1 96 ? 1.815 17.719 7.414 1 98.5 96 TRP B N 1
ATOM 2285 C CA . TRP B 1 96 ? 2.975 18.297 8.078 1 98.5 96 TRP B CA 1
ATOM 2286 C C . TRP B 1 96 ? 2.594 19.594 8.797 1 98.5 96 TRP B C 1
ATOM 2288 O O . TRP B 1 96 ? 1.589 20.234 8.453 1 98.5 96 TRP B O 1
ATOM 2298 N N . LEU B 1 97 ? 3.285 19.922 9.773 1 98.5 97 LEU B N 1
ATOM 2299 C CA . LEU B 1 97 ? 3.125 21.141 10.57 1 98.5 97 LEU B CA 1
ATOM 2300 C C . LEU B 1 97 ? 4.465 21.828 10.773 1 98.5 97 LEU B C 1
ATOM 2302 O O . LEU B 1 97 ? 5.473 21.172 11.055 1 98.5 97 LEU B O 1
ATOM 2306 N N . ALA B 1 98 ? 4.43 23.141 10.617 1 98 98 ALA B N 1
ATOM 2307 C CA . ALA B 1 98 ? 5.637 23.906 10.906 1 98 98 ALA B CA 1
ATOM 2308 C C . ALA B 1 98 ? 6.047 23.766 12.367 1 98 98 ALA B C 1
ATOM 2310 O O . ALA B 1 98 ? 5.195 23.719 13.258 1 98 98 ALA B O 1
ATOM 2311 N N . PRO B 1 99 ? 7.355 23.75 12.609 1 96.56 99 PRO B N 1
ATOM 2312 C CA . PRO B 1 99 ? 7.844 23.516 13.969 1 96.56 99 PRO B CA 1
ATOM 2313 C C . PRO B 1 99 ? 7.246 24.484 14.992 1 96.56 99 PRO B C 1
ATOM 2315 O O . PRO B 1 99 ? 6.867 24.062 16.094 1 96.56 99 PRO B O 1
ATOM 2318 N N . ARG B 1 100 ? 7.098 25.703 14.633 1 95.06 100 ARG B N 1
ATOM 2319 C CA . ARG B 1 100 ? 6.633 26.719 15.57 1 95.06 100 ARG B CA 1
ATOM 2320 C C . ARG B 1 100 ? 5.211 26.422 16.031 1 95.06 100 ARG B C 1
ATOM 2322 O O . ARG B 1 100 ? 4.762 26.953 17.047 1 95.06 100 ARG B O 1
ATOM 2329 N N . ALA B 1 101 ? 4.484 25.672 15.266 1 97.19 101 ALA B N 1
ATOM 2330 C CA . ALA B 1 101 ? 3.07 25.422 15.547 1 97.19 101 ALA B CA 1
ATOM 2331 C C . ALA B 1 101 ? 2.869 24.047 16.188 1 97.19 101 ALA B C 1
ATOM 2333 O O . ALA B 1 101 ? 1.733 23.641 16.438 1 97.19 101 ALA B O 1
ATOM 2334 N N . ARG B 1 102 ? 3.922 23.312 16.5 1 95.88 102 ARG B N 1
ATOM 2335 C CA . ARG B 1 102 ? 3.836 21.938 16.984 1 95.88 102 ARG B CA 1
ATOM 2336 C C . ARG B 1 102 ? 3.602 21.906 18.484 1 95.88 102 ARG B C 1
ATOM 2338 O O . ARG B 1 102 ? 3.734 22.922 19.172 1 95.88 102 ARG B O 1
ATOM 2345 N N . SER B 1 103 ? 3.156 20.734 18.953 1 93.75 103 SER B N 1
ATOM 2346 C CA . SER B 1 103 ? 2.982 20.406 20.359 1 93.75 103 SER B CA 1
ATOM 2347 C C . SER B 1 103 ? 1.883 21.25 21 1 93.75 103 SER B C 1
ATOM 2349 O O . SER B 1 103 ? 1.977 21.625 22.172 1 93.75 103 SER B O 1
ATOM 2351 N N . ARG B 1 104 ? 0.888 21.656 20.203 1 94.31 104 ARG B N 1
ATOM 2352 C CA . ARG B 1 104 ? -0.252 22.422 20.688 1 94.31 104 ARG B CA 1
ATOM 2353 C C . ARG B 1 104 ? -1.567 21.734 20.344 1 94.31 104 ARG B C 1
ATOM 2355 O O . ARG B 1 104 ? -2.641 22.312 20.516 1 94.31 104 ARG B O 1
ATOM 2362 N N . GLY B 1 105 ? -1.449 20.594 19.781 1 96.75 105 GLY B N 1
ATOM 2363 C CA . GLY B 1 105 ? -2.633 19.797 19.484 1 96.75 105 GLY B CA 1
ATOM 2364 C C . GLY B 1 105 ? -3.293 20.172 18.172 1 96.75 105 GLY B C 1
ATOM 2365 O O . GLY B 1 105 ? -4.348 19.641 17.828 1 96.75 105 GLY B O 1
ATOM 2366 N N . LEU B 1 106 ? -2.709 21.094 17.406 1 98.31 106 LEU B N 1
ATOM 2367 C CA . LEU B 1 106 ? -3.309 21.609 16.188 1 98.31 106 LEU B CA 1
ATOM 2368 C C . LEU B 1 106 ? -3.512 20.5 15.156 1 98.31 106 LEU B C 1
ATOM 2370 O O . LEU B 1 106 ? -4.586 20.375 14.562 1 98.31 106 LEU B O 1
ATOM 2374 N N . MET B 1 107 ? -2.539 19.688 14.969 1 98.69 107 MET B N 1
ATOM 2375 C CA . MET B 1 107 ? -2.654 18.656 13.938 1 98.69 107 MET B CA 1
ATOM 2376 C C . MET B 1 107 ? -3.596 17.547 14.383 1 98.69 107 MET B C 1
ATOM 2378 O O . MET B 1 107 ? -4.324 16.984 13.57 1 98.69 107 MET B O 1
ATOM 2382 N N . THR B 1 108 ? -3.568 17.203 15.672 1 98.56 108 THR B N 1
ATOM 2383 C CA . THR B 1 108 ? -4.543 16.25 16.172 1 98.56 108 THR B CA 1
ATOM 2384 C C . THR B 1 108 ? -5.965 16.703 15.859 1 98.56 108 THR B C 1
ATOM 2386 O O . THR B 1 108 ? -6.773 15.914 15.359 1 98.56 108 THR B O 1
ATOM 2389 N N . GLN B 1 109 ? -6.246 17.953 16.125 1 98.69 109 GLN B N 1
ATOM 2390 C CA . GLN B 1 109 ? -7.562 18.516 15.852 1 98.69 109 GLN B CA 1
ATOM 2391 C C . GLN B 1 109 ? -7.84 18.547 14.344 1 98.69 109 GLN B C 1
ATOM 2393 O O . GLN B 1 109 ? -8.961 18.281 13.914 1 98.69 109 GLN B O 1
ATOM 2398 N N . SER B 1 110 ? -6.824 18.844 13.523 1 98.81 110 SER B N 1
ATOM 2399 C CA . SER B 1 110 ? -6.965 18.859 12.07 1 98.81 110 SER B CA 1
ATOM 2400 C C . SER B 1 110 ? -7.301 17.469 11.531 1 98.81 110 SER B C 1
ATOM 2402 O O . SER B 1 110 ? -8.203 17.328 10.703 1 98.81 110 SER B O 1
ATOM 2404 N N . VAL B 1 111 ? -6.578 16.453 11.992 1 98.88 111 VAL B N 1
ATOM 2405 C CA . VAL B 1 111 ? -6.812 15.086 11.562 1 98.88 111 VAL B CA 1
ATOM 2406 C C . VAL B 1 111 ? -8.227 14.656 11.945 1 98.88 111 VAL B C 1
ATOM 2408 O O . VAL B 1 111 ? -8.922 14.008 11.156 1 98.88 111 VAL B O 1
ATOM 2411 N N . ALA B 1 112 ? -8.672 15 13.117 1 98.69 112 ALA B N 1
ATOM 2412 C CA . ALA B 1 112 ? -10.031 14.672 13.547 1 98.69 112 ALA B CA 1
ATOM 2413 C C . ALA B 1 112 ? -11.062 15.273 12.594 1 98.69 112 ALA B C 1
ATOM 2415 O O . ALA B 1 112 ? -11.992 14.586 12.164 1 98.69 112 ALA B O 1
ATOM 2416 N N . LEU B 1 113 ? -10.898 16.547 12.266 1 98.44 113 LEU B N 1
ATOM 2417 C CA . LEU B 1 113 ? -11.805 17.234 11.352 1 98.44 113 LEU B CA 1
ATOM 2418 C C . LEU B 1 113 ? -11.812 16.562 9.984 1 98.44 113 LEU B C 1
ATOM 2420 O O . LEU B 1 113 ? -12.875 16.359 9.398 1 98.44 113 LEU B O 1
ATOM 2424 N N . VAL B 1 114 ? -10.664 16.219 9.477 1 98.56 114 VAL B N 1
ATOM 2425 C CA . VAL B 1 114 ? -10.523 15.664 8.133 1 98.56 114 VAL B CA 1
ATOM 2426 C C . VAL B 1 114 ? -11.102 14.25 8.094 1 98.56 114 VAL B C 1
ATOM 2428 O O . VAL B 1 114 ? -11.742 13.867 7.121 1 98.56 114 VAL B O 1
ATOM 2431 N N . CYS B 1 115 ? -10.844 13.484 9.156 1 98.62 115 CYS B N 1
ATOM 2432 C CA . CYS B 1 115 ? -11.438 12.148 9.227 1 98.62 115 CYS B CA 1
ATOM 2433 C C . CYS B 1 115 ? -12.961 12.234 9.242 1 98.62 115 CYS B C 1
ATOM 2435 O O . CYS B 1 115 ? -13.633 11.469 8.547 1 98.62 115 CYS B O 1
ATOM 2437 N N . ASP B 1 116 ? -13.445 13.148 10.062 1 97.69 116 ASP B N 1
ATOM 2438 C CA . ASP B 1 116 ? -14.891 13.344 10.102 1 97.69 116 ASP B CA 1
ATOM 2439 C C . ASP B 1 116 ? -15.438 13.672 8.711 1 97.69 116 ASP B C 1
ATOM 2441 O O . ASP B 1 116 ? -16.422 13.078 8.266 1 97.69 116 ASP B O 1
ATOM 2445 N N . TYR B 1 117 ? -14.82 14.586 8.047 1 97.44 117 TYR B N 1
ATOM 2446 C CA . TYR B 1 117 ? -15.195 14.945 6.688 1 97.44 117 TYR B CA 1
ATOM 2447 C C . TYR B 1 117 ? -15.125 13.742 5.762 1 97.44 117 TYR B C 1
ATOM 2449 O O . TYR B 1 117 ? -16.047 13.492 4.98 1 97.44 117 TYR B O 1
ATOM 2457 N N . GLY B 1 118 ? -14.062 12.977 5.797 1 97.88 118 GLY B N 1
ATOM 2458 C CA . GLY B 1 118 ? -13.82 11.844 4.922 1 97.88 118 GLY B CA 1
ATOM 2459 C C . GLY B 1 118 ? -14.836 10.734 5.086 1 97.88 118 GLY B C 1
ATOM 2460 O O . GLY B 1 118 ? -15.258 10.117 4.102 1 97.88 118 GLY B O 1
ATOM 2461 N N . PHE B 1 119 ? -15.273 10.484 6.305 1 98.31 119 PHE B N 1
ATOM 2462 C CA . PHE B 1 119 ? -16.141 9.352 6.605 1 98.31 119 PHE B CA 1
ATOM 2463 C C . PHE B 1 119 ? -17.609 9.727 6.406 1 98.31 119 PHE B C 1
ATOM 2465 O O . PHE B 1 119 ? -18.469 8.852 6.305 1 98.31 119 PHE B O 1
ATOM 2472 N N . ARG B 1 120 ? -17.938 10.938 6.367 1 96.56 120 ARG B N 1
ATOM 2473 C CA . ARG B 1 120 ? -19.328 11.375 6.258 1 96.56 120 ARG B CA 1
ATOM 2474 C C . ARG B 1 120 ? -19.953 10.891 4.953 1 96.56 120 ARG B C 1
ATOM 2476 O O . ARG B 1 120 ? -19.375 11.094 3.877 1 96.56 120 ARG B O 1
ATOM 2483 N N . PRO B 1 121 ? -21.188 10.391 5.039 1 95.81 121 PRO B N 1
ATOM 2484 C CA . PRO B 1 121 ? -21.844 9.844 3.85 1 95.81 121 PRO B CA 1
ATOM 2485 C C . PRO B 1 121 ? -22.125 10.906 2.791 1 95.81 121 PRO B C 1
ATOM 2487 O O . PRO B 1 121 ? -22.172 10.594 1.597 1 95.81 121 PRO B O 1
ATOM 2490 N N . ASP B 1 122 ? -22.312 12.102 3.164 1 94.56 122 ASP B N 1
ATOM 2491 C CA . ASP B 1 122 ? -22.672 13.164 2.227 1 94.56 122 ASP B CA 1
ATOM 2492 C C . ASP B 1 122 ? -21.438 13.922 1.749 1 94.56 122 ASP B C 1
ATOM 2494 O O . ASP B 1 122 ? -21.562 14.961 1.099 1 94.56 122 ASP B O 1
ATOM 2498 N N . ARG B 1 123 ? -20.297 13.43 2.135 1 94.12 123 ARG B N 1
ATOM 2499 C CA . ARG B 1 123 ? -19.031 13.984 1.672 1 94.12 123 ARG B CA 1
ATOM 2500 C C . ARG B 1 123 ? -18.234 12.961 0.87 1 94.12 123 ARG B C 1
ATOM 2502 O O . ARG B 1 123 ? -18.672 12.539 -0.208 1 94.12 123 ARG B O 1
ATOM 2509 N N . LEU B 1 124 ? -17.125 12.414 1.457 1 96.31 124 LEU B N 1
ATOM 2510 C CA . LEU B 1 124 ? -16.344 11.453 0.687 1 96.31 124 LEU B CA 1
ATOM 2511 C C . LEU B 1 124 ? -16.875 10.039 0.906 1 96.31 124 LEU B C 1
ATOM 2513 O O . LEU B 1 124 ? -16.562 9.125 0.136 1 96.31 124 LEU B O 1
ATOM 2517 N N . ALA B 1 125 ? -17.562 9.82 1.989 1 97.25 125 ALA B N 1
ATOM 2518 C CA . ALA B 1 125 ? -18.188 8.539 2.297 1 97.25 125 ALA B CA 1
ATOM 2519 C C . ALA B 1 125 ? -17.156 7.414 2.311 1 97.25 125 ALA B C 1
ATOM 2521 O O . ALA B 1 125 ? -17.391 6.324 1.792 1 97.25 125 ALA B O 1
ATOM 2522 N N . LEU B 1 126 ? -16 7.672 2.805 1 98.25 126 LEU B N 1
ATOM 2523 C CA . LEU B 1 126 ? -14.945 6.676 2.904 1 98.25 126 LEU B CA 1
ATOM 2524 C C . LEU B 1 126 ? -15.273 5.633 3.965 1 98.25 126 LEU B C 1
ATOM 2526 O O . LEU B 1 126 ? -15.961 5.93 4.941 1 98.25 126 LEU B O 1
ATOM 2530 N N . GLN B 1 127 ? -14.742 4.41 3.771 1 98.75 127 GLN B N 1
ATOM 2531 C CA . GLN B 1 127 ? -14.82 3.342 4.762 1 98.75 127 GLN B CA 1
ATOM 2532 C C . GLN B 1 127 ? -13.5 3.191 5.516 1 98.75 127 GLN B C 1
ATOM 2534 O O . GLN B 1 127 ? -13.469 2.609 6.602 1 98.75 127 GLN B O 1
ATOM 2539 N N . ARG B 1 128 ? -12.484 3.666 4.93 1 98.81 128 ARG B N 1
ATOM 2540 C CA . ARG B 1 128 ? -11.148 3.465 5.473 1 98.81 128 ARG B CA 1
ATOM 2541 C C . ARG B 1 128 ? -10.242 4.641 5.137 1 98.81 128 ARG B C 1
ATOM 2543 O O . ARG B 1 128 ? -10.227 5.117 4 1 98.81 128 ARG B O 1
ATOM 2550 N N . ILE B 1 129 ? -9.562 5.176 6.105 1 98.94 129 ILE B N 1
ATOM 2551 C CA . ILE B 1 129 ? -8.469 6.121 5.93 1 98.94 129 ILE B CA 1
ATOM 2552 C C . ILE B 1 129 ? -7.176 5.531 6.496 1 98.94 129 ILE B C 1
ATOM 2554 O O . ILE B 1 129 ? -7.109 5.188 7.68 1 98.94 129 ILE B O 1
ATOM 2558 N N . SER B 1 130 ? -6.215 5.355 5.613 1 98.94 130 SER B N 1
ATOM 2559 C CA . SER B 1 130 ? -4.93 4.801 6.031 1 98.94 130 SER B CA 1
ATOM 2560 C C . SER B 1 130 ? -3.904 5.902 6.27 1 98.94 130 SER B C 1
ATOM 2562 O O . SER B 1 130 ? -4.121 7.055 5.891 1 98.94 130 SER B O 1
ATOM 2564 N N . TRP B 1 131 ? -2.881 5.531 6.957 1 98.81 131 TRP B N 1
ATOM 2565 C CA . TRP B 1 131 ? -1.746 6.383 7.293 1 98.81 131 TRP B CA 1
ATOM 2566 C C . TRP B 1 131 ? -0.436 5.609 7.203 1 98.81 131 TRP B C 1
ATOM 2568 O O . TRP B 1 131 ? -0.38 4.43 7.559 1 98.81 131 TRP B O 1
ATOM 2578 N N . ARG B 1 132 ? 0.592 6.309 6.742 1 98.62 132 ARG B N 1
ATOM 2579 C CA . ARG B 1 132 ? 1.954 5.789 6.805 1 98.62 132 ARG B CA 1
ATOM 2580 C C . ARG B 1 132 ? 2.939 6.883 7.199 1 98.62 132 ARG B C 1
ATOM 2582 O O . ARG B 1 132 ? 2.721 8.055 6.902 1 98.62 132 ARG B O 1
ATOM 2589 N N . ALA B 1 133 ? 3.953 6.496 7.844 1 98.5 133 ALA B N 1
ATOM 2590 C CA . ALA B 1 133 ? 5.039 7.41 8.18 1 98.5 133 ALA B CA 1
ATOM 2591 C C . ALA B 1 133 ? 6.379 6.676 8.234 1 98.5 133 ALA B C 1
ATOM 2593 O O . ALA B 1 133 ? 6.441 5.512 8.633 1 98.5 133 ALA B O 1
ATOM 2594 N N . PHE B 1 134 ? 7.391 7.379 7.828 1 98.38 134 PHE B N 1
ATOM 2595 C CA . PHE B 1 134 ? 8.727 6.82 7.988 1 98.38 134 PHE B CA 1
ATOM 2596 C C . PHE B 1 134 ? 9.016 6.527 9.461 1 98.38 134 PHE B C 1
ATOM 2598 O O . PHE B 1 134 ? 8.664 7.316 10.336 1 98.38 134 PHE B O 1
ATOM 2605 N N . VAL B 1 135 ? 9.625 5.414 9.68 1 98.38 135 VAL B N 1
ATOM 2606 C CA . VAL B 1 135 ? 9.992 5.027 11.039 1 98.38 135 VAL B CA 1
ATOM 2607 C C . VAL B 1 135 ? 10.844 6.125 11.672 1 98.38 135 VAL B C 1
ATOM 2609 O O . VAL B 1 135 ? 11.789 6.621 11.062 1 98.38 135 VAL B O 1
ATOM 2612 N N . GLY B 1 136 ? 10.523 6.469 12.883 1 97.38 136 GLY B N 1
ATOM 2613 C CA . GLY B 1 136 ? 11.188 7.562 13.578 1 97.38 136 GLY B CA 1
ATOM 2614 C C . GLY B 1 136 ? 10.328 8.805 13.688 1 97.38 136 GLY B C 1
ATOM 2615 O O . GLY B 1 136 ? 10.594 9.68 14.516 1 97.38 136 GLY B O 1
ATOM 2616 N N . ASN B 1 137 ? 9.344 9 12.812 1 97.25 137 ASN B N 1
ATOM 2617 C CA . ASN B 1 137 ? 8.438 10.148 12.875 1 97.25 137 ASN B CA 1
ATOM 2618 C C . ASN B 1 137 ? 7.402 9.977 13.984 1 97.25 137 ASN B C 1
ATOM 2620 O O . ASN B 1 137 ? 6.199 9.914 13.703 1 97.25 137 ASN B O 1
ATOM 2624 N N . TYR B 1 138 ? 7.828 9.945 15.172 1 96.75 138 TYR B N 1
ATOM 2625 C CA . TYR B 1 138 ? 7.008 9.656 16.344 1 96.75 138 TYR B CA 1
ATOM 2626 C C . TYR B 1 138 ? 5.945 10.734 16.531 1 96.75 138 TYR B C 1
ATOM 2628 O O . TYR B 1 138 ? 4.816 10.438 16.938 1 96.75 138 TYR B O 1
ATOM 2636 N N . PRO B 1 139 ? 6.27 12.039 16.203 1 96.31 139 PRO B N 1
ATOM 2637 C CA . PRO B 1 139 ? 5.215 13.047 16.328 1 96.31 139 PRO B CA 1
ATOM 2638 C C . PRO B 1 139 ? 4.016 12.758 15.43 1 96.31 139 PRO B C 1
ATOM 2640 O O . PRO B 1 139 ? 2.867 12.93 15.852 1 96.31 139 PRO B O 1
ATOM 2643 N N . SER B 1 140 ? 4.273 12.32 14.227 1 97.81 140 SER B N 1
ATOM 2644 C CA . SER B 1 140 ? 3.176 11.969 13.336 1 97.81 140 SER B CA 1
ATOM 2645 C C . SER B 1 140 ? 2.383 10.781 13.875 1 97.81 140 SER B C 1
ATOM 2647 O O . SER B 1 140 ? 1.15 10.789 13.844 1 97.81 140 SER B O 1
ATOM 2649 N N . ALA B 1 141 ? 3.068 9.789 14.359 1 98 141 ALA B N 1
ATOM 2650 C CA . ALA B 1 141 ? 2.43 8.609 14.945 1 98 141 ALA B CA 1
ATOM 2651 C C . ALA B 1 141 ? 1.556 9 16.141 1 98 141 ALA B C 1
ATOM 2653 O O . ALA B 1 141 ? 0.461 8.453 16.312 1 98 141 ALA B O 1
ATOM 2654 N N . ALA B 1 142 ? 2.043 9.914 16.922 1 97.12 142 ALA B N 1
ATOM 2655 C CA . ALA B 1 142 ? 1.283 10.359 18.094 1 97.12 142 ALA B CA 1
ATOM 2656 C C . ALA B 1 142 ? -0.046 10.984 17.672 1 97.12 142 ALA B C 1
ATOM 2658 O O . ALA B 1 142 ? -1.072 10.766 18.312 1 97.12 142 ALA B O 1
ATOM 2659 N N . VAL B 1 143 ? -0.042 11.711 16.641 1 98.06 143 VAL B N 1
ATOM 2660 C CA . VAL B 1 143 ? -1.237 12.383 16.141 1 98.06 143 VAL B CA 1
ATOM 2661 C C . VAL B 1 143 ? -2.299 11.359 15.766 1 98.06 143 VAL B C 1
ATOM 2663 O O . VAL B 1 143 ? -3.443 11.445 16.219 1 98.06 143 VAL B O 1
ATOM 2666 N N . VAL B 1 144 ? -1.942 10.352 14.969 1 98.25 144 VAL B N 1
ATOM 2667 C CA . VAL B 1 144 ? -2.961 9.438 14.477 1 98.25 144 VAL B CA 1
ATOM 2668 C C . VAL B 1 144 ? -3.395 8.492 15.594 1 98.25 144 VAL B C 1
ATOM 2670 O O . VAL B 1 144 ? -4.555 8.078 15.648 1 98.25 144 VAL B O 1
ATOM 2673 N N . ARG B 1 145 ? -2.441 8.156 16.453 1 97.75 145 ARG B N 1
ATOM 2674 C CA . ARG B 1 145 ? -2.822 7.371 17.625 1 97.75 145 ARG B CA 1
ATOM 2675 C C . ARG B 1 145 ? -3.896 8.086 18.438 1 97.75 145 ARG B C 1
ATOM 2677 O O . ARG B 1 145 ? -4.844 7.457 18.906 1 97.75 145 ARG B O 1
ATOM 2684 N N . ARG B 1 146 ? -3.824 9.367 18.594 1 97.38 146 ARG B N 1
ATOM 2685 C CA . ARG B 1 146 ? -4.754 10.172 19.375 1 97.38 146 ARG B CA 1
ATOM 2686 C C . ARG B 1 146 ? -6.086 10.336 18.656 1 97.38 146 ARG B C 1
ATOM 2688 O O . ARG B 1 146 ? -7.074 10.766 19.25 1 97.38 146 ARG B O 1
ATOM 2695 N N . THR B 1 147 ? -6.121 10.031 17.406 1 98.19 147 THR B N 1
ATOM 2696 C CA . THR B 1 147 ? -7.32 10.289 16.625 1 98.19 147 THR B CA 1
ATOM 2697 C C . THR B 1 147 ? -7.934 8.984 16.125 1 98.19 147 THR B C 1
ATOM 2699 O O . THR B 1 147 ? -8.656 8.977 15.125 1 98.19 147 THR B O 1
ATOM 2702 N N . GLY B 1 148 ? -7.582 7.871 16.656 1 98.19 148 GLY B N 1
ATOM 2703 C CA . GLY B 1 148 ? -8.359 6.652 16.5 1 98.19 148 GLY B CA 1
ATOM 2704 C C . GLY B 1 148 ? -7.754 5.695 15.484 1 98.19 148 GLY B C 1
ATOM 2705 O O . GLY B 1 148 ? -8.344 4.656 15.172 1 98.19 148 GLY B O 1
ATOM 2706 N N . PHE B 1 149 ? -6.586 5.98 14.961 1 98.81 149 PHE B N 1
ATOM 2707 C CA . PHE B 1 149 ? -5.938 5.066 14.023 1 98.81 149 PHE B CA 1
ATOM 2708 C C . PHE B 1 149 ? -5.328 3.881 14.766 1 98.81 149 PHE B C 1
ATOM 2710 O O . PHE B 1 149 ? -4.648 4.062 15.781 1 98.81 149 PHE B O 1
ATOM 2717 N N . ARG B 1 150 ? -5.566 2.727 14.25 1 98.69 150 ARG B N 1
ATOM 2718 C CA . ARG B 1 150 ? -4.984 1.515 14.82 1 98.69 150 ARG B CA 1
ATOM 2719 C C . ARG B 1 150 ? -3.748 1.082 14.039 1 98.69 150 ARG B C 1
ATOM 2721 O O . ARG B 1 150 ? -3.729 1.151 12.812 1 98.69 150 ARG B O 1
ATOM 2728 N N . TYR B 1 151 ? -2.748 0.671 14.75 1 98.62 151 TYR B N 1
ATOM 2729 C CA . TYR B 1 151 ? -1.493 0.227 14.156 1 98.62 151 TYR B CA 1
ATOM 2730 C C . TYR B 1 151 ? -1.703 -1.022 13.305 1 98.62 151 TYR B C 1
ATOM 2732 O O . TYR B 1 151 ? -2.379 -1.962 13.734 1 98.62 151 TYR B O 1
ATOM 2740 N N . GLU B 1 152 ? -1.107 -1.021 12.109 1 98.75 152 GLU B N 1
ATOM 2741 C CA . GLU B 1 152 ? -1.345 -2.154 11.219 1 98.75 152 GLU B CA 1
ATOM 2742 C C . GLU B 1 152 ? -0.039 -2.861 10.867 1 98.75 152 GLU B C 1
ATOM 2744 O O . GLU B 1 152 ? -0.052 -3.928 10.25 1 98.75 152 GLU B O 1
ATOM 2749 N N . GLY B 1 153 ? 1.092 -2.217 11.195 1 98.56 153 GLY B N 1
ATOM 2750 C CA . GLY B 1 153 ? 2.326 -2.967 11.023 1 98.56 153 GLY B CA 1
ATOM 2751 C C . GLY B 1 153 ? 3.477 -2.111 10.523 1 98.56 153 GLY B C 1
ATOM 2752 O O . GLY B 1 153 ? 3.377 -0.882 10.5 1 98.56 153 GLY B O 1
ATOM 2753 N N . LEU B 1 154 ? 4.594 -2.736 10.258 1 98.62 154 LEU B N 1
ATOM 2754 C CA . LEU B 1 154 ? 5.852 -2.162 9.797 1 98.62 154 LEU B CA 1
ATOM 2755 C C . LEU B 1 154 ? 6.23 -2.719 8.43 1 98.62 154 LEU B C 1
ATOM 2757 O O . LEU B 1 154 ? 6.32 -3.936 8.25 1 98.62 154 LEU B O 1
ATOM 2761 N N . SER B 1 155 ? 6.348 -1.897 7.496 1 98.81 155 SER B N 1
ATOM 2762 C CA . SER B 1 155 ? 6.871 -2.271 6.188 1 98.81 155 SER B CA 1
ATOM 2763 C C . SER B 1 155 ? 8.375 -2.021 6.102 1 98.81 155 SER B C 1
ATOM 2765 O O . SER B 1 155 ? 8.82 -0.872 6.113 1 98.81 155 SER B O 1
ATOM 2767 N N . ARG B 1 156 ? 9.102 -3.068 5.98 1 98.69 156 ARG B N 1
ATOM 2768 C CA . ARG B 1 156 ? 10.547 -2.934 5.855 1 98.69 156 ARG B CA 1
ATOM 2769 C C . ARG B 1 156 ? 10.93 -2.367 4.492 1 98.69 156 ARG B C 1
ATOM 2771 O O . ARG B 1 156 ? 10.531 -2.904 3.457 1 98.69 156 ARG B O 1
ATOM 2778 N N . LEU B 1 157 ? 11.656 -1.212 4.512 1 98.75 157 LEU B N 1
ATOM 2779 C CA . LEU B 1 157 ? 12.07 -0.516 3.299 1 98.75 157 LEU B CA 1
ATOM 2780 C C . LEU B 1 157 ? 10.898 -0.307 2.354 1 98.75 157 LEU B C 1
ATOM 2782 O O . LEU B 1 157 ? 11.047 -0.413 1.135 1 98.75 157 LEU B O 1
ATOM 2786 N N . GLY B 1 158 ? 9.789 0.033 2.863 1 98.25 158 GLY B N 1
ATOM 2787 C CA . GLY B 1 158 ? 8.531 0.013 2.135 1 98.25 158 GLY B CA 1
ATOM 2788 C C . GLY B 1 158 ? 8.289 1.271 1.32 1 98.25 158 GLY B C 1
ATOM 2789 O O . GLY B 1 158 ? 7.387 1.313 0.485 1 98.25 158 GLY B O 1
ATOM 2790 N N . SER B 1 159 ? 9.062 2.277 1.501 1 96.62 159 SER B N 1
ATOM 2791 C CA . SER B 1 159 ? 8.844 3.539 0.8 1 96.62 159 SER B CA 1
ATOM 2792 C C . SER B 1 159 ? 10.164 4.113 0.282 1 96.62 159 SER B C 1
ATOM 2794 O O . SER B 1 159 ? 11.227 3.842 0.841 1 96.62 159 SER B O 1
ATOM 2796 N N . LEU B 1 160 ? 9.961 4.875 -0.757 1 94.81 160 LEU B N 1
ATOM 2797 C CA . LEU B 1 160 ? 11.109 5.562 -1.352 1 94.81 160 LEU B CA 1
ATOM 2798 C C . LEU B 1 160 ? 11.086 7.047 -1.009 1 94.81 160 LEU B C 1
ATOM 2800 O O . LEU B 1 160 ? 10.062 7.711 -1.156 1 94.81 160 LEU B O 1
ATOM 2804 N N . GLN B 1 161 ? 12.133 7.582 -0.421 1 95.12 161 GLN B N 1
ATOM 2805 C CA . GLN B 1 161 ? 12.344 9.016 -0.258 1 95.12 161 GLN B CA 1
ATOM 2806 C C . GLN B 1 161 ? 13.648 9.461 -0.92 1 95.12 161 GLN B C 1
ATOM 2808 O O . GLN B 1 161 ? 14.734 9.148 -0.431 1 95.12 161 GLN B O 1
ATOM 2813 N N . ARG B 1 162 ? 13.484 10.172 -1.99 1 93.31 162 ARG B N 1
ATOM 2814 C CA . ARG B 1 162 ? 14.625 10.719 -2.717 1 93.31 162 ARG B CA 1
ATOM 2815 C C . ARG B 1 162 ? 15.656 9.641 -3.012 1 93.31 162 ARG B C 1
ATOM 2817 O O . ARG B 1 162 ? 16.844 9.812 -2.738 1 93.31 162 ARG B O 1
ATOM 2824 N N . GLY B 1 163 ? 15.25 8.555 -3.467 1 93 163 GLY B N 1
ATOM 2825 C CA . GLY B 1 163 ? 16.094 7.488 -3.977 1 93 163 GLY B CA 1
ATOM 2826 C C . GLY B 1 163 ? 16.484 6.477 -2.914 1 93 163 GLY B C 1
ATOM 2827 O O . GLY B 1 163 ? 17.141 5.473 -3.215 1 93 163 GLY B O 1
ATOM 2828 N N . ARG B 1 164 ? 16.094 6.73 -1.758 1 94.75 164 ARG B N 1
ATOM 2829 C CA . ARG B 1 164 ? 16.422 5.828 -0.66 1 94.75 164 ARG B CA 1
ATOM 2830 C C . ARG B 1 164 ? 15.164 5.211 -0.056 1 94.75 164 ARG B C 1
ATOM 2832 O O . ARG B 1 164 ? 14.211 5.922 0.265 1 94.75 164 ARG B O 1
ATOM 2839 N N . ARG B 1 165 ? 15.281 3.891 0.083 1 97.5 165 ARG B N 1
ATOM 2840 C CA . ARG B 1 165 ? 14.156 3.223 0.722 1 97.5 165 ARG B CA 1
ATOM 2841 C C . ARG B 1 165 ? 14.258 3.312 2.24 1 97.5 165 ARG B C 1
ATOM 2843 O O . ARG B 1 165 ? 15.344 3.219 2.803 1 97.5 165 ARG B O 1
ATOM 2850 N N . ARG B 1 166 ? 13.109 3.486 2.846 1 98.06 166 ARG B N 1
ATOM 2851 C CA . ARG B 1 166 ? 13 3.582 4.297 1 98.06 166 ARG B CA 1
ATOM 2852 C C . ARG B 1 166 ? 11.852 2.723 4.816 1 98.06 166 ARG B C 1
ATOM 2854 O O . ARG B 1 166 ? 10.867 2.502 4.109 1 98.06 166 ARG B O 1
ATOM 2861 N N . ASP B 1 167 ? 12.117 2.264 6.035 1 98.69 167 ASP B N 1
ATOM 2862 C CA . ASP B 1 167 ? 11 1.616 6.723 1 98.69 167 ASP B CA 1
ATOM 2863 C C . ASP B 1 167 ? 9.859 2.6 6.965 1 98.69 167 ASP B C 1
ATOM 2865 O O . ASP B 1 167 ? 10.094 3.793 7.168 1 98.69 167 ASP B O 1
ATOM 2869 N N . HIS B 1 168 ? 8.641 2.066 6.914 1 98.56 168 HIS B N 1
ATOM 2870 C CA . HIS B 1 168 ? 7.539 2.926 7.344 1 98.56 168 HIS B CA 1
ATOM 2871 C C . HIS B 1 168 ? 6.535 2.15 8.188 1 98.56 168 HIS B C 1
ATOM 2873 O O . HIS B 1 168 ? 6.453 0.924 8.094 1 98.56 168 HIS B O 1
ATOM 2879 N N . TRP B 1 169 ? 5.848 2.824 9.062 1 98.75 169 TRP B N 1
ATOM 2880 C CA . TRP B 1 169 ? 4.715 2.314 9.836 1 98.75 169 TRP B CA 1
ATOM 2881 C C . TRP B 1 169 ? 3.414 2.467 9.055 1 98.75 169 TRP B C 1
ATOM 2883 O O . TRP B 1 169 ? 3.279 3.373 8.227 1 98.75 169 TRP B O 1
ATOM 2893 N N . LEU B 1 170 ? 2.514 1.569 9.352 1 98.81 170 LEU B N 1
ATOM 2894 C CA . LEU B 1 170 ? 1.164 1.626 8.797 1 98.81 170 LEU B CA 1
ATOM 2895 C C . LEU B 1 170 ? 0.125 1.692 9.914 1 98.81 170 LEU B C 1
ATOM 2897 O O . LEU B 1 170 ? 0.254 1.006 10.93 1 98.81 170 LEU B O 1
ATOM 2901 N N . ALA B 1 171 ? -0.878 2.441 9.695 1 98.81 171 ALA B N 1
ATOM 2902 C CA . ALA B 1 171 ? -2.07 2.49 10.5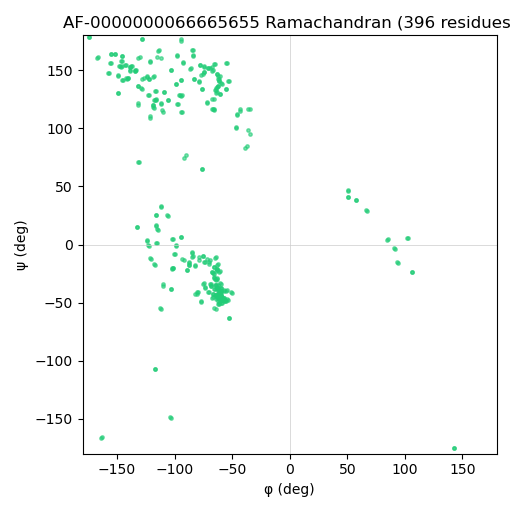39 1 98.81 171 ALA B CA 1
ATOM 2903 C C . ALA B 1 171 ? -3.301 2.885 9.727 1 98.81 171 ALA B C 1
ATOM 2905 O O . ALA B 1 171 ? -3.18 3.357 8.594 1 98.81 171 ALA B O 1
ATOM 2906 N N . ALA B 1 172 ? -4.469 2.643 10.297 1 98.88 172 ALA B N 1
ATOM 2907 C CA . ALA B 1 172 ? -5.691 3.045 9.609 1 98.88 172 ALA B CA 1
ATOM 2908 C C . ALA B 1 172 ? -6.836 3.248 10.594 1 98.88 172 ALA B C 1
ATOM 2910 O O . ALA B 1 172 ? -6.793 2.742 11.719 1 98.88 172 ALA B O 1
ATOM 2911 N N . ARG B 1 173 ? -7.715 3.992 10.219 1 98.88 173 ARG B N 1
ATOM 2912 C CA . ARG B 1 173 ? -8.984 4.199 10.898 1 98.88 173 ARG B CA 1
ATOM 2913 C C . ARG B 1 173 ? -10.164 3.879 9.977 1 98.88 173 ARG B C 1
ATOM 2915 O O . ARG B 1 173 ? -10.18 4.301 8.82 1 98.88 173 ARG B O 1
ATOM 2922 N N . LEU B 1 174 ? -11.078 3.043 10.461 1 98.69 174 LEU B N 1
ATOM 2923 C CA . LEU B 1 174 ? -12.305 2.723 9.742 1 98.69 174 LEU B CA 1
ATOM 2924 C C . LEU B 1 174 ? -13.438 3.654 10.156 1 98.69 174 LEU B C 1
ATOM 2926 O O . LEU B 1 174 ? -13.414 4.223 11.25 1 98.69 174 LEU B O 1
ATOM 2930 N N . ASN B 1 175 ? -14.398 3.795 9.281 1 98.25 175 ASN B N 1
ATOM 2931 C CA . ASN B 1 175 ? -15.539 4.66 9.586 1 98.25 175 ASN B CA 1
ATOM 2932 C C . ASN B 1 175 ? -16.344 4.129 10.758 1 98.25 175 ASN B C 1
ATOM 2934 O O . ASN B 1 175 ? -17.156 4.859 11.344 1 98.25 175 ASN B O 1
ATOM 2938 N N . THR B 1 176 ? -16.094 2.902 11.211 1 97.88 176 THR B N 1
ATOM 2939 C CA . THR B 1 176 ? -16.812 2.291 12.32 1 97.88 176 THR B CA 1
ATOM 2940 C C . THR B 1 176 ? -15.984 2.371 13.602 1 97.88 176 THR B C 1
ATOM 2942 O O . THR B 1 176 ? -16.469 2.023 14.68 1 97.88 176 THR B O 1
ATOM 2945 N N . ASP B 1 177 ? -14.758 2.801 13.492 1 97.38 177 ASP B N 1
ATOM 2946 C CA . ASP B 1 177 ? -13.875 2.891 14.648 1 97.38 177 ASP B CA 1
ATOM 2947 C C . ASP B 1 177 ? -14.258 4.07 15.539 1 97.38 177 ASP B C 1
ATOM 2949 O O . ASP B 1 177 ? -14.734 5.098 15.047 1 97.38 177 ASP B O 1
ATOM 2953 N N . PRO B 1 178 ? -13.938 3.949 16.828 1 93.88 178 PRO B N 1
ATOM 2954 C CA . PRO B 1 178 ? -14.055 5.148 17.656 1 93.88 178 PRO B CA 1
ATOM 2955 C C . PRO B 1 178 ? -13.047 6.23 17.281 1 93.88 178 PRO B C 1
ATOM 2957 O O . PRO B 1 178 ? -11.961 5.918 16.797 1 93.88 178 PRO B O 1
ATOM 2960 N N . SER B 1 179 ? -13.328 7.566 17.453 1 91.62 179 SER B N 1
ATOM 2961 C CA . SER B 1 179 ? -12.492 8.688 17.031 1 91.62 179 SER B CA 1
ATOM 2962 C C . SER B 1 179 ? -11.43 9.023 18.062 1 91.62 179 SER B C 1
ATOM 2964 O O . SER B 1 179 ? -10.453 9.711 17.766 1 91.62 179 SER B O 1
ATOM 2966 N N . GLY B 1 180 ? -11.422 8.445 19.234 1 92.44 180 GLY B N 1
ATOM 2967 C CA . GLY B 1 180 ? -10.516 8.828 20.297 1 92.44 180 GLY B CA 1
ATOM 2968 C C . GLY B 1 180 ? -9.258 7.984 20.344 1 92.44 180 GLY B C 1
ATOM 2969 O O . GLY B 1 180 ? -9.023 7.164 19.453 1 92.44 180 GLY B O 1
ATOM 2970 N N . PRO B 1 181 ? -8.383 8.312 21.234 1 94.69 181 PRO B N 1
ATOM 2971 C CA . PRO B 1 181 ? -7.074 7.656 21.328 1 94.69 181 PRO B CA 1
ATOM 2972 C C . PRO B 1 181 ? -7.184 6.137 21.438 1 94.69 181 PRO B C 1
ATOM 2974 O O . PRO B 1 181 ? -8.109 5.621 22.062 1 94.69 181 PRO B O 1
ATOM 2977 N N . VAL B 1 182 ? -6.293 5.551 20.781 1 95.81 182 VAL B N 1
ATOM 2978 C CA . VAL B 1 182 ? -6.219 4.094 20.844 1 95.81 182 VAL B CA 1
ATOM 2979 C C . VAL B 1 182 ? -5.066 3.674 21.75 1 95.81 182 VAL B C 1
ATOM 2981 O O . VAL B 1 182 ? -4.027 4.336 21.797 1 95.81 182 VAL B O 1
ATOM 2984 N N . ALA B 1 183 ? -5.141 2.533 22.422 1 91.25 183 ALA B N 1
ATOM 2985 C CA . ALA B 1 183 ? -4.172 2.115 23.422 1 91.25 183 ALA B CA 1
ATOM 2986 C C . ALA B 1 183 ? -3.418 0.865 22.984 1 91.25 183 ALA B C 1
ATOM 2988 O O . ALA B 1 183 ? -2.514 0.396 23.672 1 91.25 183 ALA B O 1
ATOM 2989 N N . ASP B 1 184 ? -3.676 0.357 21.828 1 91.81 184 ASP B N 1
ATOM 2990 C CA . ASP B 1 184 ? -3.156 -0.964 21.484 1 91.81 184 ASP B CA 1
ATOM 2991 C C . ASP B 1 184 ? -1.992 -0.862 20.5 1 91.81 184 ASP B C 1
ATOM 2993 O O . ASP B 1 184 ? -1.688 -1.821 19.781 1 91.81 184 ASP B O 1
ATOM 2997 N N . TRP B 1 185 ? -1.353 0.26 20.531 1 96.62 185 TRP B N 1
ATOM 2998 C CA . TRP B 1 185 ? -0.142 0.387 19.734 1 96.62 185 TRP B CA 1
ATOM 2999 C C . TRP B 1 185 ? 1.036 -0.305 20.406 1 96.62 185 TRP B C 1
ATOM 3001 O O . TRP B 1 185 ? 1.047 -0.476 21.625 1 96.62 185 TRP B O 1
ATOM 3011 N N . PRO B 1 186 ? 2.035 -0.734 19.672 1 95.56 186 PRO B N 1
ATOM 3012 C CA . PRO B 1 186 ? 3.232 -1.323 20.266 1 95.56 186 PRO B CA 1
ATOM 3013 C C . PRO B 1 186 ? 3.891 -0.4 21.297 1 95.56 186 PRO B C 1
ATOM 3015 O O . PRO B 1 186 ? 3.771 0.823 21.203 1 95.56 186 PRO B O 1
ATOM 3018 N N . ALA B 1 187 ? 4.633 -0.88 22.203 1 93.19 187 ALA B N 1
ATOM 3019 C CA . ALA B 1 187 ? 5.199 -0.189 23.359 1 93.19 187 ALA B CA 1
ATOM 3020 C C . ALA B 1 187 ? 6.156 0.917 22.922 1 93.19 187 ALA B C 1
ATOM 3022 O O . ALA B 1 187 ? 6.281 1.939 23.609 1 93.19 187 ALA B O 1
ATOM 3023 N N . GLU B 1 188 ? 6.754 0.724 21.828 1 91.5 188 GLU B N 1
ATOM 3024 C CA . GLU B 1 188 ? 7.75 1.686 21.359 1 91.5 188 GLU B CA 1
ATOM 3025 C C . GLU B 1 188 ? 7.121 3.057 21.109 1 91.5 188 GLU B C 1
ATOM 3027 O O . GLU B 1 188 ? 7.824 4.07 21.094 1 91.5 188 GLU B O 1
ATOM 3032 N N . PHE B 1 189 ? 5.816 3.086 21.016 1 93.12 189 PHE B N 1
ATOM 3033 C CA . PHE B 1 189 ? 5.145 4.348 20.734 1 93.12 189 PHE B CA 1
ATOM 3034 C C . PHE B 1 189 ? 4.734 5.035 22.031 1 93.12 189 PHE B C 1
ATOM 3036 O O . PHE B 1 189 ? 4.262 6.176 22.016 1 93.12 189 PHE B O 1
ATOM 3043 N N . HIS B 1 190 ? 4.805 4.32 23.125 1 84.31 190 HIS B N 1
ATOM 3044 C CA . HIS B 1 190 ? 4.465 4.898 24.422 1 84.31 190 HIS B CA 1
ATOM 3045 C C . HIS B 1 190 ? 5.637 5.684 25 1 84.31 190 HIS B C 1
ATOM 3047 O O . HIS B 1 190 ? 5.441 6.605 25.797 1 84.31 190 HIS B O 1
ATOM 3053 N N . ARG B 1 191 ? 6.938 5.113 24.891 1 63.84 191 ARG B N 1
ATOM 3054 C CA . ARG B 1 191 ? 8.141 5.598 25.562 1 63.84 191 ARG B CA 1
ATOM 3055 C C . ARG B 1 191 ? 8.5 7.004 25.078 1 63.84 191 ARG B C 1
ATOM 3057 O O . ARG B 1 191 ? 9.141 7.762 25.812 1 63.84 191 ARG B O 1
ATOM 3064 N N . THR B 1 192 ? 8.273 7.262 23.922 1 55.31 192 THR B N 1
ATOM 3065 C CA . THR B 1 192 ? 8.938 8.445 23.391 1 55.31 192 THR B CA 1
ATOM 3066 C C . THR B 1 192 ? 8.359 9.719 24 1 55.31 192 THR B C 1
ATOM 3068 O O . THR B 1 192 ? 8.961 10.789 23.906 1 55.31 192 THR B O 1
ATOM 3071 N N . LEU B 1 193 ? 7.195 9.586 24.625 1 50.69 193 LEU B N 1
ATOM 3072 C CA . LEU B 1 193 ? 6.68 10.828 25.172 1 50.69 193 LEU B CA 1
ATOM 3073 C C . LEU B 1 193 ? 7.387 11.18 26.484 1 50.69 193 LEU B C 1
ATOM 3075 O O . LEU B 1 193 ? 7.062 12.188 27.109 1 50.69 193 LEU B O 1
ATOM 3079 N N . GLU B 1 194 ? 8.117 10.234 26.969 1 48.38 194 GLU B N 1
ATOM 3080 C CA . GLU B 1 194 ? 8.758 10.719 28.203 1 48.38 194 GLU B CA 1
ATOM 3081 C C . GLU B 1 194 ? 9.781 11.805 27.891 1 48.38 194 GLU B C 1
ATOM 3083 O O . GLU B 1 194 ? 10.633 11.641 27.016 1 48.38 194 GLU B O 1
ATOM 3088 N N . PRO B 1 195 ? 9.57 13 28.359 1 46.72 195 PRO B N 1
ATOM 3089 C CA . PRO B 1 195 ? 10.508 14.117 28.234 1 46.72 195 PRO B CA 1
ATOM 3090 C C . PRO B 1 195 ? 11.953 13.711 28.516 1 46.72 195 PRO B C 1
ATOM 3092 O O . PRO B 1 195 ? 12.203 12.789 29.297 1 46.72 195 PRO B O 1
ATOM 3095 N N . SER B 1 196 ? 12.914 13.766 27.625 1 40.81 196 SER B N 1
ATOM 3096 C CA . SER B 1 196 ? 14.312 13.648 28 1 40.81 196 SER B CA 1
ATOM 3097 C C . SER B 1 196 ? 14.578 14.336 29.344 1 40.81 196 SER B C 1
ATOM 3099 O O . SER B 1 196 ? 14.117 15.453 29.562 1 40.81 196 SER B O 1
ATOM 3101 N N . PRO B 1 197 ? 15.008 13.586 30.422 1 41.97 197 PRO B N 1
ATOM 3102 C CA . PRO B 1 197 ? 15.367 14.328 31.641 1 41.97 197 PRO B CA 1
ATOM 3103 C C . PRO B 1 197 ? 16.266 15.531 31.359 1 41.97 197 PRO B C 1
ATOM 3105 O O . PRO B 1 197 ? 17.219 15.422 30.578 1 41.97 197 PRO B O 1
ATOM 3108 N N . GLY B 1 198 ? 15.836 16.719 31.297 1 33.72 198 GLY B N 1
ATOM 3109 C CA . GLY B 1 198 ? 16.641 17.922 31.297 1 33.72 198 GLY B CA 1
ATOM 3110 C C . GLY B 1 198 ? 17.859 17.828 32.188 1 33.72 198 GLY B C 1
ATOM 3111 O O . GLY B 1 198 ? 17.781 17.359 33.312 1 33.72 198 GLY B O 1
ATOM 3112 N N . THR B 1 199 ? 19.078 17.531 31.594 1 33.97 199 THR B N 1
ATOM 3113 C CA . THR B 1 199 ? 20.281 17.812 32.344 1 33.97 199 THR B CA 1
ATOM 3114 C C . THR B 1 199 ? 20.141 19.125 33.125 1 33.97 199 THR B C 1
ATOM 3116 O O . THR B 1 199 ? 20 20.188 32.531 1 33.97 199 THR B O 1
ATOM 3119 N N . HIS B 1 200 ? 19.547 19.109 34.281 1 27.97 200 HIS B N 1
ATOM 3120 C CA . HIS B 1 200 ? 19.938 20.172 35.188 1 27.97 200 HIS B CA 1
ATOM 3121 C C . HIS B 1 200 ? 21.453 20.203 35.375 1 27.97 200 HIS B C 1
ATOM 3123 O O . HIS B 1 200 ? 22.078 19.141 35.5 1 27.97 200 HIS B O 1
#

Nearest PDB structures (foldseek):
  6vfn-assembly1_A  TM=7.718E-01  e=5.659E-10  Bacillus thuringiensis
  6vfm-assembly1_A  TM=7.559E-01  e=9.216E-10  Bacillus thuringiensis serovar finitimus YBT-020
  5wif-assembly1_C  TM=7.345E-01  e=3.693E-10  Yersinia pestis
  6d72-assembly1_C  TM=7.246E-01  e=3.076E-10  Yersinia pestis
  5wif-assembly1_B  TM=7.297E-01  e=3.693E-10  Yersinia pestis

Radius of gyration: 23.57 Å; Cα contacts (8 Å, |Δi|>4): 752; chains: 2; bounding box: 44×76×62 Å

pLDDT: mean 93.92, std 12.46, range [27.97, 98.94]